Protein AF-A0A438N5V2-F1 (afdb_monomer_lite)

Secondary structure (DSSP, 8-state):
-PEEEEEEE--TTS--EEEEEEEPPPTTEEEEEEEEE---HHHHHHTTSSSB----EEEEEEEE-TTHHHH-S--TT-EEEE-SEEE--S-SHHHHTT-GGG-TT-EETTTS-TT--SSBSEEEEEGGG-EEPPTTS-HHHHGGGGTHHHHHHHHHHHTT--TT-EEEEE--SHHHHHHHHHHHHTT-EEEEEESSGGGHHHHHHHT-SEEEE-TT-SS--SPPPEEEEEE-SSS---HHHHGGGEEEEEEEEE-----S-----HHHHHH----SSS---S----TTS-TTGGGSPTTHHHHHHHHHHHHH-TT--SGGGGGEEEEEEEEESEEEESHHHHHHHHHHHB-TTTSSEEEEEEEEEEEEE-TT--STTEEEEEEEEEEEEEETTS-EEEEEEEEEEEEE--STTPPPEEEEEEEEE--HHHHHHHHHHHHHTT-

Foldseek 3Di:
DKDWKWFWFAAQVLDTDIDIDIDDAAQQKFKWQWDDFDDDPVQSVRNNPGFGGTFLTKTFTQDHHNCNVVPHPDDGGFIKTGGFWQDADCPDPCNVVVNRVPGPPTDGPPRPPRHDHRRMRIDMGGPRGIDGDDPVADRHRRRLCRYLVCLLVVCCPVVPPAAAAEEEAEDDDSNRLSNLQVCQVRNHAYAYEYQDCPCVVVSVVSHHPYYDHCNPDPEDDPQAAGQEYEYPDQDADPCVRVLLRHAANRYYDDSHPDPDDHDDPVVSNVPRRPPPPPPPPDDDDDLLAEPPLVVDDPPCSPLRSVLQVLLQPLPHPLPVLVQADQQAWEADVDIFTGSVSVVVVSNQDRHCPRHQFNGKHWRWYHKDWDDPPPDDFKTKIKTKTKMWTQGPVRDIDIWIKMKIFMWGDPDDPDDTHTNYIYIDIPCPVVVVVSVVVVVVVVD

Sequence (443 aa):
MGIDFTVFKGSKSGEIVEAKGHRDVGPRQALVQITHSGVCGTDEHFRHQNQGLGHEGVGIIKEIGSMVPEISDLKVGDRVGMGWIEKVCLHCKPCLTGQHSKCLNSEQFGTANLDQGTFSTGLAWDVSALFKIPDAIDSASAGPLMCGGATVWGPLYEHGAKAGDRVGILGIGGLGHLAIQFVNKMGMEAVVFSGTESKKDEAFKLGASEFHATKGVTKFEGIESIDFLLITTNVLPELSLYVPVLAPFAKVFPLTTSFDAWPVPIFPLLSSDGSDEQHNTMTSRDNYTFANQDSIPSPLDKQLPAFFRSWDDPNSNHEYLNLFAPEGQLVYGTTTTGREAIRAFRDTMIHPINGPIVDLEHTLKKFYVLAGGSEKGKQEVLVKGSLWYKLRNGRKIDFDFASAIRFADAGDGKELQAEFYEVFVDSHELKTAIKEMNEAEKK

Structure (mmCIF, N/CA/C/O backbone):
data_AF-A0A438N5V2-F1
#
_entry.id   AF-A0A438N5V2-F1
#
loop_
_atom_site.group_PDB
_atom_site.id
_atom_site.type_symbol
_atom_site.label_atom_id
_atom_site.label_alt_id
_atom_site.label_comp_id
_atom_site.label_asym_id
_atom_site.label_entity_id
_atom_site.label_seq_id
_atom_site.pdbx_PDB_ins_code
_atom_site.Cartn_x
_atom_site.Cartn_y
_atom_site.Cartn_z
_atom_site.occupancy
_atom_site.B_iso_or_equiv
_atom_site.auth_seq_id
_atom_site.auth_comp_id
_atom_site.auth_asym_id
_atom_site.auth_atom_id
_atom_site.pdbx_PDB_model_num
ATOM 1 N N . MET A 1 1 ? 26.680 -1.874 -29.427 1.00 63.84 1 MET A N 1
ATOM 2 C CA . MET A 1 1 ? 26.872 -0.575 -30.118 1.00 63.84 1 MET A CA 1
ATOM 3 C C . MET A 1 1 ? 25.767 0.302 -29.564 1.00 63.84 1 MET A C 1
ATOM 5 O O . MET A 1 1 ? 24.625 -0.112 -29.687 1.00 63.84 1 MET A O 1
ATOM 9 N N . GLY A 1 2 ? 26.067 1.385 -28.841 1.00 76.50 2 GLY A N 1
ATOM 10 C CA . GLY A 1 2 ? 25.037 2.116 -28.097 1.00 76.50 2 GLY A CA 1
ATOM 11 C C . GLY A 1 2 ? 23.873 2.635 -28.948 1.00 76.50 2 GLY A C 1
ATOM 12 O O . GLY A 1 2 ? 23.983 2.755 -30.170 1.00 76.50 2 GLY A O 1
ATOM 13 N N . ILE A 1 3 ? 22.742 2.929 -28.300 1.00 83.06 3 ILE A N 1
ATOM 14 C CA . ILE A 1 3 ? 21.562 3.510 -28.951 1.00 83.06 3 ILE A CA 1
ATOM 15 C C . ILE A 1 3 ? 21.526 5.013 -28.742 1.00 83.06 3 ILE A C 1
ATOM 17 O O . ILE A 1 3 ? 21.670 5.490 -27.615 1.00 83.06 3 ILE A O 1
ATOM 21 N N . ASP A 1 4 ? 21.246 5.740 -29.817 1.00 92.25 4 ASP A N 1
ATOM 22 C CA . ASP A 1 4 ? 20.729 7.097 -29.720 1.00 92.25 4 ASP A CA 1
ATOM 23 C C . ASP A 1 4 ? 19.220 7.036 -29.496 1.00 92.25 4 ASP A C 1
ATOM 25 O O . ASP A 1 4 ? 18.481 6.401 -30.254 1.00 92.25 4 ASP A O 1
ATOM 29 N N . PHE A 1 5 ? 18.743 7.705 -28.457 1.00 93.75 5 PHE A N 1
ATOM 30 C CA . PHE A 1 5 ? 17.331 7.729 -28.113 1.00 93.75 5 PHE A CA 1
ATOM 31 C C . PHE A 1 5 ? 16.842 9.147 -27.870 1.00 93.75 5 PHE A C 1
ATOM 33 O O . PHE A 1 5 ? 17.590 10.074 -27.561 1.00 93.75 5 PHE A O 1
ATOM 40 N N . THR A 1 6 ? 15.537 9.301 -28.034 1.00 97.12 6 THR A N 1
ATOM 41 C CA . THR A 1 6 ? 14.805 10.487 -27.608 1.00 97.12 6 THR A CA 1
ATOM 42 C C . THR A 1 6 ? 14.174 10.184 -26.265 1.00 97.12 6 THR A C 1
ATOM 44 O O . THR A 1 6 ? 13.612 9.104 -26.111 1.00 97.12 6 THR A O 1
ATOM 47 N N . VAL A 1 7 ? 14.255 11.109 -25.317 1.00 96.88 7 VAL A N 1
ATOM 48 C CA . VAL A 1 7 ? 13.633 11.013 -23.993 1.00 96.88 7 VAL A CA 1
ATOM 49 C C . VAL A 1 7 ? 12.908 12.313 -23.678 1.00 96.88 7 VAL A C 1
ATOM 51 O O . VAL A 1 7 ? 13.402 13.399 -23.980 1.00 96.88 7 VAL A O 1
ATOM 54 N N . PHE A 1 8 ? 11.737 12.204 -23.067 1.00 97.62 8 PHE A N 1
ATOM 55 C CA . PHE A 1 8 ? 10.972 13.342 -22.582 1.00 97.62 8 PHE A CA 1
ATOM 56 C C . PHE A 1 8 ? 11.266 13.554 -21.103 1.00 97.62 8 PHE A C 1
ATOM 58 O O . PHE A 1 8 ? 11.152 12.631 -20.294 1.00 97.62 8 PHE A O 1
ATOM 65 N N . LYS A 1 9 ? 11.677 14.773 -20.760 1.00 97.25 9 LYS A N 1
ATOM 66 C CA . LYS A 1 9 ? 12.121 15.140 -19.419 1.00 97.25 9 LYS A CA 1
ATOM 67 C C . LYS A 1 9 ? 11.205 16.172 -18.782 1.00 97.25 9 LYS A C 1
ATOM 69 O O . LYS A 1 9 ? 10.652 17.026 -19.475 1.00 97.25 9 LYS A O 1
ATOM 74 N N . GLY A 1 10 ? 11.110 16.129 -17.458 1.00 96.62 10 GLY A N 1
ATOM 75 C CA . GLY A 1 10 ? 10.579 17.241 -16.681 1.00 96.62 10 GLY A CA 1
ATOM 76 C C . GLY A 1 10 ? 11.521 18.450 -16.715 1.00 96.62 10 GLY A C 1
ATOM 77 O O . GLY A 1 10 ? 12.690 18.365 -17.112 1.00 96.62 10 GLY A O 1
ATOM 78 N N . SER A 1 11 ? 11.019 19.604 -16.289 1.00 95.56 11 SER A N 1
ATOM 79 C CA . SER A 1 11 ? 11.784 20.851 -16.241 1.00 95.56 11 SER A CA 1
ATOM 80 C C . SER A 1 11 ? 11.306 21.739 -15.102 1.00 95.56 11 SER A C 1
ATOM 82 O O . SER A 1 11 ? 10.186 21.604 -14.629 1.00 95.56 11 SER A O 1
ATOM 84 N N . LYS A 1 12 ? 12.118 22.713 -14.676 1.00 94.31 12 LYS A N 1
ATOM 85 C CA . LYS A 1 12 ? 11.739 23.605 -13.566 1.00 94.31 12 LYS A CA 1
ATOM 86 C C . LYS A 1 12 ? 10.418 24.350 -13.808 1.00 94.31 12 LYS A C 1
ATOM 88 O O . LYS A 1 12 ? 9.681 24.584 -12.854 1.00 94.31 12 LYS A O 1
ATOM 93 N N . SER A 1 13 ? 10.109 24.707 -15.059 1.00 94.75 13 SER A N 1
ATOM 94 C CA . SER A 1 13 ? 8.847 25.369 -15.428 1.00 94.75 13 SER A CA 1
ATOM 95 C C . SER A 1 13 ? 7.642 24.423 -15.426 1.00 94.75 13 SER A C 1
ATOM 97 O O . SER A 1 13 ? 6.510 24.892 -15.479 1.00 94.75 13 SER A O 1
ATOM 99 N N . GLY A 1 14 ? 7.866 23.109 -15.361 1.00 93.88 14 GLY A N 1
ATOM 100 C CA . GLY A 1 14 ? 6.841 22.090 -15.565 1.00 93.88 14 GLY A CA 1
ATOM 101 C C . GLY A 1 14 ? 6.540 21.827 -17.043 1.00 93.88 14 GLY A C 1
ATOM 102 O O . GLY A 1 14 ? 5.633 21.065 -17.363 1.00 93.88 14 GLY A O 1
ATOM 103 N N . GLU A 1 15 ? 7.258 22.432 -17.986 1.00 95.25 15 GLU A N 1
ATOM 104 C CA . GLU A 1 15 ? 7.146 22.030 -19.391 1.00 95.25 15 GLU A CA 1
ATOM 105 C C . GLU A 1 15 ? 7.878 20.705 -19.621 1.00 95.25 15 GLU A C 1
ATOM 107 O O . GLU A 1 15 ? 8.937 20.462 -19.036 1.00 95.25 15 GLU A O 1
ATOM 112 N N . ILE A 1 16 ? 7.319 19.848 -20.474 1.00 96.94 16 ILE A N 1
ATOM 113 C CA . ILE A 1 16 ? 7.975 18.604 -20.879 1.00 96.94 16 ILE A CA 1
ATOM 114 C C . ILE A 1 16 ? 8.928 18.929 -22.026 1.00 96.94 16 ILE A C 1
ATOM 116 O O . ILE A 1 16 ? 8.515 19.477 -23.047 1.00 96.94 16 ILE A O 1
ATOM 120 N N . VAL A 1 17 ? 10.201 18.587 -21.854 1.00 96.69 17 VAL A N 1
ATOM 121 C CA . VAL A 1 17 ? 11.268 18.905 -22.806 1.00 96.69 17 VAL A CA 1
ATOM 122 C C . VAL A 1 17 ? 11.736 17.632 -23.496 1.00 96.69 17 VAL A C 1
ATOM 124 O O . VAL A 1 17 ? 12.086 16.653 -22.838 1.00 96.69 17 VAL A O 1
ATOM 127 N N . GLU A 1 18 ? 11.777 17.649 -24.826 1.00 97.38 18 GLU A N 1
ATOM 128 C CA . GLU A 1 18 ? 12.432 16.596 -25.599 1.00 97.38 18 GLU A CA 1
ATOM 129 C C . GLU A 1 18 ? 13.957 16.742 -25.499 1.00 97.38 18 GLU A C 1
ATOM 131 O O . GLU A 1 18 ? 14.513 17.814 -25.747 1.00 97.38 18 GLU A O 1
ATOM 136 N N . ALA A 1 19 ? 14.645 15.652 -25.171 1.00 95.62 19 ALA A N 1
ATOM 137 C CA . ALA A 1 19 ? 16.096 15.562 -25.166 1.00 95.62 19 ALA A CA 1
ATOM 138 C C . ALA A 1 19 ? 16.569 14.350 -25.979 1.00 95.62 19 ALA A C 1
ATOM 140 O O . ALA A 1 19 ? 15.856 13.357 -26.134 1.00 95.62 19 ALA A O 1
ATOM 141 N N . LYS A 1 20 ? 17.798 14.429 -26.492 1.00 94.94 20 LYS A N 1
ATOM 142 C CA . LYS A 1 20 ? 18.497 13.289 -27.094 1.00 94.94 20 LYS A CA 1
ATOM 143 C C . LYS A 1 20 ? 19.514 12.743 -26.099 1.00 94.94 20 LYS A C 1
ATOM 145 O O . LYS A 1 20 ? 20.170 13.519 -25.405 1.00 94.94 20 LYS A O 1
ATOM 150 N N . GLY A 1 21 ? 19.644 11.426 -26.051 1.00 88.75 21 GLY A N 1
ATOM 151 C CA . GLY A 1 21 ? 20.625 10.722 -25.239 1.00 88.75 21 GLY A CA 1
ATOM 152 C C . GLY A 1 21 ? 21.302 9.615 -26.036 1.00 88.75 21 GLY A C 1
ATOM 153 O O . GLY A 1 21 ? 20.794 9.190 -27.072 1.00 88.75 21 GLY A O 1
ATOM 154 N N . HIS A 1 22 ? 22.442 9.153 -25.528 1.00 91.06 22 HIS A N 1
ATOM 155 C CA . HIS A 1 22 ? 23.148 7.984 -26.035 1.00 91.06 22 HIS A CA 1
ATOM 156 C C . HIS A 1 22 ? 23.454 7.038 -24.876 1.00 91.06 22 HIS A C 1
ATOM 158 O O . HIS A 1 22 ? 23.904 7.489 -23.820 1.00 91.06 22 HIS A O 1
ATOM 164 N N . ARG A 1 23 ? 23.216 5.735 -25.051 1.00 89.25 23 ARG A N 1
ATOM 165 C CA . ARG A 1 23 ? 23.548 4.720 -24.042 1.00 89.25 23 ARG A CA 1
ATOM 166 C C . ARG A 1 23 ? 24.188 3.498 -24.676 1.00 89.25 23 ARG A C 1
ATOM 168 O O . ARG A 1 23 ? 23.602 2.873 -25.556 1.00 89.25 23 ARG A O 1
ATOM 175 N N . ASP A 1 24 ? 25.342 3.118 -24.141 1.00 91.38 24 ASP A N 1
ATOM 176 C CA . ASP A 1 24 ? 25.938 1.805 -24.359 1.00 91.38 24 ASP A CA 1
ATOM 177 C C . ASP A 1 24 ? 25.346 0.779 -23.392 1.00 91.38 24 ASP A C 1
ATOM 179 O O . ASP A 1 24 ? 25.015 1.094 -22.246 1.00 91.38 24 ASP A O 1
ATOM 183 N N . VAL A 1 25 ? 25.231 -0.469 -23.847 1.00 93.38 25 VAL A N 1
ATOM 184 C CA . VAL A 1 25 ? 24.759 -1.559 -22.994 1.00 93.38 25 VAL A CA 1
ATOM 185 C C . VAL A 1 25 ? 25.859 -1.959 -22.006 1.00 93.38 25 VAL A C 1
ATOM 187 O O . VAL A 1 25 ? 26.942 -2.409 -22.386 1.00 93.38 25 VAL A O 1
ATOM 190 N N . GLY A 1 26 ? 25.598 -1.784 -20.711 1.00 95.12 26 GLY A N 1
ATOM 191 C CA . GLY A 1 26 ? 26.479 -2.292 -19.665 1.00 95.12 26 GLY A CA 1
ATOM 192 C C . GLY A 1 26 ? 26.479 -3.829 -19.606 1.00 95.12 26 GLY A C 1
ATOM 193 O O . GLY A 1 26 ? 25.540 -4.463 -20.085 1.00 95.12 26 GLY A O 1
ATOM 194 N N . PRO A 1 27 ? 27.472 -4.467 -18.953 1.00 96.88 27 PRO A N 1
ATOM 195 C CA . PRO A 1 27 ? 27.621 -5.929 -18.950 1.00 96.88 27 PRO A CA 1
ATOM 196 C C . PRO A 1 27 ? 26.390 -6.708 -18.467 1.00 96.88 27 PRO A C 1
ATOM 198 O O . PRO A 1 27 ? 26.138 -7.810 -18.944 1.00 96.88 27 PRO A O 1
ATOM 201 N N . ARG A 1 28 ? 25.616 -6.135 -17.538 1.00 97.38 28 ARG A N 1
ATOM 202 C CA . ARG A 1 28 ? 24.396 -6.725 -16.956 1.00 97.38 28 ARG A CA 1
ATOM 203 C C . ARG A 1 28 ? 23.103 -6.105 -17.487 1.00 97.38 28 ARG A C 1
ATOM 205 O O . ARG A 1 28 ? 22.030 -6.385 -16.963 1.00 97.38 28 ARG A O 1
ATOM 212 N N . GLN A 1 29 ? 23.191 -5.208 -18.460 1.00 97.31 29 GLN A N 1
ATOM 213 C CA . GLN A 1 29 ? 22.035 -4.472 -18.947 1.00 97.31 29 GLN A CA 1
ATOM 214 C C . GLN A 1 29 ? 21.495 -5.081 -20.233 1.00 97.31 29 GLN A C 1
ATOM 216 O O . GLN A 1 29 ? 22.193 -5.790 -20.955 1.00 97.31 29 GLN A O 1
ATOM 221 N N . ALA A 1 30 ? 20.245 -4.766 -20.531 1.00 97.44 30 ALA A N 1
ATOM 222 C CA . ALA A 1 30 ? 19.675 -4.914 -21.851 1.00 97.44 30 ALA A CA 1
ATOM 223 C C . ALA A 1 30 ? 19.324 -3.534 -22.402 1.00 97.44 30 ALA A C 1
ATOM 225 O O . ALA A 1 30 ? 18.829 -2.661 -21.688 1.00 97.44 30 ALA A O 1
ATOM 226 N N . LEU A 1 31 ? 19.577 -3.359 -23.692 1.00 96.81 31 LEU A N 1
ATOM 227 C CA . LEU A 1 31 ? 19.117 -2.219 -24.457 1.00 96.81 31 LEU A CA 1
ATOM 228 C C . LEU A 1 31 ? 17.702 -2.512 -24.951 1.00 96.81 31 LEU A C 1
ATOM 230 O O . LEU A 1 31 ? 17.490 -3.461 -25.713 1.00 96.81 31 LEU A O 1
ATOM 234 N N . VAL A 1 32 ? 16.735 -1.708 -24.526 1.00 97.25 32 VAL A N 1
ATOM 235 C CA . VAL A 1 32 ? 15.319 -1.922 -24.827 1.00 97.25 32 VAL A CA 1
ATOM 236 C C . VAL A 1 32 ? 14.831 -0.824 -25.758 1.00 97.25 32 VAL A C 1
ATOM 238 O O . VAL A 1 32 ? 14.935 0.357 -25.437 1.00 97.25 32 VAL A O 1
ATOM 241 N N . GLN A 1 33 ? 14.262 -1.212 -26.901 1.00 97.06 33 GLN A N 1
ATOM 242 C CA . GLN A 1 33 ? 13.456 -0.302 -27.712 1.00 97.06 33 GLN A CA 1
ATOM 243 C C . GLN A 1 33 ? 12.071 -0.204 -27.075 1.00 97.06 33 GLN A C 1
ATOM 245 O O . GLN A 1 33 ? 11.330 -1.192 -27.057 1.00 97.06 33 GLN A O 1
ATOM 250 N N . ILE A 1 34 ? 11.725 0.975 -26.567 1.00 97.81 34 ILE A N 1
ATOM 251 C CA . ILE A 1 34 ? 10.427 1.212 -25.939 1.00 97.81 34 ILE A CA 1
ATOM 252 C C . ILE A 1 34 ? 9.346 1.301 -27.016 1.00 97.81 34 ILE A C 1
ATOM 254 O O . ILE A 1 34 ? 9.544 1.862 -28.093 1.00 97.81 34 ILE A O 1
ATOM 258 N N . THR A 1 35 ? 8.199 0.698 -26.722 1.00 97.81 35 THR A N 1
ATOM 259 C CA . THR A 1 35 ? 7.032 0.666 -27.614 1.00 97.81 35 THR A CA 1
ATOM 260 C C . THR A 1 35 ? 5.811 1.305 -26.974 1.00 97.81 35 THR A C 1
ATOM 262 O O . THR A 1 35 ? 5.025 1.937 -27.669 1.00 97.81 35 THR A O 1
ATOM 265 N N . HIS A 1 36 ? 5.656 1.136 -25.661 1.00 98.38 36 HIS A N 1
ATOM 266 C CA . HIS A 1 36 ? 4.556 1.680 -24.879 1.00 98.38 36 HIS A CA 1
ATOM 267 C C . HIS A 1 36 ? 5.100 2.117 -23.521 1.00 98.38 36 HIS A C 1
ATOM 269 O O . HIS A 1 36 ? 6.075 1.550 -23.021 1.00 98.38 36 HIS A O 1
ATOM 275 N N . SER A 1 37 ? 4.450 3.104 -22.923 1.00 98.06 37 SER A N 1
ATOM 276 C CA . SER A 1 37 ? 4.653 3.458 -21.528 1.00 98.06 37 SER A CA 1
ATOM 277 C C . SER A 1 37 ? 3.329 3.934 -20.946 1.00 98.06 37 SER A C 1
ATOM 279 O O . SER A 1 37 ? 2.591 4.668 -21.611 1.00 98.06 37 SER A O 1
ATOM 281 N N . GLY A 1 38 ? 2.999 3.455 -19.752 1.00 96.94 38 GLY A N 1
ATOM 282 C CA . GLY A 1 38 ? 1.856 3.942 -18.993 1.00 96.94 38 GLY A CA 1
ATOM 283 C C . GLY A 1 38 ? 2.130 5.315 -18.375 1.00 96.94 38 GLY A C 1
ATOM 284 O O . GLY A 1 38 ? 3.278 5.724 -18.210 1.00 96.94 38 GLY A O 1
ATOM 285 N N . VAL A 1 39 ? 1.060 6.052 -18.077 1.00 95.31 39 VAL A N 1
ATOM 286 C CA . VAL A 1 39 ? 1.136 7.381 -17.459 1.00 95.31 39 VAL A CA 1
ATOM 287 C C . VAL A 1 39 ? 0.608 7.279 -16.039 1.00 95.31 39 VAL A C 1
ATOM 289 O O . VAL A 1 39 ? -0.570 6.980 -15.828 1.00 95.31 39 VAL A O 1
ATOM 292 N N . CYS A 1 40 ? 1.466 7.572 -15.071 1.00 93.56 40 CYS A N 1
ATOM 293 C CA . CYS A 1 40 ? 1.158 7.465 -13.656 1.00 93.56 40 CYS A CA 1
ATOM 294 C C . CYS A 1 40 ? 1.107 8.855 -13.007 1.00 93.56 40 CYS A C 1
ATOM 296 O O . CYS A 1 40 ? 1.772 9.796 -13.436 1.00 93.56 40 CYS A O 1
ATOM 298 N N . GLY A 1 41 ? 0.338 8.996 -11.920 1.00 88.94 41 GLY A N 1
ATOM 299 C CA . GLY A 1 41 ? 0.290 10.245 -11.147 1.00 88.94 41 GLY A CA 1
ATOM 300 C C . GLY A 1 41 ? 1.668 10.682 -10.635 1.00 88.94 41 GLY A C 1
ATOM 301 O O . GLY A 1 41 ? 1.929 11.874 -10.496 1.00 88.94 41 GLY A O 1
ATOM 302 N N . THR A 1 42 ? 2.580 9.730 -10.435 1.00 87.88 42 THR A N 1
ATOM 303 C CA . THR A 1 42 ? 3.966 10.007 -10.053 1.00 87.88 42 THR A CA 1
ATOM 304 C C . THR A 1 42 ? 4.745 10.768 -11.127 1.00 87.88 42 THR A C 1
ATOM 306 O O . THR A 1 42 ? 5.620 11.558 -10.782 1.00 87.88 42 THR A O 1
ATOM 309 N N . ASP A 1 43 ? 4.406 10.622 -12.410 1.00 92.12 43 ASP A N 1
ATOM 310 C CA . ASP A 1 43 ? 5.054 11.399 -13.472 1.00 92.12 43 ASP A CA 1
ATOM 311 C C . ASP A 1 43 ? 4.746 12.902 -13.342 1.00 92.12 43 ASP A C 1
ATOM 313 O O . ASP A 1 43 ? 5.613 13.728 -13.627 1.00 92.12 43 ASP A O 1
ATOM 317 N N . GLU A 1 44 ? 3.568 13.271 -12.816 1.00 91.06 44 GLU A N 1
ATOM 318 C CA . GLU A 1 44 ? 3.235 14.670 -12.506 1.00 91.06 44 GLU A CA 1
ATOM 319 C C . GLU A 1 44 ? 4.095 15.210 -11.352 1.00 91.06 44 GLU A C 1
ATOM 321 O O . GLU A 1 44 ? 4.613 16.323 -11.441 1.00 91.06 44 GLU A O 1
ATOM 326 N N . HIS A 1 45 ? 4.342 14.410 -10.306 1.00 87.12 45 HIS A N 1
ATOM 327 C CA . HIS A 1 45 ? 5.227 14.806 -9.194 1.00 87.12 45 HIS A CA 1
ATOM 328 C C . HIS A 1 45 ? 6.655 15.103 -9.667 1.00 87.12 45 HIS A C 1
ATOM 330 O O . HIS A 1 45 ? 7.332 15.980 -9.127 1.00 87.12 45 HIS A O 1
ATOM 336 N N . PHE A 1 46 ? 7.112 14.403 -10.708 1.00 91.56 46 PHE A N 1
ATOM 337 C CA . PHE A 1 46 ? 8.438 14.587 -11.294 1.00 91.56 46 PHE A CA 1
ATOM 338 C C . PHE A 1 46 ? 8.487 15.573 -12.462 1.00 91.56 46 PHE A C 1
ATOM 340 O O . PHE A 1 46 ? 9.575 15.901 -12.938 1.00 91.56 46 PHE A O 1
ATOM 347 N N . ARG A 1 47 ? 7.347 16.119 -12.888 1.00 94.00 47 ARG A N 1
ATOM 348 C CA . ARG A 1 47 ? 7.257 17.070 -14.001 1.00 94.00 47 ARG A CA 1
ATOM 349 C C . ARG A 1 47 ? 8.112 18.323 -13.796 1.00 94.00 47 ARG A C 1
ATOM 351 O O . ARG A 1 47 ? 8.625 18.879 -14.765 1.00 94.00 47 ARG A O 1
ATOM 358 N N . HIS A 1 48 ? 8.312 18.728 -12.540 1.00 94.12 48 HIS A N 1
ATOM 359 C CA . HIS A 1 48 ? 9.150 19.872 -12.166 1.00 94.12 48 HIS A CA 1
ATOM 360 C C . HIS A 1 48 ? 10.644 19.543 -11.971 1.00 94.12 48 HIS A C 1
ATOM 362 O O . HIS A 1 48 ? 11.446 20.429 -11.661 1.00 94.12 48 HIS A O 1
ATOM 368 N N . GLN A 1 49 ? 11.036 18.279 -12.148 1.00 93.06 49 GLN A N 1
ATOM 369 C CA . GLN A 1 49 ? 12.402 17.796 -11.956 1.00 93.06 49 GLN A CA 1
ATOM 370 C C . GLN A 1 49 ? 13.102 17.612 -13.303 1.00 93.06 49 GLN A C 1
ATOM 372 O O . GLN A 1 49 ? 12.504 17.131 -14.258 1.00 93.06 49 GLN A O 1
ATOM 377 N N . ASN A 1 50 ? 14.390 17.957 -13.394 1.00 94.31 50 ASN A N 1
ATOM 378 C CA . ASN A 1 50 ? 15.181 17.761 -14.619 1.00 94.31 50 ASN A CA 1
ATOM 379 C C . ASN A 1 50 ? 15.606 16.291 -14.795 1.00 94.31 50 ASN A C 1
ATOM 381 O O . ASN A 1 50 ? 16.798 15.969 -14.769 1.00 94.31 50 ASN A O 1
ATOM 385 N N . GLN A 1 51 ? 14.636 15.405 -14.995 1.00 95.00 51 GLN A N 1
ATOM 386 C CA . GLN A 1 51 ? 14.857 13.979 -15.215 1.00 95.00 51 GLN A CA 1
ATOM 387 C C . GLN A 1 51 ? 13.979 13.413 -16.332 1.00 95.00 51 GLN A C 1
ATOM 389 O O . GLN A 1 51 ? 12.982 14.040 -16.684 1.00 95.00 51 GLN A O 1
ATOM 394 N N . GLY A 1 52 ? 14.341 12.251 -16.878 1.00 96.06 52 GLY A N 1
ATOM 395 C CA . GLY A 1 52 ? 13.467 11.481 -17.764 1.00 96.06 52 GLY A CA 1
ATOM 396 C C . GLY A 1 52 ? 12.167 11.080 -17.064 1.00 96.06 52 GLY A C 1
ATOM 397 O O . GLY A 1 52 ? 12.159 10.792 -15.870 1.00 96.06 52 GLY A O 1
ATOM 398 N N . LEU A 1 53 ? 11.059 11.119 -17.800 1.00 97.25 53 LEU A N 1
ATOM 399 C CA . LEU A 1 53 ? 9.724 10.799 -17.290 1.00 97.25 53 LEU A CA 1
ATOM 400 C C . LEU A 1 53 ? 9.280 9.390 -17.707 1.00 97.25 53 LEU A C 1
ATOM 402 O O . LEU A 1 53 ? 9.829 8.802 -18.644 1.00 97.25 53 LEU A O 1
ATOM 406 N N . GLY A 1 54 ? 8.259 8.871 -17.023 1.00 97.06 54 GLY A N 1
ATOM 407 C CA . GLY A 1 54 ? 7.654 7.572 -17.285 1.00 97.06 54 GLY A CA 1
ATOM 408 C C . GLY A 1 54 ? 8.403 6.425 -16.616 1.00 97.06 54 GLY A C 1
ATOM 409 O O . GLY A 1 54 ? 9.597 6.224 -16.840 1.00 97.06 54 GLY A O 1
ATOM 410 N N . HIS A 1 55 ? 7.671 5.564 -15.916 1.00 96.88 55 HIS A N 1
ATOM 411 C CA . HIS A 1 55 ? 8.210 4.385 -15.221 1.00 96.88 55 HIS A CA 1
ATOM 412 C C . HIS A 1 55 ? 7.292 3.154 -15.340 1.00 96.88 55 HIS A C 1
ATOM 414 O O . HIS A 1 55 ? 7.278 2.289 -14.470 1.00 96.88 55 HIS A O 1
ATOM 420 N N . GLU A 1 56 ? 6.512 3.079 -16.420 1.00 97.62 56 GLU A N 1
ATOM 421 C CA . GLU A 1 56 ? 5.563 1.996 -16.715 1.00 97.62 56 GLU A CA 1
ATOM 422 C C . GLU A 1 56 ? 5.815 1.438 -18.126 1.00 97.62 56 GLU A C 1
ATOM 424 O O . GLU A 1 56 ? 4.928 1.391 -18.979 1.00 97.62 56 GLU A O 1
ATOM 429 N N . GLY A 1 57 ? 7.070 1.090 -18.413 1.00 97.94 57 GLY A N 1
ATOM 430 C CA . GLY A 1 57 ? 7.551 0.831 -19.767 1.00 97.94 57 GLY A CA 1
ATOM 431 C C . GLY A 1 57 ? 7.295 -0.585 -20.269 1.00 97.94 57 GLY A C 1
ATOM 432 O O . GLY A 1 57 ? 7.355 -1.558 -19.517 1.00 97.94 57 GLY A O 1
ATOM 433 N N . VAL A 1 58 ? 7.090 -0.694 -21.582 1.00 98.69 58 VAL A N 1
ATOM 434 C CA . VAL A 1 58 ? 7.051 -1.951 -22.337 1.00 98.69 58 VAL A CA 1
ATOM 435 C C . VAL A 1 58 ? 7.870 -1.809 -23.613 1.00 98.69 58 VAL A C 1
ATOM 437 O O . VAL A 1 58 ? 7.685 -0.875 -24.403 1.00 98.69 58 VAL A O 1
ATOM 440 N N . GLY A 1 59 ? 8.737 -2.780 -23.881 1.00 98.19 59 GLY A N 1
ATOM 441 C CA . GLY A 1 59 ? 9.597 -2.748 -25.054 1.00 98.19 59 GLY A CA 1
ATOM 442 C C . GLY A 1 59 ? 10.134 -4.102 -25.487 1.00 98.19 59 GLY A C 1
ATOM 443 O O . GLY A 1 59 ? 9.781 -5.148 -24.944 1.00 98.19 59 GLY A O 1
ATOM 444 N N . ILE A 1 60 ? 10.989 -4.059 -26.506 1.00 98.25 60 ILE A N 1
ATOM 445 C CA . ILE A 1 60 ? 11.652 -5.229 -27.085 1.00 98.25 60 ILE A CA 1
ATOM 446 C C . ILE A 1 60 ? 13.156 -5.097 -26.880 1.00 98.25 60 ILE A C 1
ATOM 448 O O . ILE A 1 60 ? 13.743 -4.071 -27.239 1.00 98.25 60 ILE A O 1
ATOM 452 N N . ILE A 1 61 ? 13.792 -6.143 -26.355 1.00 98.19 61 ILE A N 1
ATOM 453 C CA . ILE A 1 61 ? 15.250 -6.178 -26.204 1.00 98.19 61 ILE A CA 1
ATOM 454 C C . ILE A 1 61 ? 15.916 -6.171 -27.586 1.00 98.19 61 ILE A C 1
ATOM 456 O O . ILE A 1 61 ? 15.598 -7.001 -28.442 1.00 98.19 61 ILE A O 1
ATOM 460 N N . LYS A 1 62 ? 16.867 -5.257 -27.797 1.00 97.12 62 LYS A N 1
ATOM 461 C CA . LYS A 1 62 ? 17.654 -5.129 -29.035 1.00 97.12 62 LYS A CA 1
ATOM 462 C C . LYS A 1 62 ? 19.105 -5.551 -28.883 1.00 97.12 62 LYS A C 1
ATOM 464 O O . LYS A 1 62 ? 19.666 -6.106 -29.820 1.00 97.12 62 LYS A O 1
ATOM 469 N N . GLU A 1 63 ? 19.683 -5.333 -27.710 1.00 97.00 63 GLU A N 1
ATOM 470 C CA . GLU A 1 63 ? 21.049 -5.732 -27.377 1.00 97.00 63 GLU A CA 1
ATOM 471 C C . GLU A 1 63 ? 21.088 -6.172 -25.911 1.00 97.00 63 GLU A C 1
ATOM 473 O O . GLU A 1 63 ? 20.298 -5.692 -25.097 1.00 97.00 63 GLU A O 1
ATOM 478 N N . ILE A 1 64 ? 21.990 -7.089 -25.572 1.00 97.75 64 ILE A N 1
ATOM 479 C CA . ILE A 1 64 ? 22.227 -7.530 -24.195 1.00 97.75 64 ILE A CA 1
ATOM 480 C C . ILE A 1 64 ? 23.714 -7.435 -23.878 1.00 97.75 64 ILE A C 1
ATOM 482 O O . ILE A 1 64 ? 24.560 -7.668 -24.742 1.00 97.75 64 ILE A O 1
ATOM 486 N N . GLY A 1 65 ? 24.020 -7.093 -22.633 1.00 97.62 65 GLY A N 1
ATOM 487 C CA . GLY A 1 65 ? 25.375 -7.058 -22.116 1.00 97.62 65 GLY A CA 1
ATOM 488 C C . GLY A 1 65 ? 26.008 -8.445 -22.045 1.00 97.62 65 GLY A C 1
ATOM 489 O O . GLY A 1 65 ? 25.327 -9.470 -22.008 1.00 97.62 65 GLY A O 1
ATOM 490 N N . SER A 1 66 ? 27.338 -8.471 -21.988 1.00 97.25 66 SER A N 1
ATOM 491 C CA . SER A 1 66 ? 28.135 -9.702 -22.036 1.00 97.25 66 SER A CA 1
ATOM 492 C C . SER A 1 66 ? 27.833 -10.708 -20.923 1.00 97.25 66 SER A C 1
ATOM 494 O O . SER A 1 66 ? 27.993 -11.901 -21.148 1.00 97.25 66 SER A O 1
ATOM 496 N N . MET A 1 67 ? 27.389 -10.255 -19.747 1.00 97.69 67 MET A N 1
ATOM 497 C CA . MET A 1 67 ? 27.074 -11.131 -18.613 1.00 97.69 67 MET A CA 1
ATOM 498 C C . MET A 1 67 ? 25.623 -11.612 -18.614 1.00 97.69 67 MET A C 1
ATOM 500 O O . MET A 1 67 ? 25.301 -12.535 -17.872 1.00 97.69 67 MET A O 1
ATOM 504 N N . VAL A 1 68 ? 24.732 -11.000 -19.405 1.00 98.00 68 VAL A N 1
ATOM 505 C CA . VAL A 1 68 ? 23.296 -11.330 -19.400 1.00 98.00 68 VAL A CA 1
ATOM 506 C C . VAL A 1 68 ? 23.029 -12.823 -19.639 1.00 98.00 68 VAL A C 1
ATOM 508 O O . VAL A 1 68 ? 22.268 -13.380 -18.848 1.00 98.00 68 VAL A O 1
ATOM 511 N N . PRO A 1 69 ? 23.679 -13.505 -20.610 1.00 97.62 69 PRO A N 1
ATOM 512 C CA . PRO A 1 69 ? 23.460 -14.936 -20.841 1.00 97.62 69 PRO A CA 1
ATOM 513 C C . PRO A 1 69 ? 23.825 -15.846 -19.658 1.00 97.62 69 PRO A C 1
ATOM 515 O O . PRO A 1 69 ? 23.383 -16.989 -19.617 1.00 97.62 69 PRO A O 1
ATOM 518 N N . GLU A 1 70 ? 24.645 -15.370 -18.717 1.00 97.31 70 GLU A N 1
ATOM 519 C CA . GLU A 1 70 ? 25.078 -16.143 -17.546 1.00 97.31 70 GLU A CA 1
ATOM 520 C C . GLU A 1 70 ? 24.158 -15.948 -16.331 1.00 97.31 70 GLU A C 1
ATOM 522 O O . GLU A 1 70 ? 24.172 -16.764 -15.411 1.00 97.31 70 GLU A O 1
ATOM 527 N N . ILE A 1 71 ? 23.375 -14.863 -16.300 1.00 95.94 71 ILE A N 1
ATOM 528 C CA . ILE A 1 71 ? 22.629 -14.432 -15.103 1.00 95.94 71 ILE A CA 1
ATOM 529 C C . ILE A 1 71 ? 21.119 -14.295 -15.326 1.00 95.94 71 ILE A C 1
ATOM 531 O O . ILE A 1 71 ? 20.397 -13.966 -14.384 1.00 95.94 71 ILE A O 1
ATOM 535 N N . SER A 1 72 ? 20.637 -14.472 -16.556 1.00 96.94 72 SER A N 1
ATOM 536 C CA . SER A 1 72 ? 19.233 -14.289 -16.918 1.00 96.94 72 SER A CA 1
ATOM 537 C C . SER A 1 72 ? 18.860 -15.094 -18.164 1.00 96.94 72 SER A C 1
ATOM 539 O O . SER A 1 72 ? 19.662 -15.248 -19.079 1.00 96.94 72 SER A O 1
ATOM 541 N N . ASP A 1 73 ? 17.595 -15.512 -18.247 1.00 96.81 73 ASP A N 1
ATOM 542 C CA . ASP A 1 73 ? 17.017 -16.153 -19.437 1.00 96.81 73 ASP A CA 1
ATOM 543 C C . ASP A 1 73 ? 16.511 -15.141 -20.489 1.00 96.81 73 ASP A C 1
ATOM 545 O O . ASP A 1 73 ? 15.795 -15.507 -21.434 1.00 96.81 73 ASP A O 1
ATOM 549 N N . LEU A 1 74 ? 16.785 -13.846 -20.300 1.00 98.31 74 LEU A N 1
ATOM 550 C CA . LEU A 1 74 ? 16.422 -12.779 -21.233 1.00 98.31 74 LEU A CA 1
ATOM 551 C C . LEU A 1 74 ? 17.339 -12.775 -22.460 1.00 98.31 74 LEU A C 1
ATOM 553 O O . LEU A 1 74 ? 18.560 -12.873 -22.349 1.00 98.31 74 LEU A O 1
ATOM 557 N N . LYS A 1 75 ? 16.748 -12.605 -23.644 1.00 97.88 75 LYS A N 1
ATOM 558 C CA . LYS A 1 75 ? 17.471 -12.552 -24.923 1.00 97.88 75 LYS A CA 1
ATOM 559 C C . LYS A 1 75 ? 16.942 -11.457 -25.841 1.00 97.88 75 LYS A C 1
ATOM 561 O O . LYS A 1 75 ? 15.830 -10.957 -25.679 1.00 97.88 75 LYS A O 1
ATOM 566 N N . VAL A 1 76 ? 17.741 -11.115 -26.850 1.00 98.25 76 VAL A N 1
ATOM 567 C CA . VAL A 1 76 ? 17.326 -10.215 -27.934 1.00 98.25 76 VAL A CA 1
ATOM 568 C C . VAL A 1 76 ? 16.027 -10.719 -28.568 1.00 98.25 76 VAL A C 1
ATOM 570 O O . VAL A 1 76 ? 15.883 -11.906 -28.856 1.00 98.25 76 VAL A O 1
ATOM 573 N N . GLY A 1 77 ? 15.081 -9.803 -28.772 1.00 98.12 77 GLY A N 1
ATOM 574 C CA . GLY A 1 77 ? 13.741 -10.092 -29.278 1.00 98.12 77 GLY A CA 1
ATOM 575 C C . GLY A 1 77 ? 12.691 -10.368 -28.200 1.00 98.12 77 GLY A C 1
ATOM 576 O O . GLY A 1 77 ? 11.505 -10.307 -28.519 1.00 98.12 77 GLY A O 1
ATOM 577 N N . ASP A 1 78 ? 13.075 -10.610 -26.942 1.00 98.62 78 ASP A N 1
ATOM 578 C CA . ASP A 1 78 ? 12.095 -10.777 -25.864 1.00 98.62 78 ASP A CA 1
ATOM 579 C C . ASP A 1 78 ? 11.315 -9.471 -25.620 1.00 98.62 78 ASP A C 1
ATOM 581 O O . ASP A 1 78 ? 11.890 -8.375 -25.595 1.00 98.62 78 ASP A O 1
ATOM 585 N N . ARG A 1 79 ? 9.997 -9.606 -25.410 1.00 98.69 79 ARG A N 1
ATOM 586 C CA . ARG A 1 79 ? 9.115 -8.519 -24.968 1.00 98.69 79 ARG A CA 1
ATOM 587 C C . ARG A 1 79 ? 9.155 -8.411 -23.449 1.00 98.69 79 ARG A C 1
ATOM 589 O O . ARG A 1 79 ? 8.807 -9.363 -22.746 1.00 98.69 79 ARG A O 1
ATOM 596 N N . VAL A 1 80 ? 9.563 -7.248 -22.958 1.00 98.75 80 VAL A N 1
ATOM 597 C CA . VAL A 1 80 ? 9.816 -7.003 -21.537 1.00 98.75 80 VAL A CA 1
ATOM 598 C C . VAL A 1 80 ? 9.124 -5.747 -21.034 1.00 98.75 80 VAL A C 1
ATOM 600 O O . VAL A 1 80 ? 8.925 -4.794 -21.787 1.00 98.75 80 VAL A O 1
ATOM 603 N N . GLY A 1 81 ? 8.778 -5.760 -19.752 1.00 98.31 81 GLY A N 1
ATOM 604 C CA . GLY A 1 81 ? 8.310 -4.605 -19.003 1.00 98.31 81 GLY A CA 1
ATOM 605 C C . GLY A 1 81 ? 9.330 -4.152 -17.966 1.00 98.31 81 GLY A C 1
ATOM 606 O O . GLY A 1 81 ? 10.142 -4.954 -17.491 1.00 98.31 81 GLY A O 1
ATOM 607 N N . MET A 1 82 ? 9.289 -2.862 -17.649 1.00 96.88 82 MET A N 1
ATOM 608 C CA . MET A 1 82 ? 10.119 -2.210 -16.639 1.00 96.88 82 MET A CA 1
ATOM 609 C C . MET A 1 82 ? 9.294 -1.208 -15.839 1.00 96.88 82 MET A C 1
ATOM 611 O O . MET A 1 82 ? 8.392 -0.564 -16.375 1.00 96.88 82 MET A O 1
ATOM 615 N N . GLY A 1 83 ? 9.609 -1.111 -14.549 1.00 95.56 83 GLY A N 1
ATOM 616 C CA . GLY A 1 83 ? 8.837 -0.353 -13.571 1.00 95.56 83 GLY A CA 1
ATOM 617 C C . GLY A 1 83 ? 9.656 0.714 -12.849 1.00 95.56 83 GLY A C 1
ATOM 618 O O . GLY A 1 83 ? 10.620 1.261 -13.374 1.00 95.56 83 GLY A O 1
ATOM 619 N N . TRP A 1 84 ? 9.293 0.944 -11.588 1.00 95.19 84 TRP A N 1
ATOM 620 C CA . TRP A 1 84 ? 9.967 1.870 -10.672 1.00 95.19 84 TRP A CA 1
ATOM 621 C C . TRP A 1 84 ? 11.418 1.485 -10.331 1.00 95.19 84 TRP A C 1
ATOM 623 O O . TRP A 1 84 ? 12.287 2.344 -10.197 1.00 95.19 84 TRP A O 1
ATOM 633 N N . ILE A 1 85 ? 11.683 0.189 -10.149 1.00 95.75 85 ILE A N 1
ATOM 634 C CA . ILE A 1 85 ? 13.016 -0.316 -9.804 1.00 95.75 85 ILE A CA 1
ATOM 635 C C . ILE A 1 85 ? 13.821 -0.497 -11.089 1.00 95.75 85 ILE A C 1
ATOM 637 O O . ILE A 1 85 ? 13.383 -1.199 -11.998 1.00 95.75 85 ILE A O 1
ATOM 641 N N . GLU A 1 86 ? 15.014 0.089 -11.142 1.00 95.50 86 GLU A N 1
ATOM 642 C CA . GLU A 1 86 ? 15.900 -0.004 -12.306 1.00 95.50 86 GLU A CA 1
ATOM 643 C C . GLU A 1 86 ? 16.951 -1.103 -12.161 1.00 95.50 86 GLU A C 1
ATOM 645 O O . GLU A 1 86 ? 17.402 -1.686 -13.148 1.00 95.50 86 GLU A O 1
ATOM 650 N N . LYS A 1 87 ? 17.339 -1.397 -10.915 1.00 97.00 87 LYS A N 1
ATOM 651 C CA . LYS A 1 87 ? 18.322 -2.428 -10.577 1.00 97.00 87 LYS A CA 1
ATOM 652 C C . LYS A 1 87 ? 18.210 -2.839 -9.119 1.00 97.00 87 LYS A C 1
ATOM 654 O O . LYS A 1 87 ? 17.988 -2.005 -8.241 1.00 97.00 87 LYS A O 1
ATOM 659 N N . VAL A 1 88 ? 18.462 -4.117 -8.848 1.00 97.25 88 VAL A N 1
ATOM 660 C CA . VAL A 1 88 ? 18.620 -4.650 -7.487 1.00 97.25 88 VAL A CA 1
ATOM 661 C C . VAL A 1 88 ? 19.987 -5.307 -7.309 1.00 97.25 88 VAL A C 1
ATOM 663 O O . VAL A 1 88 ? 20.618 -5.747 -8.267 1.00 97.25 88 VAL A O 1
ATOM 666 N N . CYS A 1 89 ? 20.470 -5.379 -6.067 1.00 95.69 89 CYS A N 1
ATOM 667 C CA . CYS A 1 89 ? 21.832 -5.843 -5.791 1.00 95.69 89 CYS A CA 1
ATOM 668 C C . CYS A 1 89 ? 21.980 -7.364 -5.698 1.00 95.69 89 CYS A C 1
ATOM 670 O O . CYS A 1 89 ? 23.092 -7.869 -5.795 1.00 95.69 89 CYS A O 1
ATOM 672 N N . LEU A 1 90 ? 20.879 -8.094 -5.491 1.00 95.19 90 LEU A N 1
ATOM 673 C CA . LEU A 1 90 ? 20.835 -9.562 -5.408 1.00 95.19 90 LEU A CA 1
ATOM 674 C C . LEU A 1 90 ? 21.643 -10.200 -4.259 1.00 95.19 90 LEU A C 1
ATOM 676 O O . LEU A 1 90 ? 21.731 -11.420 -4.187 1.00 95.19 90 LEU A O 1
ATOM 680 N N . HIS A 1 91 ? 22.194 -9.410 -3.332 1.00 96.00 91 HIS A N 1
ATOM 681 C CA . HIS A 1 91 ? 23.015 -9.927 -2.227 1.00 96.00 91 HIS A CA 1
ATOM 682 C C . HIS A 1 91 ? 22.599 -9.419 -0.837 1.00 96.00 91 HIS A C 1
ATOM 684 O O . HIS A 1 91 ? 23.058 -9.943 0.177 1.00 96.00 91 HIS A O 1
ATOM 690 N N . CYS A 1 92 ? 21.767 -8.375 -0.745 1.00 97.25 92 CYS A N 1
ATOM 691 C CA . CYS A 1 92 ? 21.262 -7.905 0.547 1.00 97.25 92 CYS A CA 1
ATOM 692 C C . CYS A 1 92 ? 20.161 -8.837 1.078 1.00 97.25 92 CYS A C 1
ATOM 694 O O . CYS A 1 92 ? 19.518 -9.544 0.304 1.00 97.25 92 CYS A O 1
ATOM 696 N N . LYS A 1 93 ? 19.902 -8.809 2.393 1.00 96.44 93 LYS A N 1
ATOM 697 C CA . LYS A 1 93 ? 18.894 -9.674 3.032 1.00 96.44 93 LYS A CA 1
ATOM 698 C C . LYS A 1 93 ? 17.530 -9.650 2.310 1.00 96.44 93 LYS A C 1
ATOM 700 O O . LYS A 1 93 ? 17.053 -10.735 1.993 1.00 96.44 93 LYS A O 1
ATOM 705 N N . PRO A 1 94 ? 16.929 -8.489 1.973 1.00 94.38 94 PRO A N 1
ATOM 706 C CA . PRO A 1 94 ? 15.692 -8.457 1.190 1.00 94.38 94 PRO A CA 1
ATOM 707 C C . PRO A 1 94 ? 15.792 -9.217 -0.133 1.00 94.38 94 PRO A C 1
ATOM 709 O O . PRO A 1 94 ? 14.967 -10.090 -0.390 1.00 94.38 94 PRO A O 1
ATOM 712 N N . CYS A 1 95 ? 16.853 -8.980 -0.911 1.00 96.06 95 CYS A N 1
ATOM 713 C CA . CYS A 1 95 ? 17.089 -9.688 -2.168 1.00 96.06 95 CYS A CA 1
ATOM 714 C C . CYS A 1 95 ? 17.190 -11.206 -1.981 1.00 96.06 95 CYS A C 1
ATOM 716 O O . CYS A 1 95 ? 16.510 -11.953 -2.671 1.00 96.06 95 CYS A O 1
ATOM 718 N N . LEU A 1 96 ? 17.977 -11.663 -1.005 1.00 95.88 96 LEU A N 1
ATOM 719 C CA . LEU A 1 96 ? 18.158 -13.094 -0.732 1.00 95.88 96 LEU A CA 1
ATOM 720 C C . LEU A 1 96 ? 16.872 -13.785 -0.249 1.00 95.88 96 LEU A C 1
ATOM 722 O O . LEU A 1 96 ? 16.764 -15.004 -0.328 1.00 95.88 96 LEU A O 1
ATOM 726 N N . THR A 1 97 ? 15.897 -13.015 0.239 1.00 92.88 97 THR A N 1
ATOM 727 C CA . THR A 1 97 ? 14.568 -13.506 0.642 1.00 92.88 97 THR A CA 1
ATOM 728 C C . THR A 1 97 ? 13.486 -13.295 -0.423 1.00 92.88 97 THR A C 1
ATOM 730 O O . THR A 1 97 ? 12.308 -13.450 -0.122 1.00 92.88 97 THR A O 1
ATOM 733 N N . GLY A 1 98 ? 13.857 -12.908 -1.650 1.00 89.94 98 GLY A N 1
ATOM 734 C CA . GLY A 1 98 ? 12.913 -12.663 -2.749 1.00 89.94 98 GLY A CA 1
ATOM 735 C C . GLY A 1 98 ? 12.151 -11.333 -2.669 1.00 89.94 98 GLY A C 1
ATOM 736 O O . GLY A 1 98 ? 11.291 -11.064 -3.500 1.00 89.94 98 GLY A O 1
ATOM 737 N N . GLN A 1 99 ? 12.477 -10.460 -1.712 1.00 90.56 99 GLN A N 1
ATOM 738 C CA . GLN A 1 99 ? 11.850 -9.145 -1.525 1.00 90.56 99 GLN A CA 1
ATOM 739 C C . GLN A 1 99 ? 12.635 -8.054 -2.264 1.00 90.56 99 GLN A C 1
ATOM 741 O O . GLN A 1 99 ? 13.207 -7.143 -1.662 1.00 90.56 99 GLN A O 1
ATOM 746 N N . HIS A 1 100 ? 12.710 -8.175 -3.589 1.00 91.56 100 HIS A N 1
ATOM 747 C CA . HIS A 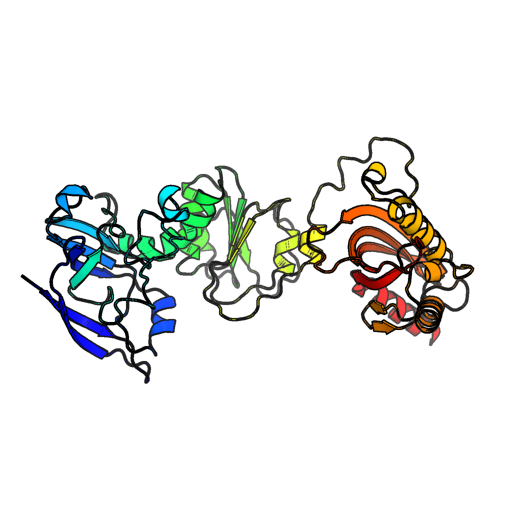1 100 ? 13.530 -7.306 -4.441 1.00 91.56 100 HIS A CA 1
ATOM 748 C C . HIS A 1 100 ? 13.090 -5.833 -4.397 1.00 91.56 100 HIS A C 1
ATOM 750 O O . HIS A 1 100 ? 13.941 -4.945 -4.419 1.00 91.56 100 HIS A O 1
ATOM 756 N N . SER A 1 101 ? 11.790 -5.570 -4.233 1.00 89.75 101 SER A N 1
ATOM 757 C CA . SER A 1 101 ? 11.220 -4.226 -4.036 1.00 89.75 101 SER A CA 1
ATOM 758 C C . SER A 1 101 ? 11.786 -3.497 -2.810 1.00 89.75 101 SER A C 1
ATOM 760 O O . SER A 1 101 ? 11.802 -2.273 -2.772 1.00 89.75 101 SER A O 1
ATOM 762 N N . LYS A 1 102 ? 12.302 -4.242 -1.823 1.00 92.00 102 LYS A N 1
ATOM 763 C CA . LYS A 1 102 ? 12.881 -3.726 -0.572 1.00 92.00 102 LYS A CA 1
ATOM 764 C C . LYS A 1 102 ? 14.414 -3.773 -0.583 1.00 92.00 102 LYS A C 1
ATOM 766 O O . LYS A 1 102 ? 15.051 -3.786 0.468 1.00 92.00 102 LYS A O 1
ATOM 771 N N . CYS A 1 103 ? 15.032 -3.866 -1.762 1.00 96.38 103 CYS A N 1
ATOM 772 C CA . CYS A 1 103 ? 16.482 -3.929 -1.909 1.00 96.38 103 CYS A CA 1
ATOM 773 C C . CYS A 1 103 ? 17.168 -2.674 -1.345 1.00 96.38 103 CYS A C 1
ATOM 775 O O . CYS A 1 103 ? 16.917 -1.562 -1.806 1.00 96.38 103 CYS A O 1
ATOM 777 N N . LEU A 1 104 ? 18.111 -2.880 -0.418 1.00 94.38 104 LEU A N 1
ATOM 778 C CA . LEU A 1 104 ? 18.834 -1.805 0.278 1.00 94.38 104 LEU A CA 1
ATOM 779 C C . LEU A 1 104 ? 19.800 -1.020 -0.623 1.00 94.38 104 LEU A C 1
ATOM 781 O O . LEU A 1 104 ? 20.148 0.108 -0.304 1.00 94.38 104 LEU A O 1
ATOM 785 N N . ASN A 1 105 ? 20.229 -1.624 -1.734 1.00 95.94 105 ASN A N 1
ATOM 786 C CA . ASN A 1 105 ? 21.169 -1.032 -2.690 1.00 95.94 105 ASN A CA 1
ATOM 787 C C . ASN A 1 105 ? 20.543 -0.993 -4.097 1.00 95.94 105 ASN A C 1
ATOM 789 O O . ASN A 1 105 ? 21.175 -1.411 -5.068 1.00 95.94 105 ASN A O 1
ATOM 793 N N . SER A 1 106 ? 19.255 -0.648 -4.187 1.00 96.12 106 SER A N 1
ATOM 794 C CA . SER A 1 106 ? 18.560 -0.539 -5.474 1.00 96.12 106 SER A CA 1
ATOM 795 C C . SER A 1 106 ? 18.844 0.800 -6.152 1.00 96.12 106 SER A C 1
ATOM 797 O O . SER A 1 106 ? 19.059 1.809 -5.486 1.00 96.12 106 SER A O 1
ATOM 799 N N . GLU A 1 107 ? 18.819 0.798 -7.481 1.00 96.25 107 GLU A N 1
ATOM 800 C CA . GLU A 1 107 ? 18.679 2.016 -8.283 1.00 96.25 107 GLU A CA 1
ATOM 801 C C . GLU A 1 107 ? 17.201 2.136 -8.663 1.00 96.25 107 GLU A C 1
ATOM 803 O O . GLU A 1 107 ? 16.575 1.135 -9.028 1.00 96.25 107 GLU A O 1
ATOM 808 N N . GLN A 1 108 ? 16.625 3.328 -8.516 1.00 95.00 108 GLN A N 1
ATOM 809 C CA . GLN A 1 108 ? 15.188 3.549 -8.676 1.00 95.00 108 GLN A CA 1
ATOM 810 C C . GLN A 1 108 ? 14.918 4.811 -9.486 1.00 95.00 108 GLN A C 1
ATOM 812 O O . GLN A 1 108 ? 15.660 5.798 -9.373 1.00 95.00 108 GLN A O 1
ATOM 817 N N . PHE A 1 109 ? 13.806 4.797 -10.213 1.00 93.94 109 PHE A N 1
ATOM 818 C CA . PHE A 1 109 ? 13.263 5.972 -10.876 1.00 93.94 109 PHE A CA 1
ATOM 819 C C . PHE A 1 109 ? 13.136 7.135 -9.880 1.00 93.94 109 PHE A C 1
ATOM 821 O O . PHE A 1 109 ? 12.790 6.942 -8.714 1.00 93.94 109 PHE A O 1
ATOM 828 N N . GLY A 1 110 ? 13.475 8.353 -10.307 1.00 91.50 110 GLY A N 1
ATOM 829 C CA . GLY A 1 110 ? 13.497 9.517 -9.414 1.00 91.50 110 GLY A CA 1
ATOM 830 C C . GLY A 1 110 ? 14.803 9.731 -8.641 1.00 91.50 110 GLY A C 1
ATOM 831 O O . GLY A 1 110 ? 15.002 10.814 -8.094 1.00 91.50 110 GLY A O 1
ATOM 832 N N . THR A 1 111 ? 15.694 8.733 -8.572 1.00 91.50 111 THR A N 1
ATOM 833 C CA . THR A 1 111 ? 16.912 8.797 -7.730 1.00 91.50 111 THR A CA 1
ATOM 834 C C . THR A 1 111 ? 18.198 8.412 -8.455 1.00 91.50 111 THR A C 1
ATOM 836 O O . THR A 1 111 ? 19.259 8.951 -8.145 1.00 91.50 111 THR A O 1
ATOM 839 N N . ALA A 1 112 ? 18.114 7.515 -9.435 1.00 93.38 112 ALA A N 1
ATOM 840 C CA . ALA A 1 112 ? 19.230 7.049 -10.246 1.00 93.38 112 ALA A CA 1
ATOM 841 C C . ALA A 1 112 ? 18.925 7.252 -11.735 1.00 93.38 112 ALA A C 1
ATOM 843 O O . ALA A 1 112 ? 17.777 7.475 -12.103 1.00 93.38 112 ALA A O 1
ATOM 844 N N . ASN A 1 113 ? 19.970 7.224 -12.572 1.00 92.56 113 ASN A N 1
ATOM 845 C CA . ASN A 1 113 ? 19.879 7.301 -14.038 1.00 92.56 113 ASN A CA 1
ATOM 846 C C . ASN A 1 113 ? 18.898 8.380 -14.552 1.00 92.56 113 ASN A C 1
ATOM 848 O O . ASN A 1 113 ? 18.109 8.153 -15.462 1.00 92.56 113 ASN A O 1
ATOM 852 N N . LEU A 1 114 ? 18.965 9.587 -13.978 1.00 94.19 114 LEU A N 1
ATOM 853 C CA . LEU A 1 114 ? 18.004 10.677 -14.218 1.00 94.19 114 LEU A CA 1
ATOM 854 C C . LEU A 1 114 ? 17.942 11.161 -15.682 1.00 94.19 114 LEU A C 1
ATOM 856 O O . LEU A 1 114 ? 17.090 11.966 -16.053 1.00 94.19 114 LEU A O 1
ATOM 860 N N . ASP A 1 115 ? 18.873 10.745 -16.530 1.00 91.75 115 ASP A N 1
ATOM 861 C CA . ASP A 1 115 ? 18.879 11.017 -17.964 1.00 91.75 115 ASP A CA 1
ATOM 862 C C . ASP A 1 115 ? 17.966 10.082 -18.778 1.00 91.75 115 ASP A C 1
ATOM 864 O O . ASP A 1 115 ? 17.717 10.384 -19.944 1.00 91.75 115 ASP A O 1
ATOM 868 N N . GLN A 1 116 ? 17.431 9.007 -18.188 1.00 92.00 116 GLN A N 1
ATOM 869 C CA . GLN A 1 116 ? 16.496 8.089 -18.843 1.00 92.00 116 GLN A CA 1
ATOM 870 C C . GLN A 1 116 ? 15.130 8.027 -18.146 1.00 92.00 116 GLN A C 1
ATOM 872 O O . GLN A 1 116 ? 14.943 8.483 -17.023 1.00 92.00 116 GLN A O 1
ATOM 877 N N . GLY A 1 117 ? 14.159 7.491 -18.877 1.00 94.88 117 GLY A N 1
ATOM 878 C CA . GLY A 1 117 ? 12.774 7.283 -18.474 1.00 94.88 117 GLY A CA 1
ATOM 879 C C . GLY A 1 117 ? 12.052 6.538 -19.593 1.00 94.88 117 GLY A C 1
ATOM 880 O O . GLY A 1 117 ? 12.535 6.488 -20.728 1.00 94.88 117 GLY A O 1
ATOM 881 N N . THR A 1 118 ? 10.919 5.914 -19.300 1.00 97.25 118 THR A N 1
ATOM 882 C CA . THR A 1 118 ? 10.180 5.111 -20.288 1.00 97.25 118 THR A CA 1
ATOM 883 C C . THR A 1 118 ? 9.345 5.965 -21.243 1.00 97.25 118 THR A C 1
ATOM 885 O O . THR A 1 118 ? 8.893 5.455 -22.262 1.00 97.25 118 THR A O 1
ATOM 888 N N . PHE A 1 119 ? 9.211 7.276 -21.013 1.00 97.62 119 PHE A N 1
ATOM 889 C CA . PHE A 1 119 ? 8.821 8.223 -22.064 1.00 97.62 119 PHE A CA 1
ATOM 890 C C . PHE A 1 119 ? 10.026 8.489 -22.968 1.00 97.62 119 PHE A C 1
ATOM 892 O O . PHE A 1 119 ? 10.593 9.581 -23.007 1.00 97.62 119 PHE A O 1
ATOM 899 N N . SER A 1 120 ? 10.459 7.449 -23.672 1.00 96.56 120 SER A N 1
ATOM 900 C CA . SER A 1 120 ? 11.609 7.473 -24.565 1.00 96.56 120 SER A CA 1
ATOM 901 C C . SER A 1 120 ? 11.427 6.514 -25.736 1.00 96.56 120 SER A C 1
ATOM 903 O O . SER A 1 120 ? 10.521 5.686 -25.750 1.00 96.56 120 SER A O 1
ATOM 905 N N . THR A 1 121 ? 12.295 6.617 -26.743 1.00 96.88 121 THR A N 1
ATOM 906 C CA . THR A 1 121 ? 12.361 5.647 -27.851 1.00 96.88 121 THR A CA 1
ATOM 907 C C . THR A 1 121 ? 13.205 4.417 -27.506 1.00 96.88 121 THR A C 1
ATOM 909 O O . THR A 1 121 ? 13.113 3.389 -28.178 1.00 96.88 121 THR A O 1
ATOM 912 N N . GLY A 1 122 ? 14.037 4.503 -26.468 1.00 94.81 122 GLY A N 1
ATOM 913 C CA . GLY A 1 122 ? 14.873 3.409 -25.995 1.00 94.81 122 GLY A CA 1
ATOM 914 C C . GLY A 1 122 ? 15.665 3.782 -24.748 1.00 94.81 122 GLY A C 1
ATOM 915 O O . GLY A 1 122 ? 15.837 4.961 -24.454 1.00 94.81 122 GLY A O 1
ATOM 916 N N . LEU A 1 123 ? 16.126 2.769 -24.017 1.00 94.69 123 LEU A N 1
ATOM 917 C CA . LEU A 1 123 ? 16.887 2.929 -22.776 1.00 94.69 123 LEU A CA 1
ATOM 918 C C . LEU A 1 123 ? 17.753 1.695 -22.481 1.00 94.69 123 LEU A C 1
ATOM 920 O O . LEU A 1 123 ? 17.590 0.650 -23.118 1.00 94.69 123 LEU A O 1
ATOM 924 N N . ALA A 1 124 ? 18.661 1.812 -21.509 1.00 95.06 124 ALA A N 1
ATOM 925 C CA . ALA A 1 124 ? 19.455 0.698 -20.996 1.00 95.06 124 ALA A CA 1
ATOM 926 C C . ALA A 1 124 ? 19.029 0.372 -19.557 1.00 95.06 124 ALA A C 1
ATOM 928 O O . ALA A 1 124 ? 19.054 1.232 -18.679 1.00 95.06 124 ALA A O 1
ATOM 929 N N . TRP A 1 125 ? 18.648 -0.879 -19.308 1.00 96.31 125 TRP A N 1
ATOM 930 C CA . TRP A 1 125 ? 18.073 -1.306 -18.028 1.00 96.31 125 TRP A CA 1
ATOM 931 C C . TRP A 1 125 ? 18.778 -2.551 -17.501 1.00 96.31 125 TRP A C 1
ATOM 933 O O . TRP A 1 125 ? 19.148 -3.417 -18.295 1.00 96.31 125 TRP A O 1
ATOM 943 N N . ASP A 1 126 ? 18.982 -2.669 -16.187 1.00 97.50 126 ASP A N 1
ATOM 944 C CA . ASP A 1 126 ? 19.591 -3.879 -15.621 1.00 97.50 126 ASP A CA 1
ATOM 945 C C . ASP A 1 126 ? 18.612 -5.055 -15.718 1.00 97.50 126 ASP A C 1
ATOM 947 O O . ASP A 1 126 ? 17.426 -4.937 -15.402 1.00 97.50 126 ASP A O 1
ATOM 951 N N . VAL A 1 127 ? 19.107 -6.218 -16.147 1.00 98.00 127 VAL A N 1
ATOM 952 C CA . VAL A 1 127 ? 18.256 -7.399 -16.356 1.00 98.00 127 VAL A CA 1
ATOM 953 C C . VAL A 1 127 ? 17.618 -7.927 -15.072 1.00 98.00 127 VAL A C 1
ATOM 955 O O . VAL A 1 127 ? 16.646 -8.672 -15.147 1.00 98.00 127 VAL A O 1
ATOM 958 N N . SER A 1 128 ? 18.113 -7.525 -13.895 1.00 96.88 128 SER A N 1
ATOM 959 C CA . SER A 1 128 ? 17.499 -7.857 -12.602 1.00 96.88 128 SER A CA 1
ATOM 960 C C . SER A 1 128 ? 16.145 -7.181 -12.358 1.00 96.88 128 SER A C 1
ATOM 962 O O . SER A 1 128 ? 15.425 -7.599 -11.451 1.00 96.88 128 SER A O 1
ATOM 964 N N . ALA A 1 129 ? 15.797 -6.165 -13.152 1.00 96.81 129 ALA A N 1
ATOM 965 C CA . ALA A 1 129 ? 14.546 -5.418 -13.048 1.00 96.81 129 ALA A CA 1
ATOM 966 C C . ALA A 1 129 ? 13.758 -5.378 -14.373 1.00 96.81 129 ALA A C 1
ATOM 968 O O . ALA A 1 129 ? 12.962 -4.467 -14.606 1.00 96.81 129 ALA A O 1
ATOM 969 N N . LEU A 1 130 ? 13.986 -6.370 -15.239 1.00 97.75 130 LEU A N 1
ATOM 970 C CA . LEU A 1 130 ? 13.219 -6.598 -16.461 1.00 97.75 130 LEU A CA 1
ATOM 971 C C . LEU A 1 130 ? 12.341 -7.837 -16.318 1.00 97.75 130 LEU A C 1
ATOM 973 O O . LEU A 1 130 ? 12.805 -8.902 -15.911 1.00 97.75 130 LEU A O 1
ATOM 977 N N . PHE A 1 131 ? 11.080 -7.716 -16.724 1.00 97.12 131 PHE A N 1
ATOM 978 C CA . PHE A 1 131 ? 10.096 -8.789 -16.607 1.00 97.12 131 PHE A CA 1
ATOM 979 C C . PHE A 1 131 ? 9.598 -9.199 -17.987 1.00 97.12 131 PHE A C 1
ATOM 981 O O . PHE A 1 131 ? 9.134 -8.350 -18.744 1.00 97.12 131 PHE A O 1
ATOM 988 N N . LYS A 1 132 ? 9.659 -10.490 -18.338 1.00 97.94 132 LYS A N 1
ATOM 989 C CA . LYS A 1 132 ? 9.037 -10.977 -19.582 1.00 97.94 132 LYS A CA 1
ATOM 990 C C . LYS A 1 132 ? 7.527 -10.770 -19.516 1.00 97.94 132 LYS A C 1
ATOM 992 O O . LYS A 1 132 ? 6.898 -11.171 -18.539 1.00 97.94 132 LYS A O 1
ATOM 997 N N . ILE A 1 133 ? 6.951 -10.189 -20.566 1.00 98.19 133 ILE A N 1
ATOM 998 C CA . ILE A 1 133 ? 5.505 -9.959 -20.653 1.00 98.19 133 ILE A CA 1
ATOM 999 C C . ILE A 1 133 ? 4.849 -11.154 -21.354 1.00 98.19 133 ILE A C 1
ATOM 1001 O O . ILE A 1 133 ? 5.154 -11.389 -22.530 1.00 98.19 133 ILE A O 1
ATOM 1005 N N . PRO A 1 134 ? 3.931 -11.881 -20.689 1.00 97.19 134 PRO A N 1
ATOM 1006 C CA . PRO A 1 134 ? 3.205 -12.993 -21.297 1.00 97.19 134 PRO A CA 1
ATOM 1007 C C . PRO A 1 134 ? 2.472 -12.598 -22.584 1.00 97.19 134 PRO A C 1
ATOM 1009 O O . PRO A 1 134 ? 1.951 -11.492 -22.686 1.00 97.19 134 PRO A O 1
ATOM 1012 N N . ASP A 1 135 ? 2.361 -13.522 -23.540 1.00 96.00 135 ASP A N 1
ATOM 1013 C CA . ASP A 1 135 ? 1.654 -13.288 -24.816 1.00 96.00 135 ASP A CA 1
ATOM 1014 C C . ASP A 1 135 ? 0.159 -13.021 -24.671 1.00 96.00 135 ASP A C 1
ATOM 1016 O O . ASP A 1 135 ? -0.440 -12.388 -25.535 1.00 96.00 135 ASP A O 1
ATOM 1020 N N . ALA A 1 136 ? -0.432 -13.454 -23.559 1.00 97.19 136 ALA A N 1
ATOM 1021 C CA . ALA A 1 136 ? -1.832 -13.200 -23.245 1.00 97.19 136 ALA A CA 1
ATOM 1022 C C . ALA A 1 136 ? -2.122 -11.746 -22.822 1.00 97.19 136 ALA A C 1
ATOM 1024 O O . ALA A 1 136 ? -3.290 -11.384 -22.714 1.00 97.19 136 ALA A O 1
ATOM 1025 N N . ILE A 1 137 ? -1.093 -10.930 -22.557 1.00 96.94 137 ILE A N 1
ATOM 1026 C CA . ILE A 1 137 ? -1.236 -9.536 -22.122 1.00 96.94 137 ILE A CA 1
ATOM 1027 C C . ILE A 1 137 ? -0.678 -8.642 -23.228 1.00 96.94 137 ILE A C 1
ATOM 1029 O O . ILE A 1 137 ? 0.515 -8.686 -23.537 1.00 96.94 137 ILE A O 1
ATOM 1033 N N . ASP A 1 138 ? -1.539 -7.830 -23.837 1.00 97.12 138 ASP A N 1
ATOM 1034 C CA . ASP A 1 138 ? -1.105 -6.870 -24.842 1.00 97.12 138 ASP A CA 1
ATOM 1035 C C . ASP A 1 138 ? -0.221 -5.772 -24.220 1.00 97.12 138 ASP A C 1
ATOM 1037 O O . ASP A 1 138 ? -0.318 -5.447 -23.034 1.00 97.12 138 ASP A O 1
ATOM 1041 N N . SER A 1 139 ? 0.662 -5.184 -25.029 1.00 96.81 139 SER A N 1
ATOM 1042 C CA . SER A 1 139 ? 1.629 -4.196 -24.541 1.00 96.81 139 SER A CA 1
ATOM 1043 C C . SER A 1 139 ? 0.983 -2.939 -23.950 1.00 96.81 139 SER A C 1
ATOM 1045 O O . SER A 1 139 ? 1.558 -2.356 -23.033 1.00 96.81 139 SER A O 1
ATOM 1047 N N . ALA A 1 140 ? -0.180 -2.512 -24.455 1.00 95.06 140 ALA A N 1
ATOM 1048 C CA . ALA A 1 140 ? -0.851 -1.311 -23.963 1.00 95.06 140 ALA A CA 1
ATOM 1049 C C . ALA A 1 140 ? -1.413 -1.533 -22.551 1.00 95.06 140 ALA A C 1
ATOM 1051 O O . ALA A 1 140 ? -1.349 -0.634 -21.715 1.00 95.06 140 ALA A O 1
ATOM 1052 N N . SER A 1 141 ? -1.878 -2.749 -22.264 1.00 95.88 141 SER A N 1
ATOM 1053 C CA . SER A 1 141 ? -2.348 -3.159 -20.939 1.00 95.88 141 SER A CA 1
ATOM 1054 C C . SER A 1 141 ? -1.217 -3.524 -19.969 1.00 95.88 141 SER A C 1
ATOM 1056 O O . SER A 1 141 ? -1.407 -3.465 -18.757 1.00 95.88 141 SER A O 1
ATOM 1058 N N . ALA A 1 142 ? -0.036 -3.908 -20.466 1.00 97.50 142 ALA A N 1
ATOM 1059 C CA . ALA A 1 142 ? 1.064 -4.383 -19.625 1.00 97.50 142 ALA A CA 1
ATOM 1060 C C . ALA A 1 142 ? 1.807 -3.266 -18.868 1.00 97.50 142 ALA A C 1
ATOM 1062 O O . ALA A 1 142 ? 2.275 -3.507 -17.756 1.00 97.50 142 ALA A O 1
ATOM 1063 N N . GLY A 1 143 ? 1.908 -2.061 -19.442 1.00 96.56 143 GLY A N 1
ATOM 1064 C CA . GLY A 1 143 ? 2.634 -0.931 -18.839 1.00 96.56 143 GLY A CA 1
ATOM 1065 C C . GLY A 1 143 ? 2.155 -0.590 -17.422 1.00 96.56 143 GLY A C 1
ATOM 1066 O O . GLY A 1 143 ? 2.948 -0.708 -16.484 1.00 96.56 143 GLY A O 1
ATOM 1067 N N . PRO A 1 144 ? 0.855 -0.292 -17.223 1.00 96.50 144 PRO A N 1
ATOM 1068 C CA . PRO A 1 144 ? 0.299 0.016 -15.901 1.00 96.50 144 PRO A CA 1
ATOM 1069 C C . PRO A 1 144 ? 0.505 -1.073 -14.840 1.00 96.50 144 PRO A C 1
ATOM 1071 O O . PRO A 1 144 ? 0.496 -0.795 -13.638 1.00 96.50 144 PRO A O 1
ATOM 1074 N N . LEU A 1 145 ? 0.725 -2.329 -15.246 1.00 96.81 145 LEU A N 1
ATOM 1075 C CA . LEU A 1 145 ? 1.003 -3.420 -14.310 1.00 96.81 145 LEU A CA 1
ATOM 1076 C C . LEU A 1 145 ? 2.399 -3.313 -13.676 1.00 96.81 145 LEU A C 1
ATOM 1078 O O . LEU A 1 145 ? 2.597 -3.819 -12.572 1.00 96.81 145 LEU A O 1
ATOM 1082 N N . MET A 1 146 ? 3.340 -2.622 -14.329 1.00 95.81 146 MET A N 1
ATOM 1083 C CA . MET A 1 146 ? 4.722 -2.447 -13.861 1.00 95.81 146 MET A CA 1
ATOM 1084 C C . MET A 1 146 ? 4.855 -1.439 -12.707 1.00 95.81 146 MET A C 1
ATOM 1086 O O . MET A 1 146 ? 5.886 -1.425 -12.032 1.00 95.81 146 MET A O 1
ATOM 1090 N N . CYS A 1 147 ? 3.826 -0.623 -12.444 1.00 95.31 147 CYS A N 1
ATOM 1091 C CA . CYS A 1 147 ? 3.761 0.264 -11.279 1.00 95.31 147 CYS A CA 1
ATOM 1092 C C . CYS A 1 147 ? 2.433 0.113 -10.532 1.00 95.31 147 CYS A C 1
ATOM 1094 O O . CYS A 1 147 ? 2.411 -0.525 -9.478 1.00 95.31 147 CYS A O 1
ATOM 1096 N N . GLY A 1 148 ? 1.325 0.651 -11.056 1.00 94.31 148 GLY A N 1
ATOM 1097 C CA . GLY A 1 148 ? 0.021 0.594 -10.385 1.00 94.31 148 GLY A CA 1
ATOM 1098 C C . GLY A 1 148 ? -0.413 -0.834 -10.039 1.00 94.31 148 GLY A C 1
ATOM 1099 O O . GLY A 1 148 ? -0.823 -1.101 -8.909 1.00 94.31 148 GLY A O 1
ATOM 1100 N N . GLY A 1 149 ? -0.237 -1.778 -10.969 1.00 95.88 149 GLY A N 1
ATOM 1101 C CA . GLY A 1 149 ? -0.541 -3.191 -10.728 1.00 95.88 149 GLY A CA 1
ATOM 1102 C C . GLY A 1 149 ? 0.339 -3.797 -9.637 1.00 95.88 149 GLY A C 1
ATOM 1103 O O . GLY A 1 149 ? -0.182 -4.312 -8.651 1.00 95.88 149 GLY A O 1
ATOM 1104 N N . ALA A 1 150 ? 1.662 -3.684 -9.752 1.00 94.75 150 ALA A N 1
ATOM 1105 C CA . ALA A 1 150 ? 2.588 -4.160 -8.722 1.00 94.75 150 ALA A CA 1
ATOM 1106 C C . ALA A 1 150 ? 2.302 -3.551 -7.332 1.00 94.75 150 ALA A C 1
ATOM 1108 O O . ALA A 1 150 ? 2.383 -4.253 -6.325 1.00 94.75 150 ALA A O 1
ATOM 1109 N N . THR A 1 151 ? 1.905 -2.276 -7.283 1.00 94.88 151 THR A N 1
ATOM 1110 C CA . THR A 1 151 ? 1.590 -1.540 -6.046 1.00 94.88 151 THR A CA 1
ATOM 1111 C C . THR A 1 151 ? 0.354 -2.094 -5.340 1.00 94.88 151 THR A C 1
ATOM 1113 O O . THR A 1 151 ? 0.327 -2.171 -4.116 1.00 94.88 151 THR A O 1
ATOM 1116 N N . VAL A 1 152 ? -0.660 -2.516 -6.096 1.00 96.75 152 VAL A N 1
ATOM 1117 C CA . VAL A 1 152 ? -1.861 -3.173 -5.557 1.00 96.75 152 VAL A CA 1
ATOM 1118 C C . VAL A 1 152 ? -1.590 -4.644 -5.228 1.00 96.75 152 VAL A C 1
ATOM 1120 O O . VAL A 1 152 ? -2.035 -5.145 -4.197 1.00 96.75 152 VAL A O 1
ATOM 1123 N N . TRP A 1 153 ? -0.856 -5.344 -6.095 1.00 95.44 153 TRP A N 1
ATOM 1124 C CA . TRP A 1 153 ? -0.539 -6.762 -5.939 1.00 95.44 153 TRP A CA 1
ATOM 1125 C C . TRP A 1 153 ? 0.313 -7.036 -4.698 1.00 95.44 153 TRP A C 1
ATOM 1127 O O . TRP A 1 153 ? 0.031 -7.981 -3.964 1.00 95.44 153 TRP A O 1
ATOM 1137 N N . GLY A 1 154 ? 1.337 -6.211 -4.450 1.00 92.56 154 GLY A N 1
ATOM 1138 C CA . GLY A 1 154 ? 2.298 -6.387 -3.358 1.00 92.56 154 GLY A CA 1
ATOM 1139 C C . GLY A 1 154 ? 1.638 -6.615 -1.994 1.00 92.56 154 GLY A C 1
ATOM 1140 O O . GLY A 1 154 ? 1.848 -7.677 -1.412 1.00 92.56 154 GLY A O 1
ATOM 1141 N N . PRO A 1 155 ? 0.797 -5.692 -1.494 1.00 91.31 155 PRO A N 1
ATOM 1142 C CA . PRO A 1 155 ? 0.070 -5.862 -0.239 1.00 91.31 155 PRO A CA 1
ATOM 1143 C C . PRO A 1 155 ? -0.760 -7.145 -0.167 1.00 91.31 155 PRO A C 1
ATOM 1145 O O . PRO A 1 155 ? -0.678 -7.867 0.824 1.00 91.31 155 PRO A O 1
ATOM 1148 N N . LEU A 1 156 ? -1.532 -7.449 -1.216 1.00 94.06 156 LEU A N 1
ATOM 1149 C CA . LEU A 1 156 ? -2.411 -8.621 -1.247 1.00 94.06 156 LEU A CA 1
ATOM 1150 C C . LEU A 1 156 ? -1.599 -9.922 -1.187 1.00 94.06 156 LEU A C 1
ATOM 1152 O O . LEU A 1 156 ? -1.910 -10.824 -0.409 1.00 94.06 156 LEU A O 1
ATOM 1156 N N . TYR A 1 157 ? -0.524 -10.000 -1.969 1.00 91.25 157 TYR A N 1
ATOM 1157 C CA . TYR A 1 157 ? 0.329 -11.180 -2.054 1.00 91.25 157 TYR A CA 1
ATOM 1158 C C . TYR A 1 157 ? 1.231 -11.346 -0.822 1.00 91.25 157 TYR A C 1
ATOM 1160 O O . TYR A 1 157 ? 1.239 -12.404 -0.194 1.00 91.25 157 TYR A O 1
ATOM 1168 N N . GLU A 1 158 ? 1.975 -10.305 -0.436 1.00 88.00 158 GLU A N 1
ATOM 1169 C CA . GLU A 1 158 ? 2.961 -10.366 0.653 1.00 88.00 158 GLU A CA 1
ATOM 1170 C C . GLU A 1 158 ? 2.313 -10.559 2.026 1.00 88.00 158 GLU A C 1
ATOM 1172 O O . GLU A 1 158 ? 2.920 -11.152 2.919 1.00 88.00 158 GLU A O 1
ATOM 1177 N N . HIS A 1 159 ? 1.078 -10.085 2.205 1.00 88.62 159 HIS A N 1
ATOM 1178 C CA . HIS A 1 159 ? 0.357 -10.219 3.466 1.00 88.62 159 HIS A CA 1
ATOM 1179 C C . HIS A 1 159 ? -0.666 -11.353 3.466 1.00 88.62 159 HIS A C 1
ATOM 1181 O O . HIS A 1 159 ? -1.428 -11.464 4.432 1.00 88.62 159 HIS A O 1
ATOM 1187 N N . GLY A 1 160 ? -0.632 -12.220 2.451 1.00 88.06 160 GLY A N 1
ATOM 1188 C CA . GLY A 1 160 ? -1.372 -13.474 2.425 1.00 88.06 160 GLY A CA 1
ATOM 1189 C C . GLY A 1 160 ? -2.882 -13.288 2.430 1.00 88.06 160 GLY A C 1
ATOM 1190 O O . GLY A 1 160 ? -3.550 -14.000 3.178 1.00 88.06 160 GLY A O 1
ATOM 1191 N N . ALA A 1 161 ? -3.388 -12.339 1.637 1.00 91.88 161 ALA A N 1
ATOM 1192 C CA . ALA A 1 161 ? -4.812 -12.235 1.348 1.00 91.88 161 ALA A CA 1
ATOM 1193 C C . ALA A 1 161 ? -5.294 -13.512 0.636 1.00 91.88 161 ALA A C 1
ATOM 1195 O O . ALA A 1 161 ? -4.563 -14.108 -0.166 1.00 91.88 161 ALA A O 1
ATOM 1196 N N . LYS A 1 162 ? -6.501 -13.970 0.957 1.00 93.50 162 LYS A N 1
ATOM 1197 C CA . LYS A 1 162 ? -7.059 -15.258 0.530 1.00 93.50 162 LYS A CA 1
ATOM 1198 C C . LYS A 1 162 ? -8.442 -15.070 -0.065 1.00 93.50 162 LYS A C 1
ATOM 1200 O O . LYS A 1 162 ? -9.152 -14.135 0.273 1.00 93.50 162 LYS A O 1
ATOM 1205 N N . ALA A 1 163 ? -8.849 -16.007 -0.917 1.00 96.75 163 ALA A N 1
ATOM 1206 C CA . ALA A 1 163 ? -10.225 -16.058 -1.393 1.00 96.75 163 ALA A CA 1
ATOM 1207 C C . ALA A 1 163 ? -11.212 -16.062 -0.210 1.00 96.75 163 ALA A C 1
ATOM 1209 O O . ALA A 1 163 ? -11.000 -16.785 0.765 1.00 96.75 163 ALA A O 1
ATOM 1210 N N . GLY A 1 164 ? -12.274 -15.266 -0.321 1.00 93.19 164 GLY A N 1
ATOM 1211 C CA . GLY A 1 164 ? -13.231 -14.996 0.753 1.00 93.19 164 GLY A CA 1
ATOM 1212 C C . GLY A 1 164 ? -12.903 -13.784 1.631 1.00 93.19 164 GLY A C 1
ATOM 1213 O O . GLY A 1 164 ? -13.823 -13.277 2.262 1.00 93.19 164 GLY A O 1
ATOM 1214 N N . ASP A 1 165 ? -11.661 -13.281 1.647 1.00 96.75 165 ASP A N 1
ATOM 1215 C CA . ASP A 1 165 ? -11.350 -12.042 2.374 1.00 96.75 165 ASP A CA 1
ATOM 1216 C C . ASP A 1 165 ? -12.123 -10.861 1.763 1.00 96.75 165 ASP A C 1
ATOM 1218 O O . ASP A 1 165 ? -12.279 -10.750 0.537 1.00 96.75 165 ASP A O 1
ATOM 1222 N N . ARG A 1 166 ? -12.568 -9.941 2.620 1.00 98.31 166 ARG A N 1
ATOM 1223 C CA . ARG A 1 166 ? -13.248 -8.704 2.224 1.00 98.31 166 ARG A CA 1
ATOM 1224 C C . ARG A 1 166 ? -12.244 -7.561 2.141 1.00 98.31 166 ARG A C 1
ATOM 1226 O O . ARG A 1 166 ? -11.606 -7.195 3.128 1.00 98.31 166 ARG A O 1
ATOM 1233 N N . VAL A 1 167 ? -12.097 -6.967 0.959 1.00 98.56 167 VAL A N 1
ATOM 1234 C CA . VAL A 1 167 ? -11.104 -5.918 0.691 1.00 98.56 167 VAL A CA 1
ATOM 1235 C C . VAL A 1 167 ? -11.801 -4.591 0.409 1.00 98.56 167 VAL A C 1
ATOM 1237 O O . VAL A 1 167 ? -12.410 -4.395 -0.643 1.00 98.56 167 VAL A O 1
ATOM 1240 N N . GLY A 1 168 ? -11.665 -3.654 1.345 1.00 98.38 168 GLY A N 1
ATOM 1241 C CA . GLY A 1 168 ? -12.060 -2.262 1.181 1.00 98.38 168 GLY A CA 1
ATOM 1242 C C . GLY A 1 168 ? -11.126 -1.528 0.220 1.00 98.38 168 GLY A C 1
ATOM 1243 O O . GLY A 1 168 ? -9.913 -1.510 0.420 1.00 98.38 168 GLY A O 1
ATOM 1244 N N . ILE A 1 169 ? -11.676 -0.888 -0.811 1.00 98.56 169 ILE A N 1
ATOM 1245 C CA . ILE A 1 169 ? -10.923 -0.142 -1.828 1.00 98.56 169 ILE A CA 1
ATOM 1246 C C . ILE A 1 169 ? -11.410 1.304 -1.831 1.00 98.56 169 ILE A C 1
ATOM 1248 O O . ILE A 1 169 ? -12.544 1.587 -2.221 1.00 98.56 169 ILE A O 1
ATOM 1252 N N . LEU A 1 170 ? -10.554 2.232 -1.403 1.00 96.69 170 LEU A N 1
ATOM 1253 C CA . LEU A 1 170 ? -10.882 3.659 -1.368 1.00 96.69 170 LEU A CA 1
ATOM 1254 C C . LEU A 1 170 ? -10.426 4.324 -2.657 1.00 96.69 170 LEU A C 1
ATOM 1256 O O . LEU A 1 170 ? -9.227 4.409 -2.930 1.00 96.69 170 LEU A O 1
ATOM 1260 N N . GLY A 1 171 ? -11.389 4.854 -3.404 1.00 94.94 171 GLY A N 1
ATOM 1261 C CA . GLY A 1 171 ? -11.175 5.541 -4.669 1.00 94.94 171 GLY A CA 1
ATOM 1262 C C . GLY A 1 171 ? -11.158 4.601 -5.875 1.00 94.94 171 GLY A C 1
ATOM 1263 O O . GLY A 1 171 ? -10.702 3.467 -5.816 1.00 94.94 171 GLY A O 1
ATOM 1264 N N . ILE A 1 172 ? -11.647 5.110 -7.008 1.00 95.19 172 ILE A N 1
ATOM 1265 C CA . ILE A 1 172 ? -11.678 4.399 -8.296 1.00 95.19 172 ILE A CA 1
ATOM 1266 C C . ILE A 1 172 ? -10.855 5.214 -9.297 1.00 95.19 172 ILE A C 1
ATOM 1268 O O . ILE A 1 172 ? -11.387 5.901 -10.174 1.00 95.19 172 ILE A O 1
ATOM 1272 N N . GLY A 1 173 ? -9.544 5.249 -9.059 1.00 93.25 173 GLY A N 1
ATOM 1273 C CA . GLY A 1 173 ? -8.544 5.878 -9.928 1.00 93.25 173 GLY A CA 1
ATOM 1274 C C . GLY A 1 173 ? -7.696 4.843 -10.672 1.00 93.25 173 GLY A C 1
ATOM 1275 O O . GLY A 1 173 ? -8.116 3.702 -10.863 1.00 93.25 173 GLY A O 1
ATOM 1276 N N . GLY A 1 174 ? -6.470 5.224 -11.044 1.00 93.19 174 GLY A N 1
ATOM 1277 C CA . GLY A 1 174 ? -5.504 4.321 -11.687 1.00 93.19 174 GLY A CA 1
ATOM 1278 C C . GLY A 1 174 ? -5.191 3.072 -10.852 1.00 93.19 174 GLY A C 1
ATOM 1279 O O . GLY A 1 174 ? -5.211 1.968 -11.373 1.00 93.19 174 GLY A O 1
ATOM 1280 N N . LEU A 1 175 ? -5.002 3.206 -9.539 1.00 95.00 175 LEU A N 1
ATOM 1281 C CA . LEU A 1 175 ? -4.785 2.043 -8.669 1.00 95.00 175 LEU A CA 1
ATOM 1282 C C . LEU A 1 175 ? -6.105 1.341 -8.320 1.00 95.00 175 LEU A C 1
ATOM 1284 O O . LEU A 1 175 ? -6.194 0.120 -8.391 1.00 95.00 175 LEU A O 1
ATOM 1288 N N . GLY A 1 176 ? -7.147 2.108 -7.986 1.00 97.12 176 GLY A N 1
ATOM 1289 C CA . GLY A 1 176 ? -8.436 1.563 -7.549 1.00 97.12 176 GLY A CA 1
ATOM 1290 C C . GLY A 1 176 ? -9.102 0.634 -8.567 1.00 97.12 176 GLY A C 1
ATOM 1291 O O . GLY A 1 176 ? -9.599 -0.423 -8.192 1.00 97.12 176 GLY A O 1
ATOM 1292 N N . HIS A 1 177 ? -9.068 0.964 -9.865 1.00 97.69 177 HIS A N 1
ATOM 1293 C CA . HIS A 1 177 ? -9.663 0.087 -10.883 1.00 97.69 177 HIS A CA 1
ATOM 1294 C C . HIS A 1 177 ? -8.893 -1.238 -11.059 1.00 97.69 177 HIS A C 1
ATOM 1296 O O . HIS A 1 177 ? -9.504 -2.261 -11.371 1.00 97.69 177 HIS A O 1
ATOM 1302 N N . LEU A 1 178 ? -7.571 -1.244 -10.839 1.00 98.00 178 LEU A N 1
ATOM 1303 C CA . LEU A 1 178 ? -6.766 -2.471 -10.804 1.00 98.00 178 LEU A CA 1
ATOM 1304 C C . LEU A 1 178 ? -7.047 -3.267 -9.527 1.00 98.00 178 LEU A C 1
ATOM 1306 O O . LEU A 1 178 ? -7.216 -4.479 -9.601 1.00 98.00 178 LEU A O 1
ATOM 1310 N N . ALA A 1 179 ? -7.180 -2.591 -8.382 1.00 98.44 179 ALA A N 1
ATOM 1311 C CA . ALA A 1 179 ? -7.545 -3.212 -7.110 1.00 98.44 179 ALA A CA 1
ATOM 1312 C C . ALA A 1 179 ? -8.869 -3.968 -7.191 1.00 98.44 179 ALA A C 1
ATOM 1314 O O . ALA A 1 179 ? -8.909 -5.133 -6.811 1.00 98.44 179 ALA A O 1
ATOM 1315 N N . ILE A 1 180 ? -9.915 -3.364 -7.761 1.00 98.75 180 ILE A N 1
ATOM 1316 C CA . ILE A 1 180 ? -11.220 -4.028 -7.911 1.00 98.75 180 ILE A CA 1
ATOM 1317 C C . ILE A 1 180 ? -11.074 -5.314 -8.732 1.00 98.75 180 ILE A C 1
ATOM 1319 O O . ILE A 1 180 ? -11.567 -6.372 -8.337 1.00 98.75 180 ILE A O 1
ATOM 1323 N N . GLN A 1 181 ? -10.356 -5.238 -9.854 1.00 98.50 181 GLN A N 1
ATOM 1324 C CA . GLN A 1 181 ? -10.166 -6.383 -10.737 1.00 98.50 181 GLN A CA 1
ATOM 1325 C C . GLN A 1 181 ? -9.316 -7.479 -10.089 1.00 98.50 181 GLN A C 1
ATOM 1327 O O . GLN A 1 181 ? -9.685 -8.647 -10.170 1.00 98.50 181 GLN A O 1
ATOM 1332 N N . PHE A 1 182 ? -8.203 -7.136 -9.436 1.00 98.31 182 PHE A N 1
ATOM 1333 C CA . PHE A 1 182 ? -7.348 -8.117 -8.766 1.00 98.31 182 PHE A CA 1
ATOM 1334 C C . PHE A 1 182 ? -8.073 -8.804 -7.621 1.00 98.31 182 PHE A C 1
ATOM 1336 O O . PHE A 1 182 ? -8.081 -10.029 -7.578 1.00 98.31 182 PHE A O 1
ATOM 1343 N N . VAL A 1 183 ? -8.738 -8.040 -6.753 1.00 98.44 183 VAL A N 1
ATOM 1344 C CA . VAL A 1 183 ? -9.503 -8.583 -5.627 1.00 98.44 183 VAL A CA 1
ATOM 1345 C C . VAL A 1 183 ? -10.555 -9.576 -6.127 1.00 98.44 183 VAL A C 1
ATOM 1347 O O . VAL A 1 183 ? -10.530 -10.740 -5.728 1.00 98.44 183 VAL A O 1
ATOM 1350 N N . ASN A 1 184 ? -11.381 -9.179 -7.101 1.00 98.44 184 ASN A N 1
ATOM 1351 C CA . ASN A 1 184 ? -12.377 -10.069 -7.702 1.00 98.44 184 ASN A CA 1
ATOM 1352 C C . ASN A 1 184 ? -11.735 -11.326 -8.326 1.00 98.44 184 ASN A C 1
ATOM 1354 O O . ASN A 1 184 ? -12.132 -12.456 -8.043 1.00 98.44 184 ASN A O 1
ATOM 1358 N N . LYS A 1 185 ? -10.700 -11.163 -9.161 1.00 97.56 185 LYS A N 1
ATOM 1359 C CA . LYS A 1 185 ? -10.059 -12.294 -9.860 1.00 97.56 185 LYS A CA 1
ATOM 1360 C C . LYS A 1 185 ? -9.275 -13.226 -8.938 1.00 97.56 185 LYS A C 1
ATOM 1362 O O . LYS A 1 185 ? -9.063 -14.378 -9.308 1.00 97.56 185 LYS A O 1
ATOM 1367 N N . MET A 1 186 ? -8.884 -12.764 -7.755 1.00 97.50 186 MET A N 1
ATOM 1368 C CA . MET A 1 186 ? -8.278 -13.582 -6.703 1.00 97.50 186 MET A CA 1
ATOM 1369 C C . MET A 1 186 ? -9.321 -14.273 -5.803 1.00 97.50 186 MET A C 1
ATOM 1371 O O . MET A 1 186 ? -8.940 -14.997 -4.885 1.00 97.50 186 MET A O 1
ATOM 1375 N N . GLY A 1 187 ? -10.621 -14.099 -6.071 1.00 97.75 187 GLY A N 1
ATOM 1376 C CA . GLY A 1 187 ? -11.710 -14.740 -5.327 1.00 97.75 187 GLY A CA 1
ATOM 1377 C C . GLY A 1 187 ? -12.051 -14.056 -4.003 1.00 97.75 187 GLY A C 1
ATOM 1378 O O . GLY A 1 187 ? -12.641 -14.690 -3.132 1.00 97.75 187 GLY A O 1
ATOM 1379 N N . MET A 1 188 ? -11.645 -12.800 -3.834 1.00 98.31 188 MET A N 1
ATOM 1380 C CA . MET A 1 188 ? -11.982 -11.948 -2.692 1.00 98.31 188 MET A CA 1
ATOM 1381 C C . MET A 1 188 ? -13.186 -11.056 -3.013 1.00 98.31 188 MET A C 1
ATOM 1383 O O . MET A 1 188 ? -13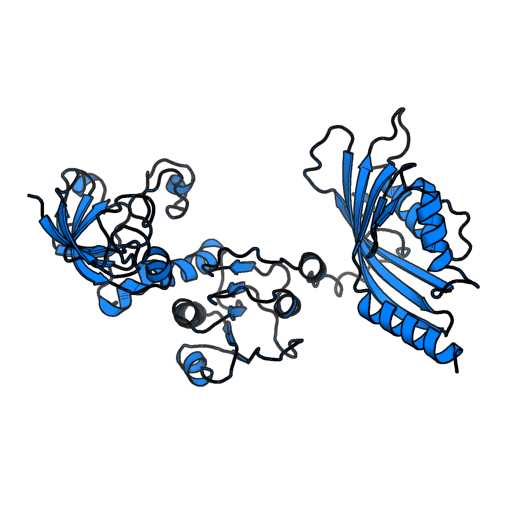.565 -10.889 -4.175 1.00 98.31 188 MET A O 1
ATOM 1387 N N . GLU A 1 189 ? -13.761 -10.434 -1.988 1.00 98.50 189 GLU A N 1
ATOM 1388 C CA . GLU A 1 189 ? -14.879 -9.501 -2.132 1.00 98.50 189 GLU A CA 1
ATOM 1389 C C . GLU A 1 189 ? -14.380 -8.053 -2.194 1.00 98.50 189 GLU A C 1
ATOM 1391 O O . GLU A 1 189 ? -13.751 -7.550 -1.263 1.00 98.50 189 GLU A O 1
ATOM 1396 N N . ALA A 1 190 ? -14.655 -7.366 -3.305 1.00 98.62 190 ALA A N 1
ATOM 1397 C CA . ALA A 1 190 ? -14.244 -5.981 -3.521 1.00 98.62 190 ALA A CA 1
ATOM 1398 C C . ALA A 1 190 ? -15.315 -4.997 -3.026 1.00 98.62 190 ALA A C 1
ATOM 1400 O O . ALA A 1 190 ? -16.304 -4.740 -3.719 1.00 98.62 190 ALA A O 1
ATOM 1401 N N . VAL A 1 191 ? -15.078 -4.400 -1.854 1.00 98.69 191 VAL A N 1
ATOM 1402 C CA . VAL A 1 191 ? -15.954 -3.398 -1.228 1.00 98.69 191 VAL A CA 1
ATOM 1403 C C . VAL A 1 191 ? -15.440 -2.002 -1.563 1.00 98.69 191 VAL A C 1
ATOM 1405 O O . VAL A 1 191 ? -14.399 -1.567 -1.072 1.00 98.69 191 VAL A O 1
ATOM 1408 N N . VAL A 1 192 ? -16.147 -1.278 -2.427 1.00 98.56 192 VAL A N 1
ATOM 1409 C CA . VAL A 1 192 ? -15.651 -0.009 -2.970 1.00 98.56 192 VAL A CA 1
ATOM 1410 C C . VAL A 1 192 ? -16.213 1.189 -2.218 1.00 98.56 192 VAL A C 1
ATOM 1412 O O . VAL A 1 192 ? -17.423 1.350 -2.093 1.00 98.56 192 VAL A O 1
ATOM 1415 N N . PHE A 1 193 ? -15.326 2.091 -1.806 1.00 97.75 193 PHE A N 1
ATOM 1416 C CA . PHE A 1 193 ? -15.662 3.375 -1.202 1.00 97.75 193 PHE A CA 1
ATOM 1417 C C . PHE A 1 193 ? -15.258 4.509 -2.147 1.00 97.75 193 PHE A C 1
ATOM 1419 O O . PHE A 1 193 ? -14.085 4.669 -2.491 1.00 97.75 193 PHE A O 1
ATOM 1426 N N . SER A 1 194 ? -16.218 5.323 -2.578 1.00 9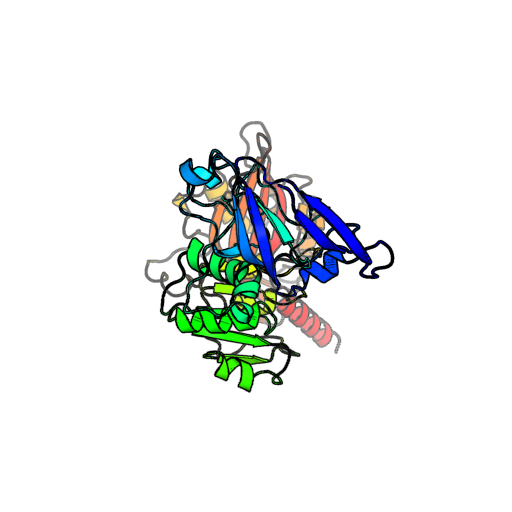6.31 194 SER A N 1
ATOM 1427 C CA . SER A 1 194 ? -15.989 6.430 -3.517 1.00 96.31 194 SER A CA 1
ATOM 1428 C C . SER A 1 194 ? -16.677 7.696 -3.028 1.00 96.31 194 SER A C 1
ATOM 1430 O O . SER A 1 194 ? -17.706 7.625 -2.376 1.00 96.31 194 SER A O 1
ATOM 1432 N N . GLY A 1 195 ? -16.165 8.883 -3.360 1.00 94.25 195 GLY A N 1
ATOM 1433 C CA . GLY A 1 195 ? -16.782 10.134 -2.897 1.00 94.25 195 GLY A CA 1
ATOM 1434 C C . GLY A 1 195 ? -18.230 10.311 -3.374 1.00 94.25 195 GLY A C 1
ATOM 1435 O O . GLY A 1 195 ? -19.064 10.838 -2.648 1.00 94.25 195 GLY A O 1
ATOM 1436 N N . THR A 1 196 ? -18.559 9.858 -4.583 1.00 95.12 196 THR A N 1
ATOM 1437 C CA . THR A 1 196 ? -19.897 9.992 -5.181 1.00 95.12 196 THR A CA 1
ATOM 1438 C C . THR A 1 196 ? -20.299 8.726 -5.927 1.00 95.12 196 THR A C 1
ATOM 1440 O O . THR A 1 196 ? -19.436 7.974 -6.371 1.00 95.12 196 THR A O 1
ATOM 1443 N N . GLU A 1 197 ? -21.597 8.568 -6.189 1.00 97.31 197 GLU A N 1
ATOM 1444 C CA . GLU A 1 197 ? -22.189 7.458 -6.962 1.00 97.31 197 GLU A CA 1
ATOM 1445 C C . GLU A 1 197 ? -21.802 7.434 -8.456 1.00 97.31 197 GLU A C 1
ATOM 1447 O O . GLU A 1 197 ? -22.089 6.465 -9.151 1.00 97.31 197 GLU A O 1
ATOM 1452 N N . SER A 1 198 ? -21.129 8.467 -8.977 1.00 97.06 198 SER A N 1
ATOM 1453 C CA . SER A 1 198 ? -20.842 8.624 -10.416 1.00 97.06 198 SER A CA 1
ATOM 1454 C C . SER A 1 198 ? -20.091 7.455 -11.066 1.00 97.06 198 SER A C 1
ATOM 1456 O O . SER A 1 198 ? -20.195 7.271 -12.275 1.00 97.06 198 SER A O 1
ATOM 1458 N N . LYS A 1 199 ? -19.342 6.674 -10.279 1.00 97.12 199 LYS A N 1
ATOM 1459 C CA . LYS A 1 199 ? -18.555 5.518 -10.737 1.00 97.12 199 LYS A CA 1
ATOM 1460 C C . LYS A 1 199 ? -19.115 4.172 -10.264 1.00 97.12 199 LYS A C 1
ATOM 1462 O O . LYS A 1 199 ? -18.423 3.164 -10.365 1.00 97.12 199 LYS A O 1
ATOM 1467 N N . LYS A 1 200 ? -20.348 4.136 -9.748 1.00 98.19 200 LYS A N 1
ATOM 1468 C CA . LYS A 1 200 ? -20.973 2.913 -9.223 1.00 98.19 200 LYS A CA 1
ATOM 1469 C C . LYS A 1 200 ? -21.051 1.806 -10.276 1.00 98.19 200 LYS A C 1
ATOM 1471 O O . LYS A 1 200 ? -20.528 0.715 -10.069 1.00 98.19 200 LYS A O 1
ATOM 1476 N N . ASP A 1 201 ? -21.646 2.107 -11.428 1.00 98.25 201 ASP A N 1
ATOM 1477 C CA . ASP A 1 201 ? -21.828 1.122 -12.502 1.00 98.25 201 ASP A CA 1
ATOM 1478 C C . ASP A 1 201 ? -20.491 0.629 -13.066 1.00 98.25 201 ASP A C 1
ATOM 1480 O O . ASP A 1 201 ? -20.353 -0.533 -13.444 1.00 98.25 201 ASP A O 1
ATOM 1484 N N . GLU A 1 202 ? -19.494 1.513 -13.128 1.00 97.94 202 GLU A N 1
ATOM 1485 C CA . GLU A 1 202 ? -18.138 1.163 -13.546 1.00 97.94 202 GLU A CA 1
ATOM 1486 C C . GLU A 1 202 ? -17.468 0.227 -12.532 1.00 97.94 202 GLU A C 1
ATOM 1488 O O . GLU A 1 202 ? -16.909 -0.792 -12.931 1.00 97.94 202 GLU A O 1
ATOM 1493 N N . ALA A 1 203 ? -17.592 0.504 -11.231 1.00 98.56 203 ALA A N 1
ATOM 1494 C CA . ALA A 1 203 ? -17.063 -0.359 -10.177 1.00 98.56 203 ALA A CA 1
ATOM 1495 C C . ALA A 1 203 ? -17.639 -1.781 -10.257 1.00 98.56 203 ALA A C 1
ATOM 1497 O O . ALA A 1 203 ? -16.882 -2.751 -10.227 1.00 98.56 203 ALA A O 1
ATOM 1498 N N . PHE A 1 204 ? -18.957 -1.921 -10.437 1.00 98.69 204 PHE A N 1
ATOM 1499 C CA . PHE A 1 204 ? -19.589 -3.235 -10.594 1.00 98.69 204 PHE A CA 1
ATOM 1500 C C . PHE A 1 204 ? -19.131 -3.958 -11.866 1.00 98.69 204 PHE A C 1
ATOM 1502 O O . PHE A 1 204 ? -18.849 -5.153 -11.818 1.00 98.69 204 PHE A O 1
ATOM 1509 N N . LYS A 1 205 ? -18.973 -3.249 -12.993 1.00 98.50 205 LYS A N 1
ATOM 1510 C CA . LYS A 1 205 ? -18.416 -3.835 -14.230 1.00 98.50 205 LYS A CA 1
ATOM 1511 C C . LYS A 1 205 ? -16.984 -4.341 -14.049 1.00 98.50 205 LYS A C 1
ATOM 1513 O O . LYS A 1 205 ? -16.621 -5.349 -14.648 1.00 98.50 205 LYS A O 1
ATOM 1518 N N . LEU A 1 206 ? -16.185 -3.651 -13.236 1.00 98.44 206 LEU A N 1
ATOM 1519 C CA . LEU A 1 206 ? -14.817 -4.051 -12.900 1.00 98.44 206 LEU A CA 1
ATOM 1520 C C . LEU A 1 206 ? -14.768 -5.232 -11.920 1.00 98.44 206 LEU A C 1
ATOM 1522 O O . LEU A 1 206 ? -13.746 -5.916 -11.850 1.00 98.44 206 LEU A O 1
ATOM 1526 N N . GLY A 1 207 ? -15.857 -5.501 -11.193 1.00 98.56 207 GLY A N 1
ATOM 1527 C CA . GLY A 1 207 ? -15.950 -6.635 -10.276 1.00 98.56 207 GLY A CA 1
ATOM 1528 C C . GLY A 1 207 ? -16.197 -6.308 -8.812 1.00 98.56 207 GLY A C 1
ATOM 1529 O O . GLY A 1 207 ? -15.983 -7.185 -7.981 1.00 98.56 207 GLY A O 1
ATOM 1530 N N . ALA A 1 208 ? -16.597 -5.081 -8.477 1.00 98.69 208 ALA A N 1
ATOM 1531 C CA . ALA A 1 208 ? -17.007 -4.756 -7.116 1.00 98.69 208 ALA A CA 1
ATOM 1532 C C . ALA A 1 208 ? -18.180 -5.651 -6.680 1.00 98.69 208 ALA A C 1
ATOM 1534 O O . ALA A 1 208 ? -19.100 -5.880 -7.465 1.00 98.69 208 ALA A O 1
ATOM 1535 N N . SER A 1 209 ? -18.159 -6.136 -5.440 1.00 98.12 209 SER A N 1
ATOM 1536 C CA . SER A 1 209 ? -19.311 -6.792 -4.808 1.00 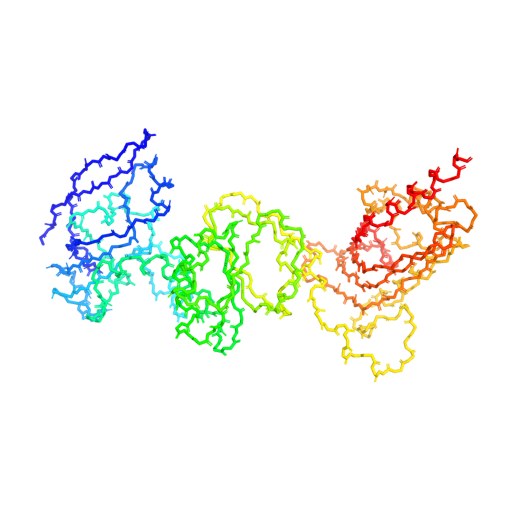98.12 209 SER A CA 1
ATOM 1537 C C . SER A 1 209 ? -20.218 -5.770 -4.122 1.00 98.12 209 SER A C 1
ATOM 1539 O O . SER A 1 209 ? -21.436 -5.929 -4.110 1.00 98.12 209 SER A O 1
ATOM 1541 N N . GLU A 1 210 ? -19.634 -4.681 -3.619 1.00 97.94 210 GLU A N 1
ATOM 1542 C CA . GLU A 1 210 ? -20.329 -3.606 -2.915 1.00 97.94 210 GLU A CA 1
ATOM 1543 C C . GLU A 1 210 ? -19.800 -2.229 -3.320 1.00 97.94 210 GLU A C 1
ATOM 1545 O O . GLU A 1 210 ? -18.640 -2.068 -3.709 1.00 97.94 210 GLU A O 1
ATOM 1550 N N . PHE A 1 211 ? -20.651 -1.210 -3.188 1.00 98.38 211 PHE A N 1
ATOM 1551 C CA . PHE A 1 211 ? -20.288 0.176 -3.456 1.00 98.38 211 PHE A CA 1
ATOM 1552 C C . PHE A 1 211 ? -20.954 1.121 -2.460 1.00 98.38 211 PHE A C 1
ATOM 1554 O O . PHE A 1 211 ? -22.179 1.111 -2.320 1.00 98.38 211 PHE A O 1
ATOM 1561 N N . HIS A 1 212 ? -20.153 2.007 -1.871 1.00 97.56 212 HIS A N 1
ATOM 1562 C CA . HIS A 1 212 ? -20.570 2.983 -0.870 1.00 97.56 212 HIS A CA 1
ATOM 1563 C C . HIS A 1 212 ? -20.079 4.387 -1.245 1.00 97.56 212 HIS A C 1
ATOM 1565 O O . HIS A 1 212 ? -18.872 4.638 -1.336 1.00 97.56 212 HIS A O 1
ATOM 1571 N N . ALA A 1 213 ? -21.010 5.323 -1.462 1.00 96.19 213 ALA A N 1
ATOM 1572 C CA . ALA A 1 213 ? -20.674 6.737 -1.601 1.00 96.19 213 ALA A CA 1
ATOM 1573 C C . ALA A 1 213 ? -20.371 7.364 -0.228 1.00 96.19 213 ALA A C 1
ATOM 1575 O O . ALA A 1 213 ? -21.157 7.216 0.700 1.00 96.19 213 ALA A O 1
ATOM 1576 N N . THR A 1 214 ? -19.257 8.088 -0.093 1.00 95.06 214 THR A N 1
ATOM 1577 C CA . THR A 1 214 ? -18.749 8.559 1.211 1.00 95.06 214 THR A CA 1
ATOM 1578 C C . THR A 1 214 ? -18.923 10.057 1.461 1.00 95.06 214 THR A C 1
ATOM 1580 O O . THR A 1 214 ? -18.752 10.519 2.589 1.00 95.06 214 THR A O 1
ATOM 1583 N N . LYS A 1 215 ? -19.284 10.862 0.451 1.00 93.69 215 LYS A N 1
ATOM 1584 C CA . LYS A 1 215 ? -19.464 12.310 0.639 1.00 93.69 215 LYS A CA 1
ATOM 1585 C C . LYS A 1 215 ? -20.644 12.602 1.567 1.00 93.69 215 LYS A C 1
ATOM 1587 O O . LYS A 1 215 ? -21.788 12.314 1.232 1.00 93.69 215 LYS A O 1
ATOM 1592 N N . GLY A 1 216 ? -20.353 13.261 2.688 1.00 90.69 216 GLY A N 1
ATOM 1593 C CA . GLY A 1 216 ? -21.345 13.615 3.707 1.00 90.69 216 GLY A CA 1
ATOM 1594 C C . GLY A 1 216 ? -21.688 12.475 4.668 1.00 90.69 216 GLY A C 1
ATOM 1595 O O . GLY A 1 216 ? -22.553 12.657 5.519 1.00 90.69 216 GLY A O 1
ATOM 1596 N N . VAL A 1 217 ? -21.017 11.326 4.553 1.00 92.69 217 VAL A N 1
ATOM 1597 C CA . VAL A 1 217 ? -21.178 10.204 5.479 1.00 92.69 217 VAL A CA 1
ATOM 1598 C C . VAL A 1 217 ? -20.328 10.457 6.718 1.00 92.69 217 VAL A C 1
ATOM 1600 O O . VAL A 1 217 ? -19.129 10.697 6.614 1.00 92.69 217 VAL A O 1
ATOM 1603 N N . THR A 1 218 ? -20.954 10.395 7.891 1.00 87.62 218 THR A N 1
ATOM 1604 C CA . THR A 1 218 ? -20.284 10.529 9.196 1.00 87.62 218 THR A CA 1
ATOM 1605 C C . THR A 1 218 ? -20.121 9.191 9.916 1.00 87.62 218 THR A C 1
ATOM 1607 O O . THR A 1 218 ? -19.318 9.086 10.838 1.00 87.62 218 THR A O 1
ATOM 1610 N N . LYS A 1 219 ? -20.868 8.162 9.498 1.00 87.69 219 LYS A N 1
ATOM 1611 C CA . LYS A 1 219 ? -20.803 6.794 10.017 1.00 87.69 219 LYS A CA 1
ATOM 1612 C C . LYS A 1 219 ? -21.319 5.816 8.960 1.00 87.69 219 LYS A C 1
ATOM 1614 O O . LYS A 1 219 ? -22.305 6.112 8.290 1.00 87.69 219 LYS A O 1
ATOM 1619 N N . PHE A 1 220 ? -20.674 4.659 8.830 1.00 88.81 220 PHE A N 1
ATOM 1620 C CA . PHE A 1 220 ? -21.182 3.560 8.009 1.00 88.81 220 PHE A CA 1
ATOM 1621 C C . PHE A 1 220 ? -22.211 2.716 8.770 1.00 88.81 220 PHE A C 1
ATOM 1623 O O . PHE A 1 220 ? -22.055 2.459 9.965 1.00 88.81 220 PHE A O 1
ATOM 1630 N N . GLU A 1 221 ? -23.238 2.250 8.063 1.00 87.19 221 GLU A N 1
ATOM 1631 C CA . GLU A 1 221 ? -24.258 1.336 8.582 1.00 87.19 221 GLU A CA 1
ATOM 1632 C C . GLU A 1 221 ? -24.383 0.127 7.652 1.00 87.19 221 GLU A C 1
ATOM 1634 O O . GLU A 1 221 ? -24.367 0.279 6.432 1.00 87.19 221 GLU A O 1
ATOM 1639 N N . GLY A 1 222 ? -24.504 -1.074 8.224 1.00 86.62 222 GLY A N 1
ATOM 1640 C CA . GLY A 1 222 ? -24.764 -2.298 7.457 1.00 86.62 222 GLY A CA 1
ATOM 1641 C C . GLY A 1 222 ? -23.617 -2.776 6.559 1.00 86.62 222 GLY A C 1
ATOM 1642 O O . GLY A 1 222 ? -23.860 -3.593 5.679 1.00 86.62 222 GLY A O 1
ATOM 1643 N N . ILE A 1 223 ? -22.392 -2.282 6.764 1.00 92.12 223 ILE A N 1
ATOM 1644 C CA . ILE A 1 223 ? -21.199 -2.777 6.067 1.00 92.12 223 ILE A CA 1
ATOM 1645 C C . ILE A 1 223 ? -20.593 -3.904 6.898 1.00 92.12 223 ILE A C 1
ATOM 1647 O O . ILE A 1 223 ? -20.197 -3.682 8.044 1.00 92.12 223 ILE A O 1
ATOM 1651 N N . GLU A 1 224 ? -20.520 -5.103 6.327 1.00 91.38 224 GLU A N 1
ATOM 1652 C CA . GLU A 1 224 ? -19.795 -6.211 6.950 1.00 91.38 224 GLU A CA 1
ATOM 1653 C C . GLU A 1 224 ? -18.292 -5.922 6.982 1.00 91.38 224 GLU A C 1
ATOM 1655 O O . GLU A 1 224 ? -17.750 -5.291 6.066 1.00 91.38 224 GLU A O 1
ATOM 1660 N N . SER A 1 225 ? -17.626 -6.409 8.030 1.00 92.69 225 SER A N 1
ATOM 1661 C CA . SER A 1 225 ? -16.225 -6.107 8.310 1.00 92.69 225 SER A CA 1
ATOM 1662 C C . SER A 1 225 ? -15.292 -6.423 7.138 1.00 92.69 225 SER A C 1
ATOM 1664 O O . SER A 1 225 ? -15.500 -7.388 6.407 1.00 92.69 225 SER A O 1
ATOM 1666 N N . ILE A 1 226 ? -14.253 -5.605 6.969 1.00 95.44 226 ILE A N 1
ATOM 1667 C CA . ILE A 1 226 ? -13.230 -5.761 5.927 1.00 95.44 226 ILE A CA 1
ATOM 1668 C C . ILE A 1 226 ? -11.882 -6.181 6.525 1.00 95.44 226 ILE A C 1
ATOM 1670 O O . ILE A 1 226 ? -11.422 -5.614 7.516 1.00 95.44 226 ILE A O 1
ATOM 1674 N N . ASP A 1 227 ? -11.224 -7.149 5.894 1.00 93.69 227 ASP A N 1
ATOM 1675 C CA . ASP A 1 227 ? -9.944 -7.730 6.317 1.00 93.69 227 ASP A CA 1
ATOM 1676 C C . ASP A 1 227 ? -8.740 -6.921 5.811 1.00 93.69 227 ASP A C 1
ATOM 1678 O O . ASP A 1 227 ? -7.679 -6.866 6.439 1.00 93.69 227 ASP A O 1
ATOM 1682 N N . PHE A 1 228 ? -8.899 -6.265 4.662 1.00 96.06 228 PHE A N 1
ATOM 1683 C CA . PHE A 1 228 ? -7.874 -5.431 4.039 1.00 96.06 228 PHE A CA 1
ATOM 1684 C C . PHE A 1 228 ? -8.470 -4.087 3.632 1.00 96.06 228 PHE A C 1
ATOM 1686 O O . PHE A 1 228 ? -9.574 -4.030 3.100 1.00 96.06 228 PHE A O 1
ATOM 1693 N N . LEU A 1 229 ? -7.720 -3.003 3.823 1.00 96.69 229 LEU A N 1
ATOM 1694 C CA . LEU A 1 229 ? -8.099 -1.665 3.375 1.00 96.69 229 LEU A CA 1
ATOM 1695 C C . LEU A 1 229 ? -7.009 -1.090 2.469 1.00 96.69 229 LEU A C 1
ATOM 1697 O O . LEU A 1 229 ? -5.936 -0.719 2.942 1.00 96.69 229 LEU A O 1
ATOM 1701 N N . LEU A 1 230 ? -7.284 -0.997 1.169 1.00 97.00 230 LEU A N 1
ATOM 1702 C CA . LEU A 1 230 ? -6.401 -0.402 0.168 1.00 97.00 230 LEU A CA 1
ATOM 1703 C C . LEU A 1 230 ? -6.807 1.051 -0.088 1.00 97.00 230 LEU A C 1
ATOM 1705 O O . LEU A 1 230 ? -7.880 1.333 -0.629 1.00 97.00 230 LEU A O 1
ATOM 1709 N N . ILE A 1 231 ? -5.934 1.991 0.268 1.00 94.56 231 ILE A N 1
ATOM 1710 C CA . ILE A 1 231 ? -6.191 3.421 0.084 1.00 94.56 231 ILE A CA 1
ATOM 1711 C C . ILE A 1 231 ? -5.541 3.874 -1.215 1.00 94.56 231 ILE A C 1
ATOM 1713 O O . ILE A 1 231 ? -4.327 4.053 -1.277 1.00 94.56 231 ILE A O 1
ATOM 1717 N N . THR A 1 232 ? -6.360 4.053 -2.252 1.00 94.06 232 THR A N 1
ATOM 1718 C CA . THR A 1 232 ? -5.903 4.361 -3.620 1.00 94.06 232 THR A CA 1
ATOM 1719 C C . THR A 1 232 ? -6.225 5.791 -4.064 1.00 94.06 232 THR A C 1
ATOM 1721 O O . THR A 1 232 ? -6.023 6.161 -5.222 1.00 94.06 232 THR A O 1
ATOM 1724 N N . THR A 1 233 ? -6.743 6.610 -3.149 1.00 89.50 233 THR A N 1
ATOM 1725 C CA . THR A 1 233 ? -7.019 8.031 -3.367 1.00 89.50 233 THR A CA 1
ATOM 1726 C C . THR A 1 233 ? -5.728 8.844 -3.427 1.00 89.50 233 THR A C 1
ATOM 1728 O O . THR A 1 233 ? -4.710 8.475 -2.852 1.00 89.50 233 THR A O 1
ATOM 1731 N N . ASN A 1 234 ? -5.767 9.997 -4.093 1.00 81.50 234 ASN A N 1
ATOM 1732 C CA . ASN A 1 234 ? -4.671 10.976 -4.099 1.00 81.50 234 ASN A CA 1
ATOM 1733 C C . ASN A 1 234 ? -4.677 11.907 -2.870 1.00 81.50 234 ASN A C 1
ATOM 1735 O O . ASN A 1 234 ? -3.806 12.760 -2.743 1.00 81.50 234 ASN A O 1
ATOM 1739 N N . VAL A 1 235 ? -5.669 11.758 -1.992 1.00 81.31 235 VAL A N 1
ATOM 1740 C CA . VAL A 1 235 ? -5.799 12.466 -0.715 1.00 81.31 235 VAL A CA 1
ATOM 1741 C C . VAL A 1 235 ? -5.945 11.449 0.405 1.00 81.31 235 VAL A C 1
ATOM 1743 O O . VAL A 1 235 ? -6.533 10.382 0.204 1.00 81.31 235 VAL A O 1
ATOM 1746 N N . LEU A 1 236 ? -5.424 11.777 1.583 1.00 79.94 236 LEU A N 1
ATOM 1747 C CA . LEU A 1 236 ? -5.552 10.920 2.754 1.00 79.94 236 LEU A CA 1
ATOM 1748 C C . LEU A 1 236 ? -6.999 10.940 3.270 1.00 79.94 236 LEU A C 1
ATOM 1750 O O . LEU A 1 236 ? -7.562 12.023 3.449 1.00 79.94 236 LEU A O 1
ATOM 1754 N N . PRO A 1 237 ? -7.624 9.773 3.502 1.00 86.12 237 PRO A N 1
ATOM 1755 C CA . PRO A 1 237 ? -8.967 9.715 4.052 1.00 86.12 237 PRO A CA 1
ATOM 1756 C C . PRO A 1 237 ? -8.961 9.998 5.558 1.00 86.12 237 PRO A C 1
ATOM 1758 O O . PRO A 1 237 ? -7.969 9.755 6.254 1.00 86.12 237 PRO A O 1
ATOM 1761 N N . GLU A 1 238 ? -10.112 10.427 6.073 1.00 86.19 238 GLU A N 1
ATOM 1762 C CA . GLU A 1 238 ? -10.375 10.452 7.510 1.00 86.19 238 GLU A CA 1
ATOM 1763 C C . GLU A 1 238 ? -10.535 9.008 8.008 1.00 86.19 238 GLU A C 1
ATOM 1765 O O . GLU A 1 238 ? -11.584 8.385 7.845 1.00 86.19 238 GLU A O 1
ATOM 1770 N N . LEU A 1 239 ? -9.459 8.425 8.544 1.00 83.94 239 LEU A N 1
ATOM 1771 C CA . LEU A 1 239 ? -9.421 6.991 8.847 1.00 83.94 239 LEU A CA 1
ATOM 1772 C C . LEU A 1 239 ? -10.435 6.594 9.937 1.00 83.94 239 LEU A C 1
ATOM 1774 O O . LEU A 1 239 ? -10.925 5.469 9.918 1.00 83.94 239 LEU A O 1
ATOM 1778 N N . SER A 1 240 ? -10.813 7.524 10.822 1.00 84.38 240 SER A N 1
ATOM 1779 C CA . SER A 1 240 ? -11.859 7.356 11.849 1.00 84.38 240 SER A CA 1
ATOM 1780 C C . SER A 1 240 ? -13.184 6.848 11.274 1.00 84.38 240 SER A C 1
ATOM 1782 O O . SER A 1 240 ? -13.858 6.062 11.932 1.00 84.38 240 SER A O 1
ATOM 1784 N N . LEU A 1 241 ? -13.533 7.243 10.045 1.00 88.06 241 LEU A N 1
ATOM 1785 C CA . LEU A 1 241 ? -14.750 6.802 9.367 1.00 88.06 241 LEU A CA 1
ATOM 1786 C C . LEU A 1 241 ? -14.704 5.309 9.003 1.00 88.06 241 LEU A C 1
ATOM 1788 O O . LEU A 1 241 ? -15.734 4.641 9.011 1.00 88.06 241 LEU A O 1
ATOM 1792 N N . TYR A 1 242 ? -13.518 4.781 8.693 1.00 90.25 242 TYR A N 1
ATOM 1793 C CA . TYR A 1 242 ? -13.334 3.415 8.191 1.00 90.25 242 TYR A CA 1
ATOM 1794 C C . TYR A 1 242 ? -12.971 2.416 9.289 1.00 90.25 242 TYR A C 1
ATOM 1796 O O . TYR A 1 242 ? -13.273 1.238 9.146 1.00 90.25 242 TYR A O 1
ATOM 1804 N N . VAL A 1 243 ? -12.364 2.859 10.396 1.00 87.12 243 VAL A N 1
ATOM 1805 C CA . VAL A 1 243 ? -12.005 1.961 11.508 1.00 87.12 243 VAL A CA 1
ATOM 1806 C C . VAL A 1 243 ? -13.184 1.118 12.020 1.00 87.12 243 VAL A C 1
ATOM 1808 O O . VAL A 1 243 ? -12.987 -0.080 12.200 1.00 87.12 243 VAL A O 1
ATOM 1811 N N . PRO A 1 244 ? -14.411 1.654 12.190 1.00 87.38 244 PRO A N 1
ATOM 1812 C CA . PRO A 1 244 ? -15.546 0.861 12.663 1.00 87.38 244 PRO A CA 1
ATOM 1813 C C . PRO A 1 244 ? -15.953 -0.301 11.750 1.00 87.38 244 PRO A C 1
ATOM 1815 O O . PRO A 1 244 ? -16.651 -1.199 12.208 1.00 87.38 244 PRO A O 1
ATOM 1818 N N . VAL A 1 245 ? -15.556 -0.282 10.472 1.00 90.56 245 VAL A N 1
ATOM 1819 C CA . VAL A 1 245 ? -15.845 -1.367 9.518 1.00 90.56 245 VAL A CA 1
ATOM 1820 C C . VAL A 1 245 ? -14.645 -2.291 9.303 1.00 90.56 245 VAL A C 1
ATOM 1822 O O . VAL A 1 245 ? -14.743 -3.239 8.535 1.00 90.56 245 VAL A O 1
ATOM 1825 N N . LEU A 1 246 ? -13.513 -2.061 9.972 1.00 88.56 246 LEU A N 1
ATOM 1826 C CA . LEU A 1 246 ? -12.374 -2.976 9.928 1.00 88.56 246 LEU A CA 1
ATOM 1827 C C . LEU A 1 246 ? -12.655 -4.231 10.763 1.00 88.56 246 LEU A C 1
ATOM 1829 O O . LEU A 1 246 ? -13.160 -4.150 11.881 1.00 88.56 246 LEU A O 1
ATOM 1833 N N . ALA A 1 247 ? -12.296 -5.397 10.230 1.00 86.31 247 ALA A N 1
ATOM 1834 C CA . ALA A 1 247 ? -12.258 -6.632 11.000 1.00 86.31 247 ALA A CA 1
ATOM 1835 C C . ALA A 1 247 ? -11.144 -6.576 12.068 1.00 86.31 247 ALA A C 1
ATOM 1837 O O . ALA A 1 247 ? -10.158 -5.842 11.908 1.00 86.31 247 ALA A O 1
ATOM 1838 N N . PRO A 1 248 ? -11.228 -7.386 13.140 1.00 77.44 248 PRO A N 1
ATOM 1839 C CA . PRO A 1 248 ? -10.085 -7.611 14.016 1.00 77.44 248 PRO A CA 1
ATOM 1840 C C . PRO A 1 248 ? -8.863 -8.047 13.195 1.00 77.44 248 PRO A C 1
ATOM 1842 O O . PRO A 1 248 ? -8.965 -8.930 12.346 1.00 77.44 248 PRO A O 1
ATOM 1845 N N . PHE A 1 249 ? -7.703 -7.440 13.455 1.00 79.88 249 PHE A N 1
ATOM 1846 C CA . PHE A 1 249 ? -6.449 -7.678 12.718 1.00 79.88 249 PHE A CA 1
ATOM 1847 C C . PHE A 1 249 ? -6.446 -7.260 11.239 1.00 79.88 249 PHE A C 1
ATOM 1849 O O . PHE A 1 249 ? -5.523 -7.644 10.508 1.00 79.88 249 PHE A O 1
ATOM 1856 N N . ALA A 1 250 ? -7.422 -6.460 10.800 1.00 86.00 250 ALA A N 1
ATOM 1857 C CA . ALA A 1 250 ? -7.433 -5.938 9.444 1.00 86.00 250 ALA A CA 1
ATOM 1858 C C . ALA A 1 250 ? -6.147 -5.165 9.121 1.00 86.00 250 ALA A C 1
ATOM 1860 O O . ALA A 1 250 ? -5.557 -4.485 9.967 1.00 86.00 250 ALA A O 1
ATOM 1861 N N . LYS A 1 251 ? -5.709 -5.255 7.865 1.00 87.88 251 LYS A N 1
ATOM 1862 C CA . LYS A 1 251 ? -4.474 -4.620 7.395 1.00 87.88 251 LYS A CA 1
ATOM 1863 C C . LYS A 1 251 ? -4.794 -3.423 6.514 1.00 87.88 251 LYS A C 1
ATOM 1865 O O . LYS A 1 251 ? -5.459 -3.554 5.488 1.00 87.88 251 LYS A O 1
ATOM 1870 N N . VAL A 1 252 ? -4.282 -2.257 6.894 1.00 90.31 252 VAL A N 1
ATOM 1871 C CA . VAL A 1 252 ? -4.489 -1.001 6.165 1.00 90.31 252 VAL A CA 1
ATOM 1872 C C . VAL A 1 252 ? -3.234 -0.641 5.375 1.00 90.31 252 VAL A C 1
ATOM 1874 O O . VAL A 1 252 ? -2.151 -0.520 5.943 1.00 90.31 252 VAL A O 1
ATOM 1877 N N . PHE A 1 253 ? -3.388 -0.440 4.068 1.00 92.06 253 PHE A N 1
ATOM 1878 C CA . PHE A 1 253 ? -2.307 -0.133 3.137 1.00 92.06 253 PHE A CA 1
ATOM 1879 C C . PHE A 1 253 ? -2.534 1.229 2.472 1.00 92.06 253 PHE A C 1
ATOM 1881 O O . PHE A 1 253 ? -3.336 1.337 1.535 1.00 92.06 253 PHE A O 1
ATOM 1888 N N . PRO A 1 254 ? -1.833 2.282 2.926 1.00 90.06 254 PRO A N 1
ATOM 1889 C CA . PRO A 1 254 ? -1.802 3.551 2.220 1.00 90.06 254 PRO A CA 1
ATOM 1890 C C . PRO A 1 254 ? -0.971 3.410 0.940 1.00 90.06 254 PRO A C 1
ATOM 1892 O O . PRO A 1 254 ? 0.253 3.445 0.983 1.00 90.06 254 PRO A O 1
ATOM 1895 N N . LEU A 1 255 ? -1.642 3.255 -0.205 1.00 89.69 255 LEU A N 1
ATOM 1896 C CA . LEU A 1 255 ? -1.005 3.237 -1.533 1.00 89.69 255 LEU A CA 1
ATOM 1897 C C . LEU A 1 255 ? -0.960 4.633 -2.170 1.00 89.69 255 LEU A C 1
ATOM 1899 O O . LEU A 1 255 ? -0.586 4.795 -3.329 1.00 89.69 255 LEU A O 1
ATOM 1903 N N . THR A 1 256 ? -1.391 5.642 -1.417 1.00 79.19 256 THR A N 1
ATOM 1904 C CA . THR A 1 256 ? -1.440 7.032 -1.848 1.00 79.19 256 THR A CA 1
ATOM 1905 C C . THR A 1 256 ? -0.049 7.651 -1.938 1.00 79.19 256 THR A C 1
ATOM 1907 O O . THR A 1 256 ? 0.832 7.384 -1.124 1.00 79.19 256 THR A O 1
ATOM 1910 N N . THR A 1 257 ? 0.125 8.548 -2.903 1.00 67.31 257 THR A N 1
ATOM 1911 C CA . THR A 1 257 ? 1.315 9.389 -3.053 1.00 67.31 257 THR A CA 1
ATOM 1912 C C . THR A 1 257 ? 1.044 10.774 -2.455 1.00 67.31 257 THR A C 1
ATOM 1914 O O . THR A 1 257 ? 1.001 11.765 -3.185 1.00 67.31 257 THR A O 1
ATOM 1917 N N . SER A 1 258 ? 0.768 10.843 -1.151 1.00 69.94 258 SER A N 1
ATOM 1918 C CA . SER A 1 258 ? 0.680 12.108 -0.408 1.00 69.94 258 SER A CA 1
ATOM 1919 C C . SER A 1 258 ? 1.898 12.254 0.504 1.00 69.94 258 SER A C 1
ATOM 1921 O O . SER A 1 258 ? 2.360 11.278 1.094 1.00 69.94 258 SER A O 1
ATOM 1923 N N . PHE A 1 259 ? 2.416 13.478 0.602 1.00 68.94 259 PHE A N 1
ATOM 1924 C CA . PHE A 1 259 ? 3.487 13.847 1.533 1.00 68.94 259 PHE A CA 1
ATOM 1925 C C . PHE A 1 259 ? 2.945 14.428 2.847 1.00 68.94 259 PHE A C 1
ATOM 1927 O O . PHE A 1 259 ? 3.727 14.808 3.719 1.00 68.94 259 PHE A O 1
ATOM 1934 N N . ASP A 1 260 ? 1.622 14.519 2.985 1.00 72.75 260 ASP A N 1
ATOM 1935 C CA . ASP A 1 260 ? 0.985 15.056 4.177 1.00 72.75 260 ASP A CA 1
ATOM 1936 C C . ASP A 1 260 ? 1.091 14.064 5.339 1.00 72.75 260 ASP A C 1
ATOM 1938 O O . ASP A 1 260 ? 1.066 12.842 5.164 1.00 72.75 260 ASP A O 1
ATOM 1942 N N . ALA A 1 261 ? 1.173 14.592 6.560 1.00 72.50 261 ALA A N 1
ATOM 1943 C CA . ALA A 1 261 ? 1.077 13.762 7.750 1.00 72.50 261 ALA A CA 1
ATOM 1944 C C . ALA A 1 261 ? -0.325 13.144 7.826 1.00 72.50 261 ALA A C 1
ATOM 1946 O O . ALA A 1 261 ? -1.329 13.858 7.807 1.00 72.50 261 ALA A O 1
ATOM 1947 N N . TRP A 1 262 ? -0.395 11.819 7.947 1.00 76.00 262 TRP A N 1
ATOM 1948 C CA . TRP A 1 262 ? -1.667 11.124 8.090 1.00 76.00 262 TRP A CA 1
ATOM 1949 C C . TRP A 1 262 ? -2.042 10.979 9.568 1.00 76.00 262 TRP A C 1
ATOM 1951 O O . TRP A 1 262 ? -1.361 10.243 10.289 1.00 76.00 262 TRP A O 1
ATOM 1961 N N . PRO A 1 263 ? -3.098 11.657 10.056 1.00 73.31 263 PRO A N 1
ATOM 1962 C CA . PRO A 1 263 ? -3.562 11.467 11.422 1.00 73.31 263 PRO A CA 1
ATOM 1963 C C . PRO A 1 263 ? -4.150 10.062 11.578 1.00 73.31 263 PRO A C 1
ATOM 1965 O O . PRO A 1 263 ? -5.258 9.774 11.125 1.00 73.31 263 PRO A O 1
ATOM 1968 N N . VAL A 1 264 ? -3.394 9.180 12.229 1.00 72.56 264 VAL A N 1
ATOM 1969 C CA . VAL A 1 264 ? -3.840 7.827 12.558 1.00 72.56 264 VAL A CA 1
ATOM 1970 C C . VAL A 1 264 ? -4.694 7.889 13.834 1.00 72.56 264 VAL A C 1
ATOM 1972 O O . VAL A 1 264 ? -4.187 8.302 14.879 1.00 72.56 264 VAL A O 1
ATOM 1975 N N . PRO A 1 265 ? -5.977 7.486 13.795 1.00 70.56 265 PRO A N 1
ATOM 1976 C CA . PRO A 1 265 ? -6.855 7.466 14.958 1.00 70.56 265 PRO A CA 1
ATOM 1977 C C . PRO A 1 265 ? -6.481 6.288 15.868 1.00 70.56 265 PRO A C 1
ATOM 1979 O O . PRO A 1 265 ? -7.078 5.214 15.807 1.00 70.56 265 PRO A O 1
ATOM 1982 N N . ILE A 1 266 ? -5.467 6.496 16.711 1.00 67.00 266 ILE A N 1
ATOM 1983 C CA . ILE A 1 266 ? -4.900 5.461 17.589 1.00 67.00 266 ILE A CA 1
ATOM 1984 C C . ILE A 1 266 ? -5.978 4.803 18.458 1.00 67.00 266 ILE A C 1
ATOM 1986 O O . ILE A 1 266 ? -6.007 3.582 18.565 1.00 67.00 266 ILE A O 1
ATOM 1990 N N . PHE A 1 267 ? -6.893 5.584 19.043 1.00 62.88 267 PHE A N 1
ATOM 1991 C CA . PHE A 1 267 ? -7.915 5.038 19.938 1.00 62.88 267 PHE A CA 1
ATOM 1992 C C . PHE A 1 267 ? -8.911 4.113 19.220 1.00 62.88 267 PHE A C 1
ATOM 1994 O O . PHE A 1 267 ? -9.013 2.963 19.643 1.00 62.88 267 PHE A O 1
ATOM 2001 N N . PRO A 1 268 ? -9.571 4.528 18.116 1.00 65.56 268 PRO A N 1
ATOM 2002 C CA . PRO A 1 268 ? -10.381 3.613 17.315 1.00 65.56 268 PRO A CA 1
ATOM 2003 C C . PRO A 1 268 ? -9.652 2.322 16.917 1.00 65.56 268 PRO A C 1
ATOM 2005 O O . PRO A 1 268 ? -10.248 1.252 16.965 1.00 65.56 268 PRO A O 1
ATOM 2008 N N . LEU A 1 269 ? -8.365 2.397 16.555 1.00 62.19 269 LEU A N 1
ATOM 2009 C CA . LEU A 1 269 ? -7.583 1.210 16.179 1.00 62.19 269 LEU A CA 1
ATOM 2010 C C . LEU A 1 269 ? -7.308 0.261 17.356 1.00 62.19 269 LEU A C 1
ATOM 2012 O O . LEU A 1 269 ? -7.178 -0.940 17.153 1.00 62.19 269 LEU A O 1
ATOM 2016 N N . LEU A 1 270 ? -7.206 0.779 18.582 1.00 57.94 270 LEU A N 1
ATOM 2017 C CA . LEU A 1 270 ? -7.051 -0.030 19.799 1.00 57.94 270 LEU A CA 1
ATOM 2018 C C . LEU A 1 270 ? -8.390 -0.569 20.332 1.00 57.94 270 LEU A C 1
ATOM 2020 O O . LEU A 1 270 ? -8.426 -1.541 21.100 1.00 57.94 270 LEU A O 1
ATOM 2024 N N . SER A 1 271 ? -9.505 0.084 20.000 1.00 55.88 271 SER A N 1
ATOM 2025 C CA . SER A 1 271 ? -10.838 -0.317 20.448 1.00 55.88 271 SER A CA 1
ATOM 2026 C C . SER A 1 271 ? -11.534 -1.294 19.496 1.00 55.88 271 SER A C 1
ATOM 2028 O O . SER A 1 271 ? -12.382 -2.040 19.972 1.00 55.88 271 SER A O 1
ATOM 2030 N N . SER A 1 272 ? -11.126 -1.381 18.221 1.00 52.88 272 SER A N 1
ATOM 2031 C CA . SER A 1 272 ? -11.714 -2.264 17.193 1.00 52.88 272 SER A CA 1
ATOM 2032 C C . SER A 1 272 ? -11.470 -3.772 17.382 1.00 52.88 272 SER A C 1
ATOM 2034 O O . SER A 1 272 ? -11.934 -4.576 16.574 1.00 52.88 272 SER A O 1
ATOM 2036 N N . ASP A 1 273 ? -10.760 -4.190 18.432 1.00 48.19 273 ASP A N 1
ATOM 2037 C CA . ASP A 1 273 ? -10.619 -5.605 18.785 1.00 48.19 273 ASP A CA 1
ATOM 2038 C C . ASP A 1 273 ? -11.973 -6.160 19.258 1.00 48.19 273 ASP A C 1
ATOM 2040 O O . ASP A 1 273 ? -12.309 -6.095 20.441 1.00 48.19 273 ASP A O 1
ATOM 2044 N N . GLY A 1 274 ? -12.739 -6.738 18.330 1.00 45.12 274 GLY A N 1
ATOM 2045 C CA . GLY A 1 274 ? -14.029 -7.408 18.546 1.00 45.12 274 GLY A CA 1
ATOM 2046 C C . GLY A 1 274 ? -13.988 -8.667 19.429 1.00 45.12 274 GLY A C 1
ATOM 2047 O O . GLY A 1 274 ? -14.764 -9.593 19.222 1.00 45.12 274 GLY A O 1
ATOM 2048 N N . SER A 1 275 ? -13.089 -8.741 20.414 1.00 42.19 275 SER A N 1
ATOM 2049 C CA . SER A 1 275 ? -13.011 -9.848 21.375 1.00 42.19 275 SER A CA 1
ATOM 2050 C C . SER A 1 275 ? -14.000 -9.737 22.544 1.00 42.19 275 SER A C 1
ATOM 2052 O O . SER A 1 275 ? -14.001 -10.607 23.414 1.00 42.19 275 SER A O 1
ATOM 2054 N N . ASP A 1 276 ? -14.819 -8.686 22.597 1.00 43.97 276 ASP A N 1
ATOM 2055 C CA . ASP A 1 276 ? -15.562 -8.326 23.812 1.00 43.97 276 ASP A CA 1
ATOM 2056 C C . ASP A 1 276 ? -16.859 -9.126 24.053 1.00 43.97 276 ASP A C 1
ATOM 2058 O O . ASP A 1 276 ? -17.400 -9.051 25.153 1.00 43.97 276 ASP A O 1
ATOM 2062 N N . GLU A 1 277 ? -17.322 -9.975 23.124 1.00 40.66 277 GLU A N 1
ATOM 2063 C CA . GLU A 1 277 ? -18.560 -10.755 23.345 1.00 40.66 277 GLU A CA 1
ATOM 2064 C C . GLU A 1 277 ? -18.368 -12.241 23.699 1.00 40.66 277 GLU A C 1
ATOM 2066 O O . GLU A 1 277 ? -19.282 -12.849 24.253 1.00 40.66 277 GLU A O 1
ATOM 2071 N N . GLN A 1 278 ? -17.201 -12.859 23.466 1.00 34.94 278 GLN A N 1
ATOM 2072 C CA . GLN A 1 278 ? -17.072 -14.329 23.581 1.00 34.94 278 GLN A CA 1
ATOM 2073 C C . GLN A 1 278 ? -16.301 -14.864 24.799 1.00 34.94 278 GLN A C 1
ATOM 2075 O O . GLN A 1 278 ? -16.081 -16.071 24.889 1.00 34.94 278 GLN A O 1
ATOM 2080 N N . HIS A 1 279 ? -15.894 -14.033 25.762 1.00 34.62 279 HIS A N 1
ATOM 2081 C CA . HIS A 1 279 ? -15.138 -14.503 26.942 1.00 34.62 279 HIS A CA 1
ATOM 2082 C C . HIS A 1 279 ? -15.786 -14.216 28.300 1.00 34.62 279 HIS A C 1
ATOM 2084 O O . HIS A 1 279 ? -15.133 -14.350 29.332 1.00 34.62 279 HIS A O 1
ATOM 2090 N N . ASN A 1 280 ? -17.086 -13.910 28.340 1.00 34.53 280 ASN A N 1
ATOM 2091 C CA . ASN A 1 280 ? -17.791 -13.690 29.606 1.00 34.53 280 ASN A CA 1
ATOM 2092 C C . ASN A 1 280 ? -18.419 -14.964 30.208 1.00 34.53 280 ASN A C 1
ATOM 2094 O O . ASN A 1 280 ? -19.495 -14.927 30.800 1.00 34.53 280 ASN A O 1
ATOM 2098 N N . THR A 1 281 ? -17.756 -16.114 30.062 1.00 34.94 281 THR A N 1
ATOM 2099 C CA . THR A 1 281 ? -18.206 -17.380 30.660 1.00 34.94 281 THR A CA 1
ATOM 2100 C C . THR A 1 281 ? -17.196 -17.963 31.641 1.00 34.94 281 THR A C 1
ATOM 2102 O O . THR A 1 281 ? -16.987 -19.167 31.616 1.00 34.94 281 THR A O 1
ATOM 2105 N N . MET A 1 282 ? -16.569 -17.163 32.515 1.00 35.28 282 MET A N 1
ATOM 2106 C CA . MET A 1 282 ? -15.899 -17.682 33.724 1.00 35.28 282 MET A CA 1
ATOM 2107 C C . MET A 1 282 ? -15.923 -16.657 34.882 1.00 35.28 282 MET A C 1
ATOM 2109 O O . MET A 1 282 ? -15.113 -15.742 34.923 1.00 35.28 282 MET A O 1
ATOM 2113 N N . THR A 1 283 ? -16.847 -16.864 35.832 1.00 39.47 283 THR A N 1
ATOM 2114 C CA . THR A 1 283 ? -16.761 -16.552 37.285 1.00 39.47 283 THR A CA 1
ATOM 2115 C C . THR A 1 283 ? -16.327 -15.146 37.757 1.00 39.47 283 THR A C 1
ATOM 2117 O O . THR A 1 283 ? -15.154 -14.805 37.688 1.00 39.47 283 THR A O 1
ATOM 2120 N N . SER A 1 284 ? -17.266 -14.402 38.366 1.00 47.06 284 SER A N 1
ATOM 2121 C CA . SER A 1 284 ? -17.105 -13.416 39.469 1.00 47.06 284 SER A CA 1
ATOM 2122 C C . SER A 1 284 ? -15.771 -12.652 39.605 1.00 47.06 284 SER A C 1
ATOM 2124 O O . SER A 1 284 ? -15.187 -12.620 40.692 1.00 47.06 284 SER A O 1
ATOM 2126 N N . ARG A 1 285 ? -15.274 -12.028 38.538 1.00 62.66 285 ARG A N 1
ATOM 2127 C CA . ARG A 1 285 ? -14.176 -11.058 38.653 1.00 62.66 285 ARG A CA 1
ATOM 2128 C C . ARG A 1 285 ? -14.742 -9.740 39.169 1.00 62.66 285 ARG A C 1
ATOM 2130 O O . ARG A 1 285 ? -15.823 -9.340 38.744 1.00 62.66 285 ARG A O 1
ATOM 2137 N N . ASP A 1 286 ? -14.049 -9.103 40.108 1.00 85.00 286 ASP A N 1
ATOM 2138 C CA . ASP A 1 286 ? -14.406 -7.739 40.486 1.00 85.00 286 ASP A CA 1
ATOM 2139 C C . ASP A 1 286 ? -14.051 -6.762 39.356 1.00 85.00 286 ASP A C 1
ATOM 2141 O O . ASP A 1 286 ? -13.213 -7.054 38.500 1.00 85.00 286 ASP A O 1
ATOM 2145 N N . ASN A 1 287 ? -14.690 -5.592 39.352 1.00 91.00 287 ASN A N 1
ATOM 2146 C CA . ASN A 1 287 ? -14.519 -4.602 38.288 1.00 91.00 287 ASN A CA 1
ATOM 2147 C C . ASN A 1 287 ? -13.094 -4.023 38.209 1.00 91.00 287 ASN A C 1
ATOM 2149 O O . ASN A 1 287 ? -12.745 -3.374 37.229 1.00 91.00 287 ASN A O 1
ATOM 2153 N N . TYR A 1 288 ? -12.240 -4.288 39.199 1.00 92.56 288 TYR A N 1
ATOM 2154 C CA . TYR A 1 288 ? -10.894 -3.726 39.298 1.00 92.56 288 TYR A CA 1
ATOM 2155 C C . TYR A 1 288 ? -9.798 -4.779 39.081 1.00 92.56 288 TYR A C 1
ATOM 2157 O O . TYR A 1 288 ? -8.626 -4.502 39.332 1.00 92.56 288 TYR A O 1
ATOM 2165 N N . THR A 1 289 ? -10.161 -5.977 38.617 1.00 90.12 289 THR A N 1
ATOM 2166 C CA . THR A 1 289 ? -9.228 -7.059 38.292 1.00 90.12 289 THR A CA 1
ATOM 2167 C C . THR A 1 289 ? -9.076 -7.168 36.781 1.00 90.12 289 THR A C 1
ATOM 2169 O O . THR A 1 289 ? -10.037 -7.452 36.067 1.00 90.12 289 THR A O 1
ATOM 2172 N N . PHE A 1 290 ? -7.852 -7.002 36.280 1.00 86.25 290 PHE A N 1
ATOM 2173 C CA . PHE A 1 290 ? -7.564 -7.123 34.852 1.00 86.25 290 PHE A CA 1
ATOM 2174 C C . PHE A 1 290 ? -7.737 -8.562 34.347 1.00 86.25 290 PHE A C 1
ATOM 2176 O O . PHE A 1 290 ? -7.424 -9.530 35.040 1.00 86.25 290 PHE A O 1
ATOM 2183 N N . ALA A 1 291 ? -8.123 -8.734 33.080 1.00 83.69 291 ALA A N 1
ATOM 2184 C CA . ALA A 1 291 ? -8.210 -10.062 32.469 1.00 83.69 291 ALA A CA 1
ATOM 2185 C C . ALA A 1 291 ? -6.859 -10.801 32.441 1.00 83.69 291 ALA A C 1
ATOM 2187 O O . ALA A 1 291 ? -6.837 -12.030 32.455 1.00 83.69 291 ALA A O 1
ATOM 2188 N N . ASN A 1 292 ? -5.751 -10.054 32.415 1.00 83.44 292 ASN A N 1
ATOM 2189 C CA . ASN A 1 292 ? -4.378 -10.548 32.472 1.00 83.44 292 ASN A CA 1
ATOM 2190 C C . ASN A 1 292 ? -3.655 -10.152 33.773 1.00 83.44 292 ASN A C 1
ATOM 2192 O O . ASN A 1 292 ? -2.446 -9.929 33.746 1.00 83.44 292 ASN A O 1
ATOM 2196 N N . GLN A 1 293 ? -4.385 -10.066 34.895 1.00 87.94 293 GLN A N 1
ATOM 2197 C CA . GLN A 1 293 ? -3.866 -9.651 36.207 1.00 87.94 293 GLN A CA 1
ATOM 2198 C C . GLN A 1 293 ? -2.564 -10.366 36.602 1.00 87.94 293 GLN A C 1
ATOM 2200 O O . GLN A 1 293 ? -1.608 -9.712 37.006 1.00 87.94 293 GLN A O 1
ATOM 2205 N N . ASP A 1 294 ? -2.498 -11.687 36.414 1.00 84.56 294 ASP A N 1
ATOM 2206 C CA . ASP A 1 294 ? -1.334 -12.511 36.782 1.00 84.56 294 ASP A CA 1
ATOM 2207 C C . ASP A 1 294 ? -0.066 -12.188 35.968 1.00 84.56 294 ASP A C 1
ATOM 2209 O O . ASP A 1 294 ? 1.032 -12.610 36.319 1.00 84.56 294 ASP A O 1
ATOM 2213 N N . SER A 1 295 ? -0.207 -11.461 34.855 1.00 81.94 295 SER A N 1
ATOM 2214 C CA . SER A 1 295 ? 0.902 -11.035 33.990 1.00 81.94 295 SER A CA 1
ATOM 2215 C C . SER A 1 295 ? 1.371 -9.603 34.267 1.00 81.94 295 SER A C 1
ATOM 2217 O O . SER A 1 295 ? 2.304 -9.133 33.615 1.00 81.94 295 SER A O 1
ATOM 2219 N N . ILE A 1 296 ? 0.726 -8.886 35.193 1.00 83.94 296 ILE A N 1
ATOM 2220 C CA . ILE A 1 296 ? 1.083 -7.507 35.535 1.00 83.94 296 ILE A CA 1
ATOM 2221 C C . ILE A 1 296 ? 2.290 -7.526 36.487 1.00 83.94 296 ILE A C 1
ATOM 2223 O O . ILE A 1 296 ? 2.260 -8.228 37.497 1.00 83.94 296 ILE A O 1
ATOM 2227 N N . PRO A 1 297 ? 3.371 -6.776 36.201 1.00 83.44 297 PRO A N 1
ATOM 2228 C CA . PRO A 1 297 ? 4.544 -6.754 37.063 1.00 83.44 297 PRO A CA 1
ATOM 2229 C C . PRO A 1 297 ? 4.260 -6.021 38.379 1.00 83.44 297 PRO A C 1
ATOM 2231 O O . PRO A 1 297 ? 3.683 -4.934 38.387 1.00 83.44 297 PRO A O 1
ATOM 2234 N N . SER A 1 298 ? 4.737 -6.576 39.493 1.00 83.94 298 SER A N 1
ATOM 2235 C CA . SER A 1 298 ? 4.729 -5.887 40.789 1.00 83.94 298 SER A CA 1
ATOM 2236 C C . SER A 1 298 ? 5.628 -4.640 40.760 1.00 83.94 298 SER A C 1
ATOM 2238 O O . SER A 1 298 ? 6.719 -4.713 40.190 1.00 83.94 298 SER A O 1
ATOM 2240 N N . PRO A 1 299 ? 5.233 -3.519 41.401 1.00 86.50 299 PRO A N 1
ATOM 2241 C CA . PRO A 1 299 ? 4.051 -3.356 42.266 1.00 86.50 299 PRO A CA 1
ATOM 2242 C C . PRO A 1 299 ? 2.752 -2.940 41.543 1.00 86.50 299 PRO A C 1
ATOM 2244 O O . PRO A 1 299 ? 1.739 -2.691 42.200 1.00 86.50 299 PRO A O 1
ATOM 2247 N N . LEU A 1 300 ? 2.753 -2.836 40.208 1.00 87.94 300 LEU A N 1
ATOM 2248 C CA . LEU A 1 300 ? 1.612 -2.309 39.443 1.00 87.94 300 LEU A CA 1
ATOM 2249 C C . LEU A 1 300 ? 0.369 -3.200 39.516 1.00 87.94 300 LEU A C 1
ATOM 2251 O O . LEU A 1 300 ? -0.748 -2.692 39.412 1.00 87.94 300 LEU A O 1
ATOM 2255 N N . ASP A 1 301 ? 0.560 -4.502 39.735 1.00 87.19 301 ASP A N 1
ATOM 2256 C CA . ASP A 1 301 ? -0.503 -5.489 39.936 1.00 87.19 301 ASP A CA 1
ATOM 2257 C C . ASP A 1 301 ? -1.459 -5.091 41.069 1.00 87.19 301 ASP A C 1
ATOM 2259 O O . ASP A 1 301 ? -2.664 -5.301 40.957 1.00 87.19 301 ASP A O 1
ATOM 2263 N N . LYS A 1 302 ? -0.946 -4.460 42.129 1.00 90.06 302 LYS A N 1
ATOM 2264 C CA . LYS A 1 302 ? -1.745 -3.979 43.269 1.00 90.06 302 LYS A CA 1
ATOM 2265 C C . LYS A 1 302 ? -2.027 -2.487 43.197 1.00 90.06 302 LYS A C 1
ATOM 2267 O O . LYS A 1 302 ? -3.120 -2.048 43.555 1.00 90.06 302 LYS A O 1
ATOM 2272 N N . GLN A 1 303 ? -1.048 -1.716 42.733 1.00 91.00 303 GLN A N 1
ATOM 2273 C CA . GLN A 1 303 ? -1.113 -0.261 42.740 1.00 91.00 303 GLN A CA 1
ATOM 2274 C C . GLN A 1 303 ? -2.216 0.276 41.820 1.00 91.00 303 GLN A C 1
ATOM 2276 O O . GLN A 1 303 ? -2.940 1.190 42.210 1.00 91.00 303 GLN A O 1
ATOM 2281 N N . LEU A 1 304 ? -2.390 -0.300 40.624 1.00 92.00 304 LEU A N 1
ATOM 2282 C CA . LEU A 1 304 ? -3.404 0.170 39.675 1.00 92.00 304 LEU A CA 1
ATOM 2283 C C . LEU A 1 304 ? -4.838 -0.126 40.139 1.00 92.00 304 LEU A C 1
ATOM 2285 O O . LEU A 1 304 ? -5.636 0.811 40.160 1.00 92.00 304 LEU A O 1
ATOM 2289 N N . PRO A 1 305 ? -5.194 -1.351 40.577 1.00 92.56 305 PRO A N 1
ATOM 2290 C CA . PRO A 1 305 ? -6.511 -1.592 41.166 1.00 92.56 305 PRO A CA 1
ATOM 2291 C C . PRO A 1 305 ? -6.818 -0.684 42.364 1.00 92.56 305 PRO A C 1
ATOM 2293 O O . PRO A 1 305 ? -7.928 -0.168 42.467 1.00 92.56 305 PRO A O 1
ATOM 2296 N N . ALA A 1 306 ? -5.845 -0.448 43.254 1.00 92.94 306 ALA A N 1
ATOM 2297 C CA . ALA A 1 306 ? -6.019 0.455 44.394 1.00 92.94 306 ALA A CA 1
ATOM 2298 C C . ALA A 1 306 ? -6.257 1.908 43.950 1.00 92.94 306 ALA A C 1
ATOM 2300 O O . ALA A 1 306 ? -7.151 2.574 44.475 1.00 92.94 306 ALA A O 1
ATOM 2301 N N . PHE A 1 307 ? -5.511 2.373 42.942 1.00 95.25 307 PHE A N 1
ATOM 2302 C CA . PHE A 1 307 ? -5.719 3.682 42.333 1.00 95.25 307 PHE A CA 1
ATOM 2303 C C . PHE A 1 307 ? -7.147 3.837 41.802 1.00 95.25 307 PHE A C 1
ATOM 2305 O O . PHE A 1 307 ? -7.814 4.794 42.183 1.00 95.25 307 PHE A O 1
ATOM 2312 N N . PHE A 1 308 ? -7.632 2.905 40.972 1.00 95.06 308 PHE A N 1
ATOM 2313 C CA . PHE A 1 308 ? -8.967 3.020 40.377 1.00 95.06 308 PHE A CA 1
ATOM 2314 C C . PHE A 1 308 ? -10.069 2.987 41.438 1.00 95.06 308 PHE A C 1
ATOM 2316 O O . PHE A 1 308 ? -10.979 3.802 41.378 1.00 95.06 308 PHE A O 1
ATOM 2323 N N . ARG A 1 309 ? -9.948 2.149 42.477 1.00 94.06 309 ARG A N 1
ATOM 2324 C CA . ARG A 1 309 ? -10.905 2.151 43.599 1.00 94.06 309 ARG A CA 1
ATOM 2325 C C . ARG A 1 309 ? -10.939 3.485 44.341 1.00 94.06 309 ARG A C 1
ATOM 2327 O O . ARG A 1 309 ? -12.013 3.982 44.655 1.00 94.06 309 ARG A O 1
ATOM 2334 N N . SER A 1 310 ? -9.773 4.066 44.626 1.00 95.25 310 SER A N 1
ATOM 2335 C CA . SER A 1 310 ? -9.697 5.367 45.302 1.00 95.25 310 SER A CA 1
ATOM 2336 C C . SER A 1 310 ? -10.153 6.519 44.399 1.00 95.25 310 SER A C 1
ATOM 2338 O O . SER A 1 310 ? -10.730 7.493 44.887 1.00 95.25 310 SER A O 1
ATOM 2340 N N . TRP A 1 311 ? -9.903 6.420 43.090 1.00 95.62 311 TRP A N 1
ATOM 2341 C CA . TRP A 1 311 ? -10.364 7.384 42.094 1.00 95.62 311 TRP A CA 1
ATOM 2342 C C . TRP A 1 311 ? -11.883 7.334 41.919 1.00 95.62 311 TRP A C 1
ATOM 2344 O O . TRP A 1 311 ? -12.495 8.389 41.752 1.00 95.62 311 TRP A O 1
ATOM 2354 N N . ASP A 1 312 ? -12.480 6.147 42.003 1.00 94.94 312 ASP A N 1
ATOM 2355 C CA . ASP A 1 312 ? -13.913 5.934 41.797 1.00 94.94 312 ASP A CA 1
ATOM 2356 C C . ASP A 1 312 ? -14.756 6.205 43.033 1.00 94.94 312 ASP A C 1
ATOM 2358 O O . ASP A 1 312 ? -15.947 6.441 42.901 1.00 94.94 312 ASP A O 1
ATOM 2362 N N . ASP A 1 313 ? -14.165 6.254 44.226 1.00 93.31 313 ASP A N 1
ATOM 2363 C CA . ASP A 1 313 ? -14.897 6.628 45.434 1.00 93.31 313 ASP A CA 1
ATOM 2364 C C . ASP A 1 313 ? -15.281 8.120 45.400 1.00 93.31 313 ASP A C 1
ATOM 2366 O O . ASP A 1 313 ? -14.410 8.985 45.553 1.00 93.31 313 ASP A O 1
ATOM 2370 N N . PRO A 1 314 ? -16.565 8.498 45.273 1.00 86.88 314 PRO A N 1
ATOM 2371 C CA . PRO A 1 314 ? -16.952 9.907 45.278 1.00 86.88 314 PRO A CA 1
ATOM 2372 C C . PRO A 1 314 ? -16.595 10.606 46.604 1.00 86.88 314 PRO A C 1
ATOM 2374 O O . PRO A 1 314 ? -16.405 11.820 46.620 1.00 86.88 314 PRO A O 1
ATOM 2377 N N . ASN A 1 315 ? -16.444 9.849 47.697 1.00 87.62 315 ASN A N 1
ATOM 2378 C CA . ASN A 1 315 ? -16.034 10.325 49.022 1.00 87.62 315 ASN A CA 1
ATOM 2379 C C . ASN A 1 315 ? -14.535 10.112 49.302 1.00 87.62 315 ASN A C 1
ATOM 2381 O O . ASN A 1 315 ? -14.131 10.107 50.466 1.00 87.62 315 ASN A O 1
ATOM 2385 N N . SER A 1 316 ? -13.735 9.919 48.248 1.00 83.12 316 SER A N 1
ATOM 2386 C CA . SER A 1 316 ? -12.310 9.591 48.312 1.00 83.12 316 SER A CA 1
ATOM 2387 C C . SER A 1 316 ? -11.550 10.373 49.386 1.00 83.12 316 SER A C 1
ATOM 2389 O O . SER A 1 316 ? -11.673 11.590 49.515 1.00 83.12 316 SER A O 1
ATOM 2391 N N . ASN A 1 317 ? -10.659 9.680 50.091 1.00 88.25 317 ASN A N 1
ATOM 2392 C CA . ASN A 1 317 ? -9.672 10.277 50.992 1.00 88.25 317 ASN A CA 1
ATOM 2393 C C . ASN A 1 317 ? -8.409 10.786 50.260 1.00 88.25 317 ASN A C 1
ATOM 2395 O O . ASN A 1 317 ? -7.406 11.102 50.900 1.00 88.25 317 ASN A O 1
ATOM 2399 N N . HIS A 1 318 ? -8.465 10.858 48.927 1.00 93.19 318 HIS A N 1
ATOM 2400 C CA . HIS A 1 318 ? -7.393 11.274 48.025 1.00 93.19 318 HIS A CA 1
ATOM 2401 C C . HIS A 1 318 ? -6.197 10.314 47.906 1.00 93.19 318 HIS A C 1
ATOM 2403 O O . HIS A 1 318 ? -5.153 10.709 47.383 1.00 93.19 318 HIS A O 1
ATOM 2409 N N . GLU A 1 319 ? -6.324 9.048 48.316 1.00 93.81 319 GLU A N 1
ATOM 2410 C CA . GLU A 1 319 ? -5.255 8.045 48.153 1.00 93.81 319 GLU A CA 1
ATOM 2411 C C . GLU A 1 319 ? -4.828 7.822 46.692 1.00 93.81 319 GLU A C 1
ATOM 2413 O O . GLU A 1 319 ? -3.666 7.499 46.443 1.00 93.81 319 GLU A O 1
ATOM 2418 N N . TYR A 1 320 ? -5.702 8.074 45.711 1.00 94.06 320 TYR A N 1
ATOM 2419 C CA . TYR A 1 320 ? -5.363 8.034 44.283 1.00 94.06 320 TYR A CA 1
ATOM 2420 C C . TYR A 1 320 ? -4.187 8.962 43.918 1.00 94.06 320 TYR A C 1
ATOM 2422 O O . TYR A 1 320 ? -3.474 8.699 42.949 1.00 94.06 320 TYR A O 1
ATOM 2430 N N . LEU A 1 321 ? -3.933 10.022 44.699 1.00 94.94 321 LEU A N 1
ATOM 2431 C CA . LEU A 1 321 ? -2.795 10.926 44.498 1.00 94.94 321 LEU A CA 1
ATOM 2432 C C . LEU A 1 321 ? -1.444 10.238 44.728 1.00 94.94 321 LEU A C 1
ATOM 2434 O O . LEU A 1 321 ? -0.431 10.717 44.217 1.00 94.94 321 LEU A O 1
ATOM 2438 N N . ASN A 1 322 ? -1.413 9.117 45.456 1.00 92.44 322 ASN A N 1
ATOM 2439 C CA . ASN A 1 322 ? -0.192 8.348 45.694 1.00 92.44 322 ASN A CA 1
ATOM 2440 C C . ASN A 1 322 ? 0.363 7.725 44.408 1.00 92.44 322 ASN A C 1
ATOM 2442 O O . ASN A 1 322 ? 1.571 7.508 44.326 1.00 92.44 322 ASN A O 1
ATOM 2446 N N . LEU A 1 323 ? -0.488 7.506 43.394 1.00 93.50 323 LEU A N 1
ATOM 2447 C CA . LEU A 1 323 ? -0.040 7.063 42.075 1.00 93.50 323 LEU A CA 1
ATOM 2448 C C . LEU A 1 323 ? 0.871 8.105 41.416 1.00 93.50 323 LEU A C 1
ATOM 2450 O O . LEU A 1 323 ? 1.822 7.735 40.742 1.00 93.50 323 LEU A O 1
ATOM 2454 N N . PHE A 1 324 ? 0.597 9.397 41.596 1.00 94.69 324 PHE A N 1
ATOM 2455 C CA . PHE A 1 324 ? 1.291 10.476 40.892 1.00 94.69 324 PHE A CA 1
ATOM 2456 C C . PHE A 1 324 ? 2.582 10.881 41.597 1.00 94.69 324 PHE A C 1
ATOM 2458 O O . PHE A 1 324 ? 2.617 11.001 42.822 1.00 94.69 324 PHE A O 1
ATOM 2465 N N . ALA A 1 325 ? 3.630 11.193 40.839 1.00 93.00 325 ALA A N 1
ATOM 2466 C CA . ALA A 1 325 ? 4.784 11.919 41.366 1.00 93.00 325 ALA A CA 1
ATOM 2467 C C . ALA A 1 325 ? 4.354 13.315 41.880 1.00 93.00 325 ALA A C 1
ATOM 2469 O O . ALA A 1 325 ? 3.307 13.816 41.45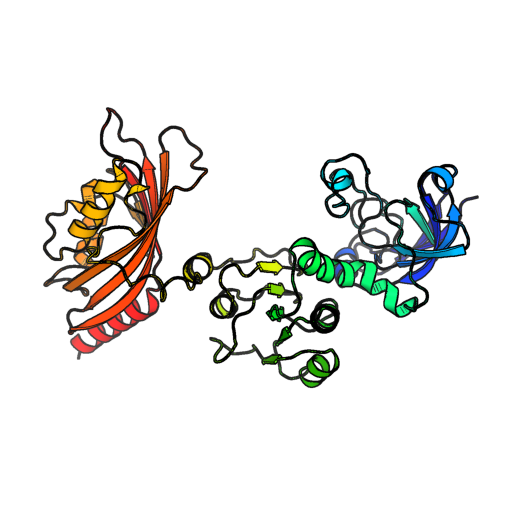9 1.00 93.00 325 ALA A O 1
ATOM 2470 N N . PRO A 1 326 ? 5.124 13.980 42.767 1.00 91.81 326 PRO A N 1
ATOM 2471 C CA . PRO A 1 326 ? 4.773 15.310 43.282 1.00 91.81 326 PRO A CA 1
ATOM 2472 C C . PRO A 1 326 ? 4.431 16.333 42.187 1.00 91.81 326 PRO A C 1
ATOM 2474 O O . PRO A 1 326 ? 3.429 17.033 42.314 1.00 91.81 326 PRO A O 1
ATOM 2477 N N . GLU A 1 327 ? 5.198 16.320 41.090 1.00 92.69 327 GLU A N 1
ATOM 2478 C CA . GLU A 1 327 ? 5.019 17.151 39.886 1.00 92.69 327 GLU A CA 1
ATOM 2479 C C . GLU A 1 327 ? 4.440 16.361 38.695 1.00 92.69 327 GLU A C 1
ATOM 2481 O O . GLU A 1 327 ? 4.602 16.744 37.537 1.00 92.69 327 GLU A O 1
ATOM 2486 N N . GLY A 1 328 ? 3.799 15.220 38.966 1.00 93.06 328 GLY A N 1
ATOM 2487 C CA . GLY A 1 328 ? 3.208 14.370 37.936 1.00 93.06 328 GLY A CA 1
ATOM 2488 C C . GLY A 1 328 ? 2.113 15.093 37.154 1.00 93.06 328 GLY A C 1
ATOM 2489 O O . GLY A 1 328 ? 1.416 15.965 37.682 1.00 93.06 328 GLY A O 1
ATOM 2490 N N . GLN A 1 329 ? 1.961 14.726 35.885 1.00 95.62 329 GLN A N 1
ATOM 2491 C CA . GLN A 1 329 ? 0.979 15.324 34.985 1.00 95.62 329 GLN A CA 1
ATOM 2492 C C . GLN A 1 329 ? -0.204 14.385 34.758 1.00 95.62 329 GLN A C 1
ATOM 2494 O O . GLN A 1 329 ? -0.009 13.213 34.445 1.00 95.62 329 GLN A O 1
ATOM 2499 N N . LEU A 1 330 ? -1.422 14.917 34.861 1.00 96.25 330 LEU A N 1
ATOM 2500 C CA . LEU A 1 330 ? -2.649 14.285 34.385 1.00 96.25 330 LEU A CA 1
ATOM 2501 C C . LEU A 1 330 ? -3.145 15.026 33.141 1.00 96.25 330 LEU A C 1
ATOM 2503 O O . LEU A 1 330 ? -3.390 16.232 33.187 1.00 96.25 330 LEU A O 1
ATOM 2507 N N . VAL A 1 331 ? -3.329 14.310 32.040 1.00 92.50 331 VAL A N 1
ATOM 2508 C CA . VAL A 1 331 ? -3.868 14.839 30.788 1.00 92.50 331 VAL A CA 1
ATOM 2509 C C . VAL A 1 331 ? -5.259 14.260 30.563 1.00 92.50 331 VAL A C 1
ATOM 2511 O O . VAL A 1 331 ? -5.425 13.066 30.327 1.00 92.50 331 VAL A O 1
ATOM 2514 N N . TYR A 1 332 ? -6.263 15.132 30.632 1.00 87.94 332 TYR A N 1
ATOM 2515 C CA . TYR A 1 332 ? -7.655 14.825 30.304 1.00 87.94 332 TYR A CA 1
ATOM 2516 C C . TYR A 1 332 ? -8.259 16.016 29.558 1.00 87.94 332 TYR A C 1
ATOM 2518 O O . TYR A 1 332 ? -8.820 16.939 30.150 1.00 87.94 332 TYR A O 1
ATOM 2526 N N . GLY A 1 333 ? -8.052 16.059 28.240 1.00 81.69 333 GLY A N 1
ATOM 2527 C CA . GLY A 1 333 ? -8.352 17.222 27.394 1.00 81.69 333 GLY A CA 1
ATOM 2528 C C . GLY A 1 333 ? -7.413 18.416 27.625 1.00 81.69 333 GLY A C 1
ATOM 2529 O O . GLY A 1 333 ? -6.882 18.967 26.667 1.00 81.69 333 GLY A O 1
ATOM 2530 N N . THR A 1 334 ? -7.173 18.790 28.882 1.00 84.00 334 THR A N 1
ATOM 2531 C CA . THR A 1 334 ? -6.170 19.769 29.323 1.00 84.00 334 THR A CA 1
ATOM 2532 C C . THR A 1 334 ? -5.192 19.127 30.302 1.00 84.00 334 THR A C 1
ATOM 2534 O O . THR A 1 334 ? -5.569 18.235 31.065 1.00 84.00 334 THR A O 1
ATOM 2537 N N . THR A 1 335 ? -3.947 19.599 30.313 1.00 92.19 335 THR A N 1
ATOM 2538 C CA . THR A 1 335 ? -2.914 19.129 31.244 1.00 92.19 335 THR A CA 1
ATOM 2539 C C . THR A 1 335 ? -3.064 19.790 32.609 1.00 92.19 335 THR A C 1
ATOM 2541 O O . THR A 1 335 ? -3.146 21.013 32.712 1.00 92.19 335 THR A O 1
ATOM 2544 N N . THR A 1 336 ? -3.050 18.974 33.657 1.00 95.56 336 THR A N 1
ATOM 2545 C CA . THR A 1 336 ? -3.027 19.385 35.060 1.00 95.56 336 THR A CA 1
ATOM 2546 C C . THR A 1 336 ? -1.756 18.844 35.701 1.00 95.56 336 THR A C 1
ATOM 2548 O O . THR A 1 336 ? -1.487 17.648 35.616 1.00 95.56 336 THR A O 1
ATOM 2551 N N . THR A 1 337 ? -0.969 19.714 36.332 1.00 96.88 337 THR A N 1
ATOM 2552 C CA . THR A 1 337 ? 0.360 19.365 36.856 1.00 96.88 337 THR A CA 1
ATOM 2553 C C . THR A 1 337 ? 0.395 19.506 38.368 1.00 96.88 337 THR A C 1
ATOM 2555 O O . THR A 1 337 ? 0.035 20.554 38.904 1.00 96.88 337 THR A O 1
ATOM 2558 N N . GLY A 1 338 ? 0.872 18.461 39.037 1.00 95.81 338 GLY A N 1
ATOM 2559 C CA . GLY A 1 338 ? 1.060 18.417 40.480 1.00 95.81 338 GLY A CA 1
ATOM 2560 C C . GLY A 1 338 ? -0.162 17.906 41.243 1.00 95.81 338 GLY A C 1
ATOM 2561 O O . GLY A 1 338 ? -1.314 18.116 40.855 1.00 95.81 338 GLY A O 1
ATOM 2562 N N . ARG A 1 339 ? 0.091 17.226 42.368 1.00 95.69 339 ARG A N 1
ATOM 2563 C CA . ARG A 1 339 ? -0.945 16.503 43.135 1.00 95.69 339 ARG A CA 1
ATOM 2564 C C . ARG A 1 339 ? -2.115 17.384 43.585 1.00 95.69 339 ARG A C 1
ATOM 2566 O O . ARG A 1 339 ? -3.263 16.971 43.454 1.00 95.69 339 ARG A O 1
ATOM 2573 N N . GLU A 1 340 ? -1.854 18.598 44.069 1.00 95.88 340 GLU A N 1
ATOM 2574 C CA . GLU A 1 340 ? -2.925 19.514 44.503 1.00 95.88 340 GLU A CA 1
ATOM 2575 C C . GLU A 1 340 ? -3.810 19.978 43.343 1.00 95.88 340 GLU A C 1
ATOM 2577 O O . GLU A 1 340 ? -5.027 20.071 43.492 1.00 95.88 340 GLU A O 1
ATOM 2582 N N . ALA A 1 341 ? -3.222 20.233 42.172 1.00 95.62 341 ALA A N 1
ATOM 2583 C CA . ALA A 1 341 ? -3.989 20.624 40.997 1.00 95.62 341 ALA A CA 1
ATOM 2584 C C . ALA A 1 341 ? -4.835 19.452 40.481 1.00 95.62 341 ALA A C 1
ATOM 2586 O O . ALA A 1 341 ? -5.996 19.646 40.132 1.00 95.62 341 ALA A O 1
ATOM 2587 N N . ILE A 1 342 ? -4.285 18.231 40.495 1.00 96.44 342 ILE A N 1
ATOM 2588 C CA . ILE A 1 342 ? -5.009 17.001 40.137 1.00 96.44 342 ILE A CA 1
ATOM 2589 C C . ILE A 1 342 ? -6.182 16.767 41.094 1.00 96.44 342 ILE A C 1
ATOM 2591 O O . ILE A 1 342 ? -7.285 16.467 40.639 1.00 96.44 342 ILE A O 1
ATOM 2595 N N . ARG A 1 343 ? -5.972 16.961 42.403 1.00 95.38 343 ARG A N 1
ATOM 2596 C CA . ARG A 1 343 ? -7.036 16.890 43.410 1.00 95.38 343 ARG A CA 1
ATOM 2597 C C . ARG A 1 343 ? -8.148 17.887 43.115 1.00 95.38 343 ARG A C 1
ATOM 2599 O O . ARG A 1 343 ? -9.302 17.495 42.995 1.00 95.38 343 ARG A O 1
ATOM 2606 N N . ALA A 1 344 ? -7.792 19.161 42.939 1.00 93.94 344 ALA A N 1
ATOM 2607 C CA . ALA A 1 344 ? -8.755 20.212 42.635 1.00 93.94 344 ALA A CA 1
ATOM 2608 C C . ALA A 1 344 ? -9.529 19.910 41.344 1.00 93.94 344 ALA A C 1
ATOM 2610 O O . ALA A 1 344 ? -10.751 20.024 41.324 1.00 93.94 344 ALA A O 1
ATOM 2611 N N . PHE A 1 345 ? -8.839 19.467 40.288 1.00 93.62 345 PHE A N 1
ATOM 2612 C CA . PHE A 1 345 ? -9.465 19.043 39.039 1.00 93.62 345 PHE A CA 1
ATOM 2613 C C . PHE A 1 345 ? -10.484 17.921 39.275 1.00 93.62 345 PHE A C 1
ATOM 2615 O O . PHE A 1 345 ? -11.637 18.053 38.853 1.00 93.62 345 PHE A O 1
ATOM 2622 N N . ARG A 1 346 ? -10.100 16.860 39.998 1.00 93.31 346 ARG A N 1
ATOM 2623 C CA . ARG A 1 346 ? -11.014 15.764 40.328 1.00 93.31 346 ARG A CA 1
ATOM 2624 C C . ARG A 1 346 ? -12.223 16.273 41.111 1.00 93.31 346 ARG A C 1
ATOM 2626 O O . ARG A 1 346 ? -13.333 15.979 40.697 1.00 93.31 346 ARG A O 1
ATOM 2633 N N . ASP A 1 347 ? -12.035 17.086 42.148 1.00 91.06 347 ASP A N 1
ATOM 2634 C CA . ASP A 1 347 ? -13.124 17.613 42.988 1.00 91.06 347 ASP A CA 1
ATOM 2635 C C . ASP A 1 347 ? -14.119 18.486 42.196 1.00 91.06 347 ASP A C 1
ATOM 2637 O O . ASP A 1 347 ? -15.310 18.516 42.511 1.00 91.06 347 ASP A O 1
ATOM 2641 N N . THR A 1 348 ? -13.660 19.179 41.142 1.00 91.12 348 THR A N 1
ATOM 2642 C CA . THR A 1 348 ? -14.555 19.942 40.248 1.00 91.12 348 THR A CA 1
ATOM 2643 C C . THR A 1 348 ? -15.401 19.062 39.327 1.00 91.12 348 THR A C 1
ATOM 2645 O O . THR A 1 348 ? -16.456 19.498 38.866 1.00 91.12 348 THR A O 1
ATOM 2648 N N . MET A 1 349 ? -14.952 17.837 39.048 1.00 90.19 349 MET A N 1
ATOM 2649 C CA . MET A 1 349 ? -15.589 16.918 38.103 1.00 90.19 349 MET A CA 1
ATOM 2650 C C . MET A 1 349 ? -16.394 15.818 38.804 1.00 90.19 349 MET A C 1
ATOM 2652 O O . MET A 1 349 ? -17.517 15.527 38.394 1.00 90.19 349 MET A O 1
ATOM 2656 N N . ILE A 1 350 ? -15.830 15.224 39.852 1.00 92.69 350 ILE A N 1
ATOM 2657 C CA . ILE A 1 350 ? -16.311 14.037 40.557 1.00 92.69 350 ILE A CA 1
ATOM 2658 C C . ILE A 1 350 ? -16.434 14.389 42.036 1.00 92.69 350 ILE A C 1
ATOM 2660 O O . ILE A 1 350 ? -15.438 14.462 42.756 1.00 92.69 350 ILE A O 1
ATOM 2664 N N . HIS A 1 351 ? -17.663 14.612 42.491 1.00 89.62 351 HIS A N 1
ATOM 2665 C CA . HIS A 1 351 ? -17.950 14.879 43.894 1.00 89.62 351 HIS A CA 1
ATOM 2666 C C . HIS A 1 351 ? -19.448 14.640 44.153 1.00 89.62 351 HIS A C 1
ATOM 2668 O O . HIS A 1 351 ? -20.274 15.154 43.397 1.00 89.62 351 HIS A O 1
ATOM 2674 N N . PRO A 1 352 ? -19.840 13.963 45.250 1.00 86.00 352 PRO A N 1
ATOM 2675 C CA . PRO A 1 352 ? -21.224 13.534 45.496 1.00 86.00 352 PRO A CA 1
ATOM 2676 C C . PRO A 1 352 ? -22.230 14.692 45.561 1.00 86.00 352 PRO A C 1
ATOM 2678 O O . PRO A 1 352 ? -23.396 14.526 45.222 1.00 86.00 352 PRO A O 1
ATOM 2681 N N . ILE A 1 353 ? -21.775 15.862 46.021 1.00 82.44 353 ILE A N 1
ATOM 2682 C CA . ILE A 1 353 ? -22.581 17.088 46.142 1.00 82.44 353 ILE A CA 1
ATOM 2683 C C . ILE A 1 353 ? -22.209 18.165 45.106 1.00 82.44 353 ILE A C 1
ATOM 2685 O O . ILE A 1 353 ? -23.086 18.727 44.459 1.00 82.44 353 ILE A O 1
ATOM 2689 N N . ASN A 1 354 ? -20.919 18.485 44.966 1.00 83.06 354 ASN A N 1
ATOM 2690 C CA . ASN A 1 354 ? -20.455 19.680 44.254 1.00 83.06 354 ASN A CA 1
ATOM 2691 C C . ASN A 1 354 ? -20.102 19.436 42.777 1.00 83.06 354 ASN A C 1
ATOM 2693 O O . ASN A 1 354 ? -19.941 20.396 42.024 1.00 83.06 354 ASN A O 1
ATOM 2697 N N . GLY A 1 355 ? -19.962 18.175 42.363 1.00 87.25 355 GLY A N 1
ATOM 2698 C CA . GLY A 1 355 ? -19.501 17.801 41.030 1.00 87.25 355 GLY A CA 1
ATOM 2699 C C . GLY A 1 355 ? -20.657 17.557 40.055 1.00 87.25 355 GLY A C 1
ATOM 2700 O O . GLY A 1 355 ? -21.789 17.287 40.467 1.00 87.25 355 GLY A O 1
ATOM 2701 N N . PRO A 1 356 ? -20.415 17.642 38.737 1.00 92.38 356 PRO A N 1
ATOM 2702 C CA . PRO A 1 356 ? -21.363 17.159 37.741 1.00 92.38 356 PRO A CA 1
ATOM 2703 C C . PRO A 1 356 ? -21.527 15.631 37.778 1.00 92.38 356 PRO A C 1
ATOM 2705 O O . PRO A 1 356 ? -22.621 15.149 37.483 1.00 92.38 356 PRO A O 1
ATOM 2708 N N . ILE A 1 357 ? -20.476 14.888 38.145 1.00 94.12 357 ILE A N 1
ATOM 2709 C CA . ILE A 1 357 ? -20.473 13.427 38.302 1.00 94.12 357 ILE A CA 1
ATOM 2710 C C . ILE A 1 357 ? -20.558 13.108 39.798 1.00 94.12 357 ILE A C 1
ATOM 2712 O O . ILE A 1 357 ? -19.708 13.543 40.577 1.00 94.12 357 ILE A O 1
ATOM 2716 N N . VAL A 1 358 ? -21.588 12.360 40.195 1.00 94.94 358 VAL A N 1
ATOM 2717 C CA . VAL A 1 358 ? -21.857 12.015 41.606 1.00 94.94 358 VAL A CA 1
ATOM 2718 C C . VAL A 1 358 ? -21.501 10.576 41.949 1.00 94.94 358 VAL A C 1
ATOM 2720 O O . VAL A 1 358 ? -21.387 10.249 43.126 1.00 94.94 358 VAL A O 1
ATOM 2723 N N . ASP A 1 359 ? -21.354 9.729 40.933 1.00 94.50 359 ASP A N 1
ATOM 2724 C CA . ASP A 1 359 ? -20.988 8.324 41.070 1.00 94.50 359 ASP A CA 1
ATOM 2725 C C . ASP A 1 359 ? -20.327 7.841 39.774 1.00 94.50 359 ASP A C 1
ATOM 2727 O O . ASP A 1 359 ? -20.629 8.355 38.687 1.00 94.50 359 ASP A O 1
ATOM 2731 N N . LEU A 1 360 ? -19.420 6.882 39.890 1.00 95.06 360 LEU A N 1
ATOM 2732 C CA . LEU A 1 360 ? -18.663 6.325 38.777 1.00 95.06 360 LEU A CA 1
ATOM 2733 C C . LEU A 1 360 ? -18.093 4.958 39.131 1.00 95.06 360 LEU A C 1
ATOM 2735 O O . LEU A 1 360 ? -17.877 4.652 40.299 1.00 95.06 360 LEU A O 1
ATOM 2739 N N . GLU A 1 361 ? -17.778 4.172 38.110 1.00 95.12 361 GLU A N 1
ATOM 2740 C CA . GLU A 1 361 ? -17.028 2.934 38.294 1.00 95.12 361 GLU A CA 1
ATOM 2741 C C . GLU A 1 361 ? -16.336 2.523 36.995 1.00 95.12 361 GLU A C 1
ATOM 2743 O O . GLU A 1 361 ? -16.960 2.423 35.930 1.00 95.12 361 GLU A O 1
ATOM 2748 N N . HIS A 1 362 ? -15.039 2.252 37.092 1.00 95.19 362 HIS A N 1
ATOM 2749 C CA . HIS A 1 362 ? -14.275 1.606 36.040 1.00 95.19 362 HIS A CA 1
ATOM 2750 C C . HIS A 1 362 ? -14.472 0.090 36.095 1.00 95.19 362 HIS A C 1
ATOM 2752 O O . HIS A 1 362 ? -14.511 -0.527 37.153 1.00 95.19 362 HIS A O 1
ATOM 2758 N N . THR A 1 363 ? -14.507 -0.529 34.920 1.00 94.38 363 THR A N 1
ATOM 2759 C CA . THR A 1 363 ? -14.321 -1.965 34.717 1.00 94.38 363 THR A CA 1
ATOM 2760 C C . THR A 1 363 ? -13.022 -2.179 33.946 1.00 94.38 363 THR A C 1
ATOM 2762 O O . THR A 1 363 ? -12.925 -1.857 32.759 1.00 94.38 363 THR A O 1
ATOM 2765 N N . LEU A 1 364 ? -11.999 -2.699 34.618 1.00 92.69 364 LEU A N 1
ATOM 2766 C CA . LEU A 1 364 ? -10.667 -2.909 34.059 1.00 92.69 364 LEU A CA 1
ATOM 2767 C C . LEU A 1 364 ? -10.653 -4.153 33.164 1.00 92.69 364 LEU A C 1
ATOM 2769 O O . LEU A 1 364 ? -10.956 -5.257 33.607 1.00 92.69 364 LEU A O 1
ATOM 2773 N N . LYS A 1 365 ? -10.282 -3.988 31.888 1.00 88.19 365 LYS A N 1
ATOM 2774 C CA . LYS A 1 365 ? -10.271 -5.079 30.899 1.00 88.19 365 LYS A CA 1
ATOM 2775 C C . LYS A 1 365 ? -8.868 -5.653 30.718 1.00 88.19 365 LYS A C 1
ATOM 2777 O O . LYS A 1 365 ? -8.638 -6.819 31.028 1.00 88.19 365 LYS A O 1
ATOM 2782 N N . LYS A 1 366 ? -7.910 -4.865 30.222 1.00 87.00 366 LYS A N 1
ATOM 2783 C CA . LYS A 1 366 ? -6.548 -5.343 29.907 1.00 87.00 366 LYS A CA 1
ATOM 2784 C C . LYS A 1 366 ? -5.478 -4.327 30.289 1.00 87.00 366 LYS A C 1
ATOM 2786 O O . LYS A 1 366 ? -5.704 -3.121 30.231 1.00 87.00 366 LYS A O 1
ATOM 2791 N N . PHE A 1 367 ? -4.307 -4.849 30.629 1.00 89.00 367 PHE A N 1
ATOM 2792 C CA . PHE A 1 367 ? -3.098 -4.089 30.924 1.00 89.00 367 PHE A CA 1
ATOM 2793 C C . PHE A 1 367 ? -1.979 -4.481 29.955 1.00 89.00 367 PHE A C 1
ATOM 2795 O O . PHE A 1 367 ? -1.796 -5.663 29.665 1.00 89.00 367 PHE A O 1
ATOM 2802 N N . TYR A 1 368 ? -1.195 -3.514 29.489 1.00 84.00 368 TYR A N 1
ATOM 2803 C CA . TYR A 1 368 ? -0.059 -3.751 28.606 1.00 84.00 368 TYR A CA 1
ATOM 2804 C C . TYR A 1 368 ? 1.172 -3.011 29.117 1.00 84.00 368 TYR A C 1
ATOM 2806 O O . TYR A 1 368 ? 1.092 -1.832 29.446 1.00 84.00 368 TYR A O 1
ATOM 2814 N N . VAL A 1 369 ? 2.324 -3.683 29.125 1.00 80.88 369 VAL A N 1
ATOM 2815 C CA . VAL A 1 369 ? 3.629 -3.027 29.282 1.00 80.88 369 VAL A CA 1
ATOM 2816 C C . VAL A 1 369 ? 4.169 -2.738 27.890 1.00 80.88 369 VAL A C 1
ATOM 2818 O O . VAL A 1 369 ? 4.256 -3.650 27.065 1.00 80.88 369 VAL A O 1
ATOM 2821 N N . LEU A 1 370 ? 4.534 -1.489 27.614 1.00 73.38 370 LEU A N 1
ATOM 2822 C CA . LEU A 1 370 ? 5.082 -1.122 26.314 1.00 73.38 370 LEU A CA 1
ATOM 2823 C C . LEU A 1 370 ? 6.558 -1.530 26.226 1.00 73.38 370 LEU A C 1
ATOM 2825 O O . LEU A 1 370 ? 7.403 -1.095 27.012 1.00 73.38 370 LEU A O 1
ATOM 2829 N N . ALA A 1 371 ? 6.875 -2.385 25.251 1.00 50.16 371 ALA A N 1
ATOM 2830 C CA . ALA A 1 371 ? 8.242 -2.791 24.949 1.00 50.16 371 ALA A CA 1
ATOM 2831 C C . ALA A 1 371 ? 8.967 -1.636 24.237 1.00 50.16 371 ALA A C 1
ATOM 2833 O O . ALA A 1 371 ? 8.828 -1.471 23.028 1.00 50.16 371 ALA A O 1
ATOM 2834 N N . GLY A 1 372 ? 9.717 -0.820 24.984 1.00 51.28 372 GLY A N 1
ATOM 2835 C CA . GLY A 1 372 ? 10.484 0.285 24.392 1.00 51.28 372 GLY A CA 1
ATOM 2836 C C . GLY A 1 372 ? 10.717 1.532 25.247 1.00 51.28 372 GLY A C 1
ATOM 2837 O O . GLY A 1 372 ? 11.304 2.473 24.725 1.00 51.28 372 GLY A O 1
ATOM 2838 N N . GLY A 1 373 ? 10.315 1.562 26.525 1.00 43.88 373 GLY A N 1
ATOM 2839 C CA . GLY A 1 373 ? 10.577 2.692 27.431 1.00 43.88 373 GLY A CA 1
ATOM 2840 C C . GLY A 1 373 ? 12.079 2.961 27.598 1.00 43.88 373 GLY A C 1
ATOM 2841 O O . GLY A 1 373 ? 12.777 2.280 28.343 1.00 43.88 373 GLY A O 1
ATOM 2842 N N . SER A 1 374 ? 12.586 3.931 26.849 1.00 47.09 374 SER A N 1
ATOM 2843 C CA . SER A 1 374 ? 13.984 4.113 26.458 1.00 47.09 374 SER A CA 1
ATOM 2844 C C . SER A 1 374 ? 14.890 4.807 27.487 1.00 47.09 374 SER A C 1
ATOM 2846 O O . SER A 1 374 ? 15.900 5.390 27.102 1.00 47.09 374 SER A O 1
ATOM 2848 N N . GLU A 1 375 ? 14.595 4.736 28.788 1.00 51.78 375 GLU A N 1
ATOM 2849 C CA . GLU A 1 375 ? 15.463 5.283 29.843 1.00 51.78 375 GLU A CA 1
ATOM 2850 C C . GLU A 1 375 ? 15.488 4.373 31.079 1.00 51.78 375 GLU A C 1
ATOM 2852 O O . GLU A 1 375 ? 14.468 3.852 31.530 1.00 51.78 375 GLU A O 1
ATOM 2857 N N . LYS A 1 376 ? 16.684 4.164 31.641 1.00 59.31 376 LYS A N 1
ATOM 2858 C CA . LYS A 1 376 ? 16.909 3.307 32.814 1.00 59.31 376 LYS A CA 1
ATOM 2859 C C . LYS A 1 376 ? 16.098 3.849 34.005 1.00 59.31 376 LYS A C 1
ATOM 2861 O O . LYS A 1 376 ? 16.390 4.943 34.473 1.00 59.31 376 LYS A O 1
ATOM 2866 N N . GLY A 1 377 ? 15.115 3.086 34.491 1.00 64.81 377 GLY A N 1
ATOM 2867 C CA . GLY A 1 377 ? 14.267 3.470 35.632 1.00 64.81 377 GLY A CA 1
ATOM 2868 C C . GLY A 1 377 ? 12.889 4.046 35.278 1.00 64.81 377 GLY A C 1
ATOM 2869 O O . GLY A 1 377 ? 12.210 4.540 36.175 1.00 64.81 377 GLY A O 1
ATOM 2870 N N . LYS A 1 378 ? 12.459 3.977 34.009 1.00 74.12 378 LYS A N 1
ATOM 2871 C CA . LYS A 1 378 ? 11.098 4.348 33.585 1.00 74.12 378 LYS A CA 1
ATOM 2872 C C . LYS A 1 378 ? 10.312 3.152 33.051 1.00 74.12 378 LYS A C 1
ATOM 2874 O O . LYS A 1 378 ? 10.879 2.276 32.400 1.00 74.12 378 LYS A O 1
ATOM 2879 N N . GLN A 1 379 ? 9.004 3.134 33.300 1.00 80.44 379 GLN A N 1
ATOM 2880 C CA . GLN A 1 379 ? 8.090 2.096 32.822 1.00 80.44 379 GLN A CA 1
ATOM 2881 C C . GLN A 1 379 ? 6.838 2.718 32.204 1.00 80.44 379 GLN A C 1
ATOM 2883 O O . GLN A 1 379 ? 6.128 3.474 32.859 1.00 80.44 379 GLN A O 1
ATOM 2888 N N . GLU A 1 380 ? 6.551 2.376 30.949 1.00 86.19 380 GLU A N 1
ATOM 2889 C CA . GLU A 1 380 ? 5.351 2.828 30.241 1.00 86.19 380 GLU A CA 1
ATOM 2890 C C . GLU A 1 380 ? 4.328 1.703 30.122 1.00 86.19 380 GLU A C 1
ATOM 2892 O O . GLU A 1 380 ? 4.664 0.562 29.780 1.00 86.19 380 GLU A O 1
ATOM 2897 N N . VAL A 1 381 ? 3.070 2.031 30.405 1.00 87.25 381 VAL A N 1
ATOM 2898 C CA . VAL A 1 381 ? 1.968 1.071 30.402 1.00 87.25 381 VAL A CA 1
ATOM 2899 C C . VAL A 1 381 ? 0.730 1.642 29.731 1.00 87.25 381 VAL A C 1
ATOM 2901 O O . VAL A 1 381 ? 0.500 2.853 29.742 1.00 87.25 381 VAL A O 1
ATOM 2904 N N . LEU A 1 382 ? -0.092 0.743 29.195 1.00 87.31 382 LEU A N 1
ATOM 2905 C CA . LEU A 1 382 ? -1.443 1.037 28.737 1.00 87.31 382 LEU A CA 1
ATOM 2906 C C . LEU A 1 382 ? -2.456 0.263 29.577 1.00 87.31 382 LEU A C 1
ATOM 2908 O O . LEU A 1 382 ? -2.307 -0.937 29.806 1.00 87.31 382 LEU A O 1
ATOM 2912 N N . VAL A 1 383 ? -3.517 0.946 29.985 1.00 89.19 383 VAL A N 1
ATOM 2913 C CA . VAL A 1 383 ? -4.678 0.371 30.668 1.00 89.19 383 VAL A CA 1
ATOM 2914 C C . VAL A 1 383 ? -5.895 0.551 29.769 1.00 89.19 383 VAL A C 1
ATOM 2916 O O . VAL A 1 383 ? -6.123 1.650 29.279 1.00 89.19 383 VAL A O 1
ATOM 2919 N N . LYS A 1 384 ? -6.675 -0.510 29.550 1.00 89.88 384 LYS A N 1
ATOM 2920 C CA . LYS A 1 384 ? -7.950 -0.476 28.815 1.00 89.88 384 LYS A CA 1
ATOM 2921 C C . LYS A 1 384 ? -9.077 -0.952 29.720 1.00 89.88 384 LYS A C 1
ATOM 2923 O O . LYS A 1 384 ? -8.911 -1.935 30.448 1.00 89.88 384 LYS A O 1
ATOM 2928 N N . GLY A 1 385 ? -10.236 -0.321 29.606 1.00 90.12 385 GLY A N 1
ATOM 2929 C CA . GLY A 1 385 ? -11.443 -0.745 30.297 1.00 90.12 385 GLY A CA 1
ATOM 2930 C C . GLY A 1 385 ? -12.686 -0.033 29.786 1.00 90.12 385 GLY A C 1
ATOM 2931 O O . GLY A 1 385 ? -12.649 0.641 28.760 1.00 90.12 385 GLY A O 1
ATOM 2932 N N . SER A 1 386 ? -13.774 -0.179 30.526 1.00 91.44 386 SER A N 1
ATOM 2933 C CA . SER A 1 386 ? -14.977 0.637 30.379 1.00 91.44 386 SER A CA 1
ATOM 2934 C C . SER A 1 386 ? -15.210 1.452 31.642 1.00 91.44 386 SER A C 1
ATOM 2936 O O . SER A 1 386 ? -14.724 1.097 32.712 1.00 91.44 386 SER A O 1
ATOM 2938 N N . LEU A 1 387 ? -15.926 2.557 31.519 1.00 91.88 387 LEU A N 1
ATOM 2939 C CA . LEU A 1 387 ? -16.259 3.455 32.611 1.00 91.88 387 LEU A CA 1
ATOM 2940 C C . LEU A 1 387 ? -17.699 3.894 32.443 1.00 91.88 387 LEU A C 1
ATOM 2942 O O . LEU A 1 387 ? -18.142 4.191 31.333 1.00 91.88 387 LEU A O 1
ATOM 2946 N N . TRP A 1 388 ? -18.411 3.969 33.556 1.00 93.06 388 TRP A N 1
ATOM 2947 C CA . TRP A 1 388 ? -19.686 4.649 33.587 1.00 93.06 388 TRP A CA 1
ATOM 2948 C C . TRP A 1 388 ? -19.678 5.815 34.558 1.00 93.06 388 TRP A C 1
ATOM 2950 O O . TRP A 1 388 ? -19.078 5.754 35.627 1.00 93.06 388 TRP A O 1
ATOM 2960 N N . TYR A 1 389 ? -20.375 6.881 34.178 1.00 94.00 389 TYR A N 1
ATOM 2961 C CA . TYR A 1 389 ? -20.618 8.058 34.996 1.00 94.00 389 TYR A CA 1
ATOM 2962 C C . TYR A 1 389 ? -22.103 8.215 35.260 1.00 94.00 389 TYR A C 1
ATOM 2964 O O . TYR A 1 389 ? -22.925 8.157 34.346 1.00 94.00 389 TYR A O 1
ATOM 2972 N N . LYS A 1 390 ? -22.442 8.483 36.517 1.00 94.56 390 LYS A N 1
ATOM 2973 C CA . LYS A 1 390 ? -23.758 8.956 36.921 1.00 94.56 390 LYS A CA 1
ATOM 2974 C C . LYS A 1 390 ? -23.674 10.448 37.189 1.00 94.56 390 LYS A C 1
ATOM 2976 O O . LYS A 1 390 ? -22.979 10.904 38.099 1.00 94.56 390 LYS A O 1
ATOM 2981 N N . LEU A 1 391 ? -24.399 11.214 36.389 1.00 94.31 391 LEU A N 1
ATOM 2982 C CA . LEU A 1 391 ? -24.508 12.652 36.570 1.00 94.31 391 LEU A CA 1
ATOM 2983 C C . LEU A 1 391 ? -25.449 12.984 37.732 1.00 94.31 391 LEU A C 1
ATOM 2985 O O . LEU A 1 391 ? -26.323 12.187 38.085 1.00 94.31 391 LEU A O 1
ATOM 2989 N N . ARG A 1 392 ? -25.320 14.185 38.308 1.00 93.12 392 ARG A N 1
ATOM 2990 C CA . ARG A 1 392 ? -26.174 14.630 39.430 1.00 93.12 392 ARG A CA 1
ATOM 2991 C C . ARG A 1 392 ? -27.674 14.658 39.111 1.00 93.12 392 ARG A C 1
ATOM 2993 O O . ARG A 1 392 ? -28.490 14.517 40.014 1.00 93.12 392 ARG A O 1
ATOM 3000 N N . ASN A 1 393 ? -28.048 14.775 37.835 1.00 91.19 393 ASN A N 1
ATOM 3001 C CA . ASN A 1 393 ? -29.439 14.668 37.379 1.00 91.19 393 ASN A CA 1
ATOM 3002 C C . ASN A 1 393 ? -29.932 13.212 37.209 1.00 91.19 393 ASN A C 1
ATOM 3004 O O . ASN A 1 393 ? -31.056 12.993 36.765 1.00 91.19 393 ASN A O 1
ATOM 3008 N N . GLY A 1 394 ? -29.096 12.219 37.524 1.00 91.62 394 GLY A N 1
ATOM 3009 C CA . GLY A 1 394 ? -29.400 10.794 37.422 1.00 91.62 394 GLY A CA 1
ATOM 3010 C C . GLY A 1 394 ? -29.105 10.156 36.062 1.00 91.62 394 GLY A C 1
ATOM 3011 O O . GLY A 1 394 ? -29.198 8.932 35.966 1.00 91.62 394 GLY A O 1
ATOM 3012 N N . ARG A 1 395 ? -28.728 10.924 35.025 1.00 93.19 395 ARG A N 1
ATOM 3013 C CA . ARG A 1 395 ? -28.342 10.363 33.717 1.00 93.19 395 ARG A CA 1
ATOM 3014 C C . ARG A 1 395 ? -27.076 9.523 33.869 1.00 93.19 395 ARG A C 1
ATOM 3016 O O . ARG A 1 395 ? -26.086 9.993 34.428 1.00 93.19 395 ARG A O 1
ATOM 3023 N N . LYS A 1 396 ? -27.118 8.300 33.342 1.00 92.88 396 LYS A N 1
ATOM 3024 C CA . LYS A 1 396 ? -25.961 7.413 33.235 1.00 92.88 396 LYS A CA 1
ATOM 3025 C C . LYS A 1 396 ? -25.360 7.520 31.833 1.00 92.88 396 LYS A C 1
ATOM 3027 O O . LYS A 1 396 ? -26.112 7.622 30.865 1.00 92.88 396 LYS A O 1
ATOM 3032 N N . ILE A 1 397 ? -24.036 7.557 31.750 1.00 89.25 397 ILE A N 1
ATOM 3033 C CA . ILE A 1 397 ? -23.271 7.596 30.502 1.00 89.25 397 ILE A CA 1
ATOM 3034 C C . ILE A 1 397 ? -22.173 6.549 30.619 1.00 89.25 397 ILE A C 1
ATOM 3036 O O . ILE A 1 397 ? -21.426 6.570 31.595 1.00 89.25 397 ILE A O 1
ATOM 3040 N N . ASP A 1 398 ? -22.080 5.656 29.643 1.00 88.88 398 ASP A N 1
ATOM 3041 C CA . ASP A 1 398 ? -21.134 4.545 29.620 1.00 88.88 398 ASP A CA 1
ATOM 3042 C C . ASP A 1 398 ? -20.243 4.684 28.375 1.00 88.88 398 ASP A C 1
ATOM 3044 O O . ASP A 1 398 ? -20.736 4.982 27.287 1.00 88.88 398 ASP A O 1
ATOM 3048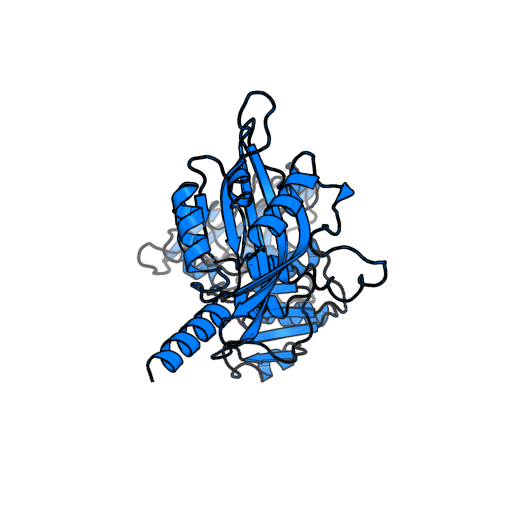 N N . PHE A 1 399 ? -18.934 4.486 28.516 1.00 85.81 399 PHE A N 1
ATOM 3049 C CA . PHE A 1 399 ? -17.987 4.521 27.396 1.00 85.81 399 PHE A CA 1
ATOM 3050 C C . PHE A 1 399 ? -16.743 3.681 27.695 1.00 85.81 399 PHE A C 1
ATOM 3052 O O . PHE A 1 399 ? -16.405 3.408 28.849 1.00 85.81 399 PHE A O 1
ATOM 3059 N N . ASP A 1 400 ? -16.034 3.269 26.646 1.00 86.56 400 ASP A N 1
ATOM 3060 C CA . ASP A 1 400 ? -14.710 2.670 26.796 1.00 86.56 400 ASP A CA 1
ATOM 3061 C C . ASP A 1 400 ? -13.652 3.750 27.059 1.00 86.56 400 ASP A C 1
ATOM 3063 O O . ASP A 1 400 ? -13.732 4.873 26.550 1.00 86.56 400 ASP A O 1
ATOM 3067 N N . PHE A 1 401 ? -12.628 3.392 27.831 1.00 89.69 401 PHE A N 1
ATOM 3068 C CA . PHE A 1 401 ? -11.473 4.244 28.084 1.00 89.69 401 PHE A CA 1
ATOM 3069 C C . PHE A 1 401 ? -10.165 3.502 27.819 1.00 89.69 401 PHE A C 1
ATOM 3071 O O . PHE A 1 401 ? -10.064 2.273 27.927 1.00 89.69 401 PHE A O 1
ATOM 3078 N N . ALA A 1 402 ? -9.135 4.284 27.521 1.00 88.81 402 ALA A N 1
ATOM 3079 C CA . ALA A 1 402 ? -7.756 3.845 27.593 1.00 88.81 402 ALA A CA 1
ATOM 3080 C C . ALA A 1 402 ? -6.928 4.883 28.348 1.00 88.81 402 ALA A C 1
ATOM 3082 O O . ALA A 1 402 ? -7.186 6.077 28.248 1.00 88.81 402 ALA A O 1
ATOM 3083 N N . SER A 1 403 ? -5.908 4.436 29.066 1.00 90.94 403 SER A N 1
ATOM 3084 C CA . SER A 1 403 ? -4.972 5.310 29.764 1.00 90.94 403 SER A CA 1
ATOM 3085 C C . SER A 1 403 ? -3.545 4.941 29.400 1.00 90.94 403 SER A C 1
ATOM 3087 O O . SER A 1 403 ? -3.195 3.761 29.440 1.00 90.94 403 SER A O 1
ATOM 3089 N N . ALA A 1 404 ? -2.719 5.936 29.084 1.00 90.88 404 ALA A N 1
ATOM 3090 C CA . ALA A 1 404 ? -1.275 5.776 28.958 1.00 90.88 404 ALA A CA 1
ATOM 3091 C C . ALA A 1 404 ? -0.595 6.365 30.191 1.00 90.88 404 ALA A C 1
ATOM 3093 O O . ALA A 1 404 ? -0.816 7.526 30.530 1.00 90.88 404 ALA A O 1
ATOM 3094 N N . ILE A 1 405 ? 0.224 5.564 30.870 1.00 91.69 405 ILE A N 1
ATOM 3095 C CA . ILE A 1 405 ? 0.886 5.982 32.105 1.00 91.69 405 ILE A CA 1
ATOM 3096 C C . ILE A 1 405 ? 2.381 5.728 31.975 1.00 91.69 405 ILE A C 1
ATOM 3098 O O . ILE A 1 405 ? 2.809 4.620 31.645 1.00 91.69 405 ILE A O 1
ATOM 3102 N N . ARG A 1 406 ? 3.174 6.760 32.259 1.00 90.81 406 ARG A N 1
ATOM 3103 C CA . ARG A 1 406 ? 4.624 6.673 32.388 1.00 90.81 406 ARG A CA 1
ATOM 3104 C C . ARG A 1 406 ? 4.999 6.813 33.852 1.00 90.81 406 ARG A C 1
ATOM 3106 O O . ARG A 1 406 ? 4.776 7.853 34.473 1.00 90.81 406 ARG A O 1
ATOM 3113 N N . PHE A 1 407 ? 5.595 5.757 34.374 1.00 88.31 407 PHE A N 1
ATOM 3114 C CA . PHE A 1 407 ? 6.142 5.684 35.714 1.00 88.31 407 PHE A CA 1
ATOM 3115 C C . PHE A 1 407 ? 7.640 5.963 35.709 1.00 88.31 407 PHE A C 1
ATOM 3117 O O . PHE A 1 407 ? 8.351 5.534 34.798 1.00 88.31 407 PHE A O 1
ATOM 3124 N N . ALA A 1 408 ? 8.112 6.610 36.768 1.00 83.38 408 ALA A N 1
ATOM 3125 C CA . ALA A 1 408 ? 9.518 6.698 37.127 1.00 83.38 408 ALA A CA 1
ATOM 3126 C C . ALA A 1 408 ? 9.745 6.034 38.495 1.00 83.38 408 ALA A C 1
ATOM 3128 O O . ALA A 1 408 ? 8.868 6.053 39.366 1.00 83.38 408 ALA A O 1
ATOM 3129 N N . ASP A 1 409 ? 10.922 5.434 38.676 1.00 73.38 409 ASP A N 1
ATOM 3130 C CA . ASP A 1 409 ? 11.379 4.936 39.974 1.00 73.38 409 ASP A CA 1
ATOM 3131 C C . ASP A 1 409 ? 11.554 6.117 40.944 1.00 73.38 409 ASP A C 1
ATOM 3133 O O . ASP A 1 409 ? 12.317 7.050 40.682 1.00 73.38 409 ASP A O 1
ATOM 3137 N N . ALA A 1 410 ? 10.831 6.086 42.065 1.00 61.84 410 ALA A N 1
ATOM 3138 C CA . ALA A 1 410 ? 10.874 7.128 43.087 1.00 61.84 410 ALA A CA 1
ATOM 3139 C C . ALA A 1 410 ? 12.174 7.111 43.925 1.00 61.84 410 ALA A C 1
ATOM 3141 O O . ALA A 1 410 ? 12.351 7.974 44.791 1.00 61.84 410 ALA A O 1
ATOM 3142 N N . GLY A 1 411 ? 13.080 6.153 43.680 1.00 56.94 411 GLY A N 1
ATOM 3143 C CA . GLY A 1 411 ? 14.299 5.930 44.456 1.00 56.94 411 GLY A CA 1
ATOM 3144 C C . GLY A 1 411 ? 14.037 5.192 45.778 1.00 56.94 411 GLY A C 1
ATOM 3145 O O . GLY A 1 411 ? 12.925 5.182 46.306 1.00 56.94 411 GLY A O 1
ATOM 3146 N N . ASP A 1 412 ? 15.082 4.562 46.331 1.00 52.22 412 ASP A N 1
ATOM 3147 C CA . ASP A 1 412 ? 15.067 3.832 47.616 1.00 52.22 412 ASP A CA 1
ATOM 3148 C C . ASP A 1 412 ? 14.079 2.647 47.720 1.00 52.22 412 ASP A C 1
ATOM 3150 O O . ASP A 1 412 ? 13.582 2.335 48.803 1.00 52.22 412 ASP A O 1
ATOM 3154 N N . GLY A 1 413 ? 13.789 1.948 46.615 1.00 52.53 413 GLY A N 1
ATOM 3155 C CA . GLY A 1 413 ? 12.924 0.756 46.638 1.00 52.53 413 GLY A CA 1
ATOM 3156 C C . GLY A 1 413 ? 11.456 1.055 46.967 1.00 52.53 413 GLY A C 1
ATOM 3157 O O . GLY A 1 413 ? 10.740 0.175 47.448 1.00 52.53 413 GLY A O 1
ATOM 3158 N N . LYS A 1 414 ? 11.021 2.301 46.743 1.00 58.28 414 LYS A N 1
ATOM 3159 C CA . LYS A 1 414 ? 9.632 2.752 46.885 1.00 58.28 414 LYS A CA 1
ATOM 3160 C C . LYS A 1 414 ? 8.793 2.413 45.646 1.00 58.28 414 LYS A C 1
ATOM 3162 O O . LYS A 1 414 ? 9.319 2.060 44.595 1.00 58.28 414 LYS A O 1
ATOM 3167 N N . GLU A 1 415 ? 7.472 2.506 45.806 1.00 71.88 415 GLU A N 1
ATOM 3168 C CA . GLU A 1 415 ? 6.472 2.321 44.746 1.00 71.88 415 GLU A CA 1
ATOM 3169 C C . GLU A 1 415 ? 6.750 3.202 43.516 1.00 71.88 415 GLU A C 1
ATOM 3171 O O . GLU A 1 415 ? 7.262 4.318 43.634 1.00 71.88 415 GLU A O 1
ATOM 3176 N N . LEU A 1 416 ? 6.379 2.705 42.333 1.00 86.00 416 LEU A N 1
ATOM 3177 C CA . LEU A 1 416 ? 6.472 3.450 41.078 1.00 86.00 416 LEU A CA 1
ATOM 3178 C C . LEU A 1 416 ? 5.545 4.667 41.118 1.00 86.00 416 LEU A C 1
ATOM 3180 O O . LEU A 1 416 ? 4.391 4.549 41.520 1.00 86.00 416 LEU A O 1
ATOM 3184 N N . GLN A 1 417 ? 6.014 5.830 40.669 1.00 91.69 417 GLN A N 1
ATOM 3185 C CA . GLN A 1 417 ? 5.191 7.041 40.623 1.00 91.69 417 GLN A CA 1
ATOM 3186 C C . GLN A 1 417 ? 5.016 7.531 39.189 1.00 91.69 417 GLN A C 1
ATOM 3188 O O . GLN A 1 417 ? 5.974 7.615 38.424 1.00 91.69 417 GLN A O 1
ATOM 3193 N N . ALA A 1 418 ? 3.777 7.840 38.819 1.00 92.81 418 ALA A N 1
ATOM 3194 C CA . ALA A 1 418 ? 3.416 8.350 37.509 1.00 92.81 418 ALA A CA 1
ATOM 3195 C C . ALA A 1 418 ? 3.923 9.789 37.358 1.00 92.81 418 ALA A C 1
ATOM 3197 O O . ALA A 1 418 ? 3.425 10.710 38.012 1.00 92.81 418 ALA A O 1
ATOM 3198 N N . GLU A 1 419 ? 4.912 9.986 36.487 1.00 93.06 419 GLU A N 1
ATOM 3199 C CA . GLU A 1 419 ? 5.327 11.321 36.041 1.00 93.06 419 GLU A CA 1
ATOM 3200 C C . GLU A 1 419 ? 4.360 11.872 34.985 1.00 93.06 419 GLU A C 1
ATOM 3202 O O . GLU A 1 419 ? 4.190 13.084 34.859 1.00 93.06 419 GLU A O 1
ATOM 3207 N N . PHE A 1 420 ? 3.673 10.977 34.272 1.00 93.12 420 PHE A N 1
ATOM 3208 C CA . PHE A 1 420 ? 2.691 11.316 33.255 1.00 93.12 420 PHE A CA 1
ATOM 3209 C C . PHE A 1 420 ? 1.570 10.272 33.221 1.00 93.12 420 PHE A C 1
ATOM 3211 O O . PHE A 1 420 ? 1.834 9.071 33.187 1.00 93.12 420 PHE A O 1
ATOM 3218 N N . TYR A 1 421 ? 0.326 10.736 33.205 1.00 95.12 421 TYR A N 1
ATOM 3219 C CA . TYR A 1 421 ? -0.885 9.947 33.025 1.00 95.12 421 TYR A CA 1
ATOM 3220 C C . TYR A 1 421 ? -1.753 10.686 32.008 1.00 95.12 421 TYR A C 1
ATOM 3222 O O . TYR A 1 421 ? -2.251 11.770 32.292 1.00 95.12 421 TYR A O 1
ATOM 3230 N N . GLU A 1 422 ? -2.017 10.080 30.858 1.00 94.00 422 GLU A N 1
ATOM 3231 C CA . GLU A 1 422 ? -3.024 10.556 29.910 1.00 94.00 422 GLU A CA 1
ATOM 3232 C C . GLU A 1 422 ? -4.227 9.615 29.837 1.00 94.00 422 GLU A C 1
ATOM 3234 O O . GLU A 1 422 ? -4.069 8.397 29.756 1.00 94.00 422 GLU A O 1
ATOM 3239 N N . VAL A 1 423 ? -5.428 10.192 29.887 1.00 90.75 423 VAL A N 1
ATOM 3240 C CA . VAL A 1 423 ? -6.709 9.484 29.791 1.00 90.75 423 VAL A CA 1
ATOM 3241 C C . VAL A 1 423 ? -7.341 9.783 28.432 1.00 90.75 423 VAL A C 1
ATOM 3243 O O . VAL A 1 423 ? -7.646 10.934 28.111 1.00 90.75 423 VAL A O 1
ATOM 3246 N N . PHE A 1 424 ? -7.614 8.731 27.667 1.00 84.19 424 PHE A N 1
ATOM 3247 C CA . PHE A 1 424 ? -8.301 8.769 26.382 1.00 84.19 424 PHE A CA 1
ATOM 3248 C C . PHE A 1 424 ? -9.721 8.221 26.533 1.00 84.19 424 PHE A C 1
ATOM 3250 O O . PHE A 1 424 ? -9.918 7.038 26.819 1.00 84.19 424 PHE A O 1
ATOM 3257 N N . VAL A 1 425 ? -10.710 9.086 26.318 1.00 84.00 425 VAL A N 1
ATOM 3258 C CA . VAL A 1 425 ? -12.141 8.744 26.321 1.00 84.00 425 VAL A CA 1
ATOM 3259 C C . VAL A 1 425 ? -12.870 9.528 25.235 1.00 84.00 425 VAL A C 1
ATOM 3261 O O . VAL A 1 425 ? -12.499 10.671 24.933 1.00 84.00 425 VAL A O 1
ATOM 3264 N N . ASP A 1 426 ? -13.958 8.970 24.705 1.00 77.75 426 ASP A N 1
ATOM 3265 C CA . ASP A 1 426 ? -14.921 9.764 23.940 1.00 77.75 426 ASP A CA 1
ATOM 3266 C C . ASP A 1 426 ? -15.750 10.637 24.896 1.00 77.75 426 ASP A C 1
ATOM 3268 O O . ASP A 1 426 ? -16.796 10.261 25.418 1.00 77.75 426 ASP A O 1
ATOM 3272 N N . SER A 1 427 ? -15.238 11.839 25.160 1.00 77.56 427 SER A N 1
ATOM 3273 C CA . SER A 1 427 ? -15.881 12.801 26.061 1.00 77.56 427 SER A CA 1
ATOM 3274 C C . SER A 1 427 ? -17.020 13.596 25.412 1.00 77.56 427 SER A C 1
ATOM 3276 O O . SER A 1 427 ? -17.559 14.489 26.070 1.00 77.56 427 SER A O 1
ATOM 3278 N N . HIS A 1 428 ? -17.382 13.349 24.143 1.00 79.44 428 HIS A N 1
ATOM 3279 C CA . HIS A 1 428 ? -18.363 14.185 23.444 1.00 79.44 428 HIS A CA 1
ATOM 3280 C C . HIS A 1 428 ? -19.753 14.095 24.079 1.00 79.44 428 HIS A C 1
ATOM 3282 O O . HIS A 1 428 ? -20.351 15.127 24.406 1.00 79.44 428 HIS A O 1
ATOM 3288 N N . GLU A 1 429 ? -20.244 12.876 24.318 1.00 82.88 429 GLU A N 1
ATOM 3289 C CA . GLU A 1 429 ? -21.543 12.674 24.962 1.00 82.88 429 GLU A CA 1
ATOM 3290 C C . GLU A 1 429 ? -21.546 13.239 26.387 1.00 82.88 429 GLU A C 1
ATOM 3292 O O . GLU A 1 429 ? -22.455 13.980 26.759 1.00 82.88 429 GLU A O 1
ATOM 3297 N N . LEU A 1 430 ? -20.490 12.971 27.160 1.00 85.69 430 LEU A N 1
ATOM 3298 C CA . LEU A 1 430 ? -20.349 13.474 28.524 1.00 85.69 430 LEU A CA 1
ATOM 3299 C C . LEU A 1 430 ? -20.383 15.005 28.585 1.00 85.69 430 LEU A C 1
ATOM 3301 O O . LEU A 1 430 ? -21.132 15.583 29.373 1.00 85.69 430 LEU A O 1
ATOM 3305 N N . LYS A 1 431 ? -19.591 15.680 27.745 1.00 86.62 431 LYS A N 1
ATOM 3306 C CA . LYS A 1 431 ? -19.547 17.150 27.689 1.00 86.62 431 LYS A CA 1
ATOM 3307 C C . LYS A 1 431 ? -20.902 17.730 27.303 1.00 86.62 431 LYS A C 1
ATOM 3309 O O . LYS A 1 431 ? -21.324 18.727 27.889 1.00 86.62 431 LYS A O 1
ATOM 3314 N N . THR A 1 432 ? -21.584 17.098 26.350 1.00 86.75 432 THR A N 1
ATOM 3315 C CA . THR A 1 432 ? -22.923 17.504 25.910 1.00 86.75 432 THR A CA 1
ATOM 3316 C C . THR A 1 432 ? -23.930 17.361 27.047 1.00 86.75 432 THR A C 1
ATOM 3318 O O . THR A 1 432 ? -24.606 18.328 27.389 1.00 86.75 432 THR A O 1
ATOM 3321 N N . ALA A 1 433 ? -23.949 16.212 27.722 1.00 88.56 433 ALA A N 1
ATOM 3322 C CA . ALA A 1 433 ? -24.854 15.947 28.832 1.00 88.56 433 ALA A CA 1
ATOM 3323 C C . ALA A 1 433 ? -24.624 16.879 30.035 1.00 88.56 433 ALA A C 1
ATOM 3325 O O . ALA A 1 433 ? -25.583 17.372 30.630 1.00 88.56 433 ALA A O 1
ATOM 3326 N N . ILE A 1 434 ? -23.363 17.171 30.378 1.00 89.25 434 ILE A N 1
ATOM 3327 C CA . ILE A 1 434 ? -23.027 18.132 31.440 1.00 89.25 434 ILE A CA 1
ATOM 3328 C C . ILE A 1 434 ? -23.495 19.542 31.060 1.00 89.25 434 ILE A C 1
ATOM 3330 O O . ILE A 1 434 ? -24.025 20.267 31.905 1.00 89.25 434 ILE A O 1
ATOM 3334 N N . LYS A 1 435 ? -23.325 19.944 29.795 1.00 90.31 435 LYS A N 1
ATOM 3335 C CA . LYS A 1 435 ? -23.788 21.246 29.303 1.00 90.31 435 LYS A CA 1
ATOM 3336 C C . LYS A 1 435 ? -25.312 21.370 29.394 1.00 90.31 435 LYS A C 1
ATOM 3338 O O . LYS A 1 435 ? -25.790 22.339 29.976 1.00 90.31 435 LYS A O 1
ATOM 3343 N N . GLU A 1 436 ? -26.051 20.386 28.886 1.00 89.44 436 GLU A N 1
ATOM 3344 C CA . GLU A 1 436 ? -27.521 20.344 28.937 1.00 89.44 436 GLU A CA 1
ATOM 3345 C C . GLU A 1 436 ? -28.044 20.415 30.377 1.00 89.44 436 GLU A C 1
ATOM 3347 O O . GLU A 1 436 ? -28.957 21.183 30.678 1.00 89.44 436 GLU A O 1
ATOM 3352 N N . MET A 1 437 ? -27.424 19.659 31.287 1.00 90.50 437 MET A N 1
ATOM 3353 C CA . MET A 1 437 ? -27.757 19.661 32.711 1.00 90.50 437 MET A CA 1
ATOM 3354 C C . MET A 1 437 ? -27.556 21.043 33.349 1.00 90.50 437 MET A C 1
ATOM 3356 O O . MET A 1 437 ? -28.456 21.552 34.014 1.00 90.50 437 MET A O 1
ATOM 3360 N N . ASN A 1 438 ? -26.407 21.680 33.107 1.00 88.00 438 ASN A N 1
ATOM 3361 C CA . ASN A 1 438 ? -26.108 23.015 33.631 1.00 88.00 438 ASN A CA 1
ATOM 3362 C C . ASN A 1 438 ? -27.016 24.108 33.035 1.00 88.00 438 ASN A C 1
ATOM 3364 O O . ASN A 1 438 ? -27.263 25.126 33.681 1.00 88.00 438 ASN A O 1
ATOM 3368 N N . GLU A 1 439 ? -27.476 23.952 31.792 1.00 88.50 439 GLU A N 1
ATOM 3369 C CA . GLU A 1 439 ? -28.418 24.880 31.154 1.00 88.50 439 GLU A CA 1
ATOM 3370 C C . GLU A 1 439 ? -29.845 24.720 31.690 1.00 88.50 439 GLU A C 1
ATOM 3372 O O . GLU A 1 439 ? -30.556 25.717 31.823 1.00 88.50 439 GLU A O 1
ATOM 3377 N N . ALA A 1 440 ? -30.256 23.494 32.029 1.00 81.50 440 ALA A N 1
ATOM 3378 C CA . ALA A 1 440 ? -31.561 23.214 32.619 1.00 81.50 440 ALA A CA 1
ATOM 3379 C C . ALA A 1 440 ? -31.718 23.811 34.028 1.00 81.50 440 ALA A C 1
ATOM 3381 O O . ALA A 1 440 ? -32.800 24.273 34.358 1.00 81.50 440 ALA A O 1
ATOM 3382 N N . GLU A 1 441 ? -30.648 23.867 34.827 1.00 76.19 441 GLU A N 1
ATOM 3383 C CA . GLU A 1 441 ? -30.659 24.453 36.182 1.00 76.19 441 GLU A CA 1
ATOM 3384 C C . GLU A 1 441 ? -30.672 25.990 36.205 1.00 76.19 441 GLU A C 1
ATOM 3386 O O . GLU A 1 441 ? -30.931 26.599 37.241 1.00 76.19 441 GLU A O 1
ATOM 3391 N N . LYS A 1 442 ? -30.367 26.636 35.073 1.00 74.69 442 LYS A N 1
ATOM 3392 C CA . LYS A 1 442 ? -30.434 28.101 34.930 1.00 74.69 442 LYS A CA 1
ATOM 3393 C C . LYS A 1 442 ? -31.833 28.603 34.555 1.00 74.69 442 LYS A C 1
ATOM 3395 O O . LYS A 1 442 ? -32.024 29.819 34.493 1.00 74.69 442 LYS A O 1
ATOM 3400 N N . LYS A 1 443 ? -32.765 27.698 34.252 1.00 56.62 443 LYS A N 1
ATOM 3401 C CA . LYS A 1 443 ? -34.177 27.977 33.961 1.00 56.62 443 LYS A CA 1
ATOM 3402 C C . LYS A 1 443 ? -35.020 27.662 35.184 1.00 56.62 443 LYS A C 1
ATOM 3404 O O . LYS A 1 443 ? -36.009 28.400 35.379 1.00 56.62 443 LYS A O 1
#

Organism: Exophiala mesophila (NCBI:txid212818)

InterPro domains:
  IPR002328 Alcohol dehydrogenase, zinc-type, conserved site [PS00059] (54-68)
  IPR011032 GroES-like superfamily [SSF50129] (17-161)
  IPR013154 Alcohol dehydrogenase-like, N-terminal [PF08240] (26-135)
  IPR036291 NAD(P)-binding domain superfamily [SSF51735] (137-271)
  IPR047109 Cinnamyl alcohol dehydrogenase-like [PTHR42683] (22-271)

Radius of gyration: 29.58 Å; chains: 1; bounding box: 62×46×81 Å

pLDDT: mean 89.03, std 12.72, range [34.53, 98.75]